Protein AF-0000000087415380 (afdb_homodimer)

Secondary structure (DSSP, 8-state):
--HHHHHHHHHHHTTTSTHHIIIIIHHHHHHHHHHHHHHHTHHHHHHHHHHSTTHHHHHHHHHHHHHHHHHHHHHHHHHHHHHHHHHHHTTTHHHHHHSS--HHHHHHHHHHHHHHHHHHHHHHHHHHHHHHHHHHT--SPP-HHHHHHHHHHHHHHHHHHHHHHHHHHHH-SSTHHHHHHHHHHHHHHHHHTTSTTGGGSGGGGGGG-S--TTS-THHHHHHHHHHHHHHHHHHHHHHHH----/--HHHHHHHHHHHTTTSTHHIIIIIHHHHHHHHHHHHHHHTHHHHHHHHHHSTTHHHHHHHHHHHHHHHHHHHHHH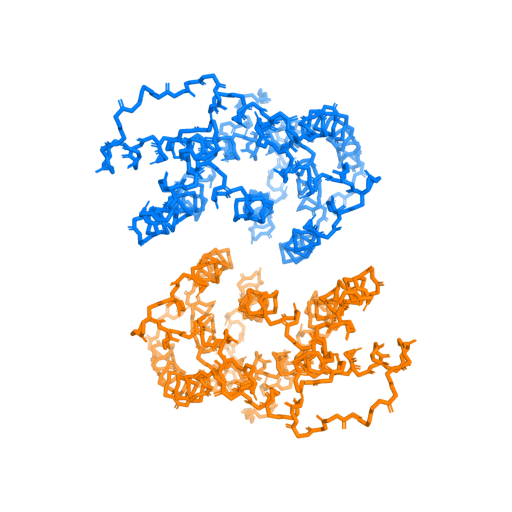HHHHHHHHHHHHHTTTHHHHHHSS--HHHHHHHHHHHHHHHHHHHHHHHHHHHHHHHHHTT--SPP-HHHHHHHHHHHHHHHHHHHHHHHHHHHH-SSTHHHHHHHHHHHHHHHHHTTSTTGGGSGGGGGGG-S--TTS-THHHHHHHHHHHHHHHHHHHHHHHHS---

Sequence (490 aa):
MSRMAVFTTELYKQKNGVMWWLVFGGPLLIAALVFIDVRVRYDYLLTKSEQADLGPWGVMLGELVYLWAMFMPIGITLIAAIVHYREFSENAWKHLLSLPVTRRSVYLSKWLLIVLFTYSAVIVLMLALFAIGKLLGFSEPFPSDLYGEYVLYQAIGALGIVSFQHWISSRFQNVMAPIVIGVGLSVCAIFLGQSEVLSFFPHAVILYAIPFEDVANNRPVWSGLIAGPLLLGLGMLEFRRRDIVMSRMAVFTTELYKQKNGVMWWLVFGGPLLIAALVFIDVRVRYDYLLTKSEQADLGPWGVMLGELVYLWAMFMPIGITLIAAIVHYREFSENAWKHLLSLPVTRRSVYLSKWLLIVLFTYSAVIVLMLALFAIGKLLGFSEPFPSDLYGEYVLYQAIGALGIVSFQHWISSRFQNVMAPIVIGVGLSVCAIFLGQSEVLSFFPHAVILYAIPFEDVANNRPVWSGLIAGPLLLGLGMLEFRRRDIV

pLDDT: mean 89.24, std 10.09, range [51.25, 98.81]

Foldseek 3Di:
DDLVVLLVVLVVVPPPDCLCCLLQVVLLVLLVVLLVVCVVCVVVLQVVCVVPVQAPLRSSVVVSLVVCLLVLLLSLLVLLLVSLVCCLVVVCVVVVVVDPDALLSNLVSSLVVSLVSSLSSLVSNLVSSVVSCVVVPRPDDDDCVQSVQLSVLCSLLQLLSSLVSNLVSNVDSDSVVSSVVSSVVSVCQCVLCVDPVSCLPSSNVSSQSRPDPPGPSCSSNVSSVPNNVVSNVVSSVCSNPDPPD/DDLVVLLVVLVVVCPPDCLCCLLQVVLLVLLVVLLVVCVVCVVVLQVVCVVPVQASLRSSVVVSQVVCLLVLLLSLLVLLLVSLVCCLVVVCVVVVVVDPDALLSNLVSSLVVSLVSSLSSLVSNLVSSVVSCVVVPRPDDDDCVQSVQLSVLCSLLQLLSSLVSNLVSNVDSDSVVSSVVSSVVSVCQCVLCVDPVSCLPSSNVSSQSRPDPPGPSCSSNVSSVPNNVVSNVVSSVCSNVDPPD

Solvent-accessible surface area (backbone atoms only — not comparable to full-atom values): 24687 Å² total; per-residue (Å²): 105,54,63,64,55,53,32,53,51,56,54,56,72,46,72,86,43,66,56,55,50,50,36,50,46,46,29,47,50,54,41,51,51,47,48,53,51,47,62,73,40,34,70,60,47,49,52,48,16,73,70,36,95,48,40,71,71,41,43,55,51,62,68,40,43,66,61,46,31,40,46,48,44,36,48,46,23,50,47,27,30,57,71,42,36,58,38,51,59,63,57,36,52,62,59,56,65,66,39,78,58,52,67,65,49,53,54,51,31,51,48,48,47,44,49,49,48,50,50,47,19,53,50,50,30,52,54,44,47,53,51,46,41,58,73,71,58,60,82,66,78,81,57,60,66,59,54,48,45,27,50,50,27,43,57,37,14,42,32,16,38,48,22,48,34,40,37,44,28,67,68,41,77,51,60,61,52,36,41,55,51,32,43,51,46,21,67,42,12,69,61,31,42,73,35,82,77,43,21,44,37,41,48,14,10,49,66,24,18,52,76,48,88,95,40,67,44,59,34,6,45,52,27,10,67,45,43,11,56,50,36,40,50,51,36,50,55,51,57,67,68,48,79,86,123,108,53,63,64,55,54,32,53,50,57,53,57,71,46,72,88,43,64,56,56,51,50,36,50,45,45,30,50,50,54,39,50,50,49,48,53,50,46,62,73,39,35,68,59,48,49,53,48,17,73,69,33,95,48,37,69,70,40,45,54,50,62,67,40,43,64,62,46,31,41,46,48,43,36,48,46,22,51,47,27,31,56,72,42,35,57,38,50,58,62,56,36,51,62,60,56,66,67,39,78,56,54,66,66,48,53,54,50,31,51,50,50,48,44,50,49,47,51,50,48,19,52,48,51,30,52,54,46,49,53,52,45,41,58,73,73,57,61,79,66,78,80,58,60,66,59,55,48,46,27,50,49,26,42,57,36,12,43,32,15,39,47,24,48,36,41,37,44,28,68,68,41,76,50,61,60,51,38,40,54,50,32,42,52,47,21,65,43,12,70,60,31,41,72,36,83,75,44,20,44,36,41,50,14,11,47,67,25,20,52,76,48,88,95,39,65,45,58,34,6,45,52,25,9,66,44,43,12,56,50,38,40,51,51,37,50,56,48,55,65,66,48,78,87,122

Nearest PDB structures (foldseek):
  7qba-assembly1_E  TM=7.489E-01  e=5.732E-04  Stutzerimonas stutzeri
  7znq-assembly1_y  TM=7.254E-01  e=7.426E-04  Stutzerimonas stutzeri ATCC 14405 = CCUG 16156
  6xjh-assembly1_A  TM=7.351E-01  e=1.547E-03  Staphylococcus aureus
  8k1p-assembly1_A  TM=5.733E-01  e=4.112E-02  Mycobacterium tuberculosis H37Rv
  7e7i-assembly1_A  TM=6.933E-01  e=2.869E-01  Homo sapiens

Organism: NCBI:txid267746

Structure (mmCIF, N/CA/C/O backbone):
data_AF-0000000087415380-model_v1
#
loop_
_entity.id
_entity.type
_entity.pdbx_description
1 polymer 'ABC transporter permease'
#
loop_
_atom_site.group_PDB
_atom_site.id
_atom_site.type_symbol
_atom_site.label_atom_id
_atom_site.label_alt_id
_atom_site.label_comp_id
_atom_site.label_asym_id
_atom_site.label_entity_id
_atom_site.label_seq_id
_atom_site.pdbx_PDB_ins_code
_atom_site.Cartn_x
_atom_site.Cartn_y
_atom_site.Cartn_z
_atom_site.occupancy
_atom_site.B_iso_or_equiv
_atom_site.auth_seq_id
_atom_site.auth_comp_id
_atom_site.auth_asym_id
_atom_site.auth_atom_id
_atom_site.pdbx_PDB_model_num
ATOM 1 N N . MET A 1 1 ? 24.359 27.953 4.629 1 71.38 1 MET A N 1
ATOM 2 C CA . MET A 1 1 ? 24.391 26.594 5.152 1 71.38 1 MET A CA 1
ATOM 3 C C . MET A 1 1 ? 24.812 25.594 4.07 1 71.38 1 MET A C 1
ATOM 5 O O . MET A 1 1 ? 24.359 25.703 2.924 1 71.38 1 MET A O 1
ATOM 9 N N . SER A 1 2 ? 25.75 24.766 4.387 1 78.19 2 SER A N 1
ATOM 10 C CA . SER A 1 2 ? 26.281 23.797 3.428 1 78.19 2 SER A CA 1
ATOM 11 C C . SER A 1 2 ? 25.234 22.734 3.102 1 78.19 2 SER A C 1
ATOM 13 O O . SER A 1 2 ? 24.281 22.531 3.861 1 78.19 2 SER A O 1
ATOM 15 N N . ARG A 1 3 ? 25.328 22.281 2.008 1 82.56 3 ARG A N 1
ATOM 16 C CA . ARG A 1 3 ? 24.453 21.188 1.583 1 82.56 3 ARG A CA 1
ATOM 17 C C . ARG A 1 3 ? 24.422 20.078 2.631 1 82.56 3 ARG A C 1
ATOM 19 O O . ARG A 1 3 ? 23.375 19.469 2.869 1 82.56 3 ARG A O 1
ATOM 26 N N . MET A 1 4 ? 25.5 19.859 3.258 1 85.38 4 MET A N 1
ATOM 27 C CA . MET A 1 4 ? 25.609 18.797 4.262 1 85.38 4 MET A CA 1
ATOM 28 C C . MET A 1 4 ? 24.828 19.172 5.516 1 85.38 4 MET A C 1
ATOM 30 O O . MET A 1 4 ? 24.234 18.297 6.164 1 85.38 4 MET A O 1
ATOM 34 N N . ALA A 1 5 ? 24.875 20.375 5.754 1 86.5 5 ALA A N 1
ATOM 35 C CA . ALA A 1 5 ? 24.125 20.844 6.926 1 86.5 5 ALA A CA 1
ATOM 36 C C . ALA A 1 5 ? 22.625 20.688 6.711 1 86.5 5 ALA A C 1
ATOM 38 O O . ALA A 1 5 ? 21.891 20.281 7.621 1 86.5 5 ALA A O 1
ATOM 39 N N . VAL A 1 6 ? 22.188 20.938 5.531 1 87.12 6 VAL A N 1
ATOM 40 C CA . VAL A 1 6 ? 20.766 20.812 5.195 1 87.12 6 VAL A CA 1
ATOM 41 C C . VAL A 1 6 ? 20.359 19.344 5.254 1 87.12 6 VAL A C 1
ATOM 43 O O . VAL A 1 6 ? 19.312 19 5.816 1 87.12 6 VAL A O 1
ATOM 46 N N . PHE A 1 7 ? 21.188 18.516 4.77 1 91.31 7 PHE A N 1
ATOM 47 C CA . PHE A 1 7 ? 20.922 17.094 4.762 1 91.31 7 PHE A CA 1
ATOM 48 C C . PHE A 1 7 ? 20.828 16.547 6.18 1 91.31 7 PHE A C 1
ATOM 50 O O . PHE A 1 7 ? 19.938 15.766 6.5 1 91.31 7 PHE A O 1
ATOM 57 N N . THR A 1 8 ? 21.75 16.938 7.043 1 89.94 8 THR A N 1
ATOM 58 C CA . THR A 1 8 ? 21.766 16.469 8.422 1 89.94 8 THR A CA 1
ATOM 59 C C . THR A 1 8 ? 20.516 16.922 9.172 1 89.94 8 THR A C 1
ATOM 61 O O . THR A 1 8 ? 20 16.203 10.023 1 89.94 8 THR A O 1
ATOM 64 N N . THR A 1 9 ? 20.094 18.062 8.805 1 85.88 9 THR A N 1
ATOM 65 C CA . THR A 1 9 ? 18.859 18.562 9.406 1 85.88 9 THR A CA 1
ATOM 66 C C . THR A 1 9 ? 17.656 17.734 8.977 1 85.88 9 THR A C 1
ATOM 68 O O . THR A 1 9 ? 16.812 17.391 9.805 1 85.88 9 THR A O 1
ATOM 71 N N . GLU A 1 10 ? 17.656 17.391 7.711 1 88.56 10 GLU A N 1
ATOM 72 C CA . GLU A 1 10 ? 16.562 16.562 7.199 1 88.56 10 GLU A CA 1
ATOM 73 C C . GLU A 1 10 ? 16.578 15.18 7.828 1 88.56 10 GLU A C 1
ATOM 75 O O . GLU A 1 10 ? 15.523 14.617 8.133 1 88.56 10 GLU A O 1
ATOM 80 N N . LEU A 1 11 ? 17.734 14.672 7.992 1 90.81 11 LEU A N 1
ATOM 81 C CA . LEU A 1 11 ? 17.875 13.367 8.617 1 90.81 11 LEU A CA 1
ATOM 82 C C . LEU A 1 11 ? 17.438 13.414 10.078 1 90.81 11 LEU A C 1
ATOM 84 O O . LEU A 1 11 ? 16.766 12.484 10.562 1 90.81 11 LEU A O 1
ATOM 88 N N . TYR A 1 12 ? 17.719 14.461 10.734 1 88.81 12 TYR A N 1
ATOM 89 C CA . TYR A 1 12 ? 17.391 14.633 12.148 1 88.81 12 TYR A CA 1
ATOM 90 C C . TYR A 1 12 ? 15.875 14.727 12.336 1 88.81 12 TYR A C 1
ATOM 92 O O . TYR A 1 12 ? 15.336 14.242 13.336 1 88.81 12 TYR A O 1
ATOM 100 N N . LYS A 1 13 ? 15.242 15.273 11.359 1 87.75 13 LYS A N 1
ATOM 101 C CA . LYS A 1 13 ? 13.789 15.414 11.414 1 87.75 13 LYS A CA 1
ATOM 102 C C . LYS A 1 13 ? 13.109 14.047 11.453 1 87.75 13 LYS A C 1
ATOM 104 O O . LYS A 1 13 ? 11.969 13.93 11.906 1 87.75 13 LYS A O 1
ATOM 109 N N . GLN A 1 14 ? 13.805 13.047 10.984 1 90.12 14 GLN A N 1
ATOM 110 C CA . GLN A 1 14 ? 13.188 11.727 10.852 1 90.12 14 GLN A CA 1
ATOM 111 C C . GLN A 1 14 ? 13.523 10.836 12.039 1 90.12 14 GLN A C 1
ATOM 113 O O . GLN A 1 14 ? 13.039 9.703 12.133 1 90.12 14 GLN A O 1
ATOM 118 N N . LYS A 1 15 ? 14.25 11.203 12.992 1 88.19 15 LYS A N 1
ATOM 119 C CA . LYS A 1 15 ? 14.859 10.375 14.031 1 88.19 15 LYS A CA 1
ATOM 120 C C . LYS A 1 15 ? 13.797 9.672 14.867 1 88.19 15 LYS A C 1
ATOM 122 O O . LYS A 1 15 ? 13.992 8.531 15.297 1 88.19 15 LYS A O 1
ATOM 127 N N . ASN A 1 16 ? 12.703 10.219 15.141 1 84.88 16 ASN A N 1
ATOM 128 C CA . ASN A 1 16 ? 11.703 9.602 16.016 1 84.88 16 ASN A CA 1
ATOM 129 C C . ASN A 1 16 ? 10.391 9.359 15.273 1 84.88 16 ASN A C 1
ATOM 131 O O . ASN A 1 16 ? 9.336 9.242 15.906 1 84.88 16 ASN A O 1
ATOM 135 N N . GLY A 1 17 ? 10.508 9.102 14.062 1 88.25 17 GLY A N 1
ATOM 136 C CA . GLY A 1 17 ? 9.266 9.031 13.312 1 88.25 17 GLY A CA 1
ATOM 137 C C . GLY A 1 17 ? 8.945 7.637 12.812 1 88.25 17 GLY A C 1
ATOM 138 O O . GLY A 1 17 ? 9.688 6.688 13.078 1 88.25 17 GLY A O 1
ATOM 139 N N . VAL A 1 18 ? 7.801 7.531 12.258 1 92.69 18 VAL A N 1
ATOM 140 C CA . VAL A 1 18 ? 7.27 6.281 11.719 1 92.69 18 VAL A CA 1
ATOM 141 C C . VAL A 1 18 ? 8.148 5.793 10.578 1 92.69 18 VAL A C 1
ATOM 143 O O . VAL A 1 18 ? 8.062 4.629 10.172 1 92.69 18 VAL A O 1
ATOM 146 N N . MET A 1 19 ? 9.117 6.594 10.18 1 95.19 19 MET A N 1
ATOM 147 C CA . MET A 1 19 ? 10.039 6.297 9.086 1 95.19 19 MET A CA 1
ATOM 148 C C . MET A 1 19 ? 10.812 5.012 9.359 1 95.19 19 MET A C 1
ATOM 150 O O . MET A 1 19 ? 10.938 4.156 8.484 1 95.19 19 MET A O 1
ATOM 154 N N . TRP A 1 20 ? 11.188 4.812 10.539 1 94.62 20 TRP A N 1
ATOM 155 C CA . TRP A 1 20 ? 12.047 3.686 10.875 1 94.62 20 TRP A CA 1
ATOM 156 C C . TRP A 1 20 ? 11.258 2.385 10.898 1 94.62 20 TRP A C 1
ATOM 158 O O . TRP A 1 20 ? 11.797 1.314 10.602 1 94.62 20 TRP A O 1
ATOM 168 N N . TRP A 1 21 ? 9.992 2.523 11.227 1 93.12 21 TRP A N 1
ATOM 169 C CA . TRP A 1 21 ? 9.133 1.352 11.148 1 93.12 21 TRP A CA 1
ATOM 170 C C . TRP A 1 21 ? 8.922 0.921 9.703 1 93.12 21 TRP A C 1
ATOM 172 O O . TRP A 1 21 ? 8.828 -0.274 9.414 1 93.12 21 TRP A O 1
ATOM 182 N N . LEU A 1 22 ? 8.852 1.883 8.898 1 95.5 22 LEU A N 1
ATOM 183 C CA . LEU A 1 22 ? 8.648 1.605 7.48 1 95.5 22 LEU A CA 1
ATOM 184 C C . LEU A 1 22 ? 9.914 1.029 6.855 1 95.5 22 LEU A C 1
ATOM 186 O O . LEU A 1 22 ? 9.859 -0.009 6.191 1 95.5 22 LEU A O 1
ATOM 190 N N . VAL A 1 23 ? 11.078 1.604 7.121 1 97.25 23 VAL A N 1
ATOM 191 C CA . VAL A 1 23 ? 12.336 1.303 6.445 1 97.25 23 VAL A CA 1
ATOM 192 C C . VAL A 1 23 ? 12.891 -0.023 6.961 1 97.25 23 VAL A C 1
ATOM 194 O O . VAL A 1 23 ? 13.477 -0.796 6.195 1 97.25 23 VAL A O 1
ATOM 197 N N . PHE A 1 24 ? 12.648 -0.353 8.203 1 96.75 24 PHE A N 1
ATOM 198 C CA . PHE A 1 24 ? 13.148 -1.598 8.766 1 96.75 24 PHE A CA 1
ATOM 199 C C . PHE A 1 24 ? 12.039 -2.631 8.883 1 96.75 24 PHE A C 1
ATOM 201 O O . PHE A 1 24 ? 12.219 -3.789 8.5 1 96.75 24 PHE A O 1
ATOM 208 N N . GLY A 1 25 ? 10.945 -2.174 9.391 1 95.44 25 GLY A N 1
ATOM 209 C CA . GLY A 1 25 ? 9.836 -3.088 9.602 1 95.44 25 GLY A CA 1
ATOM 210 C C . GLY A 1 25 ? 9.258 -3.639 8.312 1 95.44 25 GLY A C 1
ATOM 211 O O . GLY A 1 25 ? 8.883 -4.809 8.25 1 95.44 25 GLY A O 1
ATOM 212 N N . GLY A 1 26 ? 9.133 -2.766 7.285 1 94.19 26 GLY A N 1
ATOM 213 C CA . GLY A 1 26 ? 8.594 -3.197 6.004 1 94.19 26 GLY A CA 1
ATOM 214 C C . GLY A 1 26 ? 9.352 -4.367 5.402 1 94.19 26 GLY A C 1
ATOM 215 O O . GLY A 1 26 ? 8.797 -5.449 5.227 1 94.19 26 GLY A O 1
ATOM 216 N N . PRO A 1 27 ? 10.633 -4.152 5.148 1 96.44 27 PRO A N 1
ATOM 217 C CA . PRO A 1 27 ? 11.445 -5.234 4.586 1 96.44 27 PRO A CA 1
ATOM 218 C C . PRO A 1 27 ? 11.477 -6.473 5.48 1 96.44 27 PRO A C 1
ATOM 220 O O . PRO A 1 27 ? 11.484 -7.598 4.984 1 96.44 27 PRO A O 1
ATOM 223 N N . LEU A 1 28 ? 11.508 -6.297 6.742 1 96.5 28 LEU A N 1
ATOM 224 C CA . LEU A 1 28 ? 11.523 -7.438 7.652 1 96.5 28 LEU A CA 1
ATOM 225 C C . LEU A 1 28 ? 10.203 -8.211 7.582 1 96.5 28 LEU A C 1
ATOM 227 O O . LEU A 1 28 ? 10.195 -9.438 7.703 1 96.5 28 LEU A O 1
ATOM 231 N N . LEU A 1 29 ? 9.195 -7.461 7.461 1 94.12 29 LEU A N 1
ATOM 232 C CA . LEU A 1 29 ? 7.895 -8.102 7.285 1 94.12 29 LEU A CA 1
ATOM 233 C C . LEU A 1 29 ? 7.875 -8.953 6.02 1 94.12 29 LEU A C 1
ATOM 235 O O . LEU A 1 29 ? 7.402 -10.094 6.043 1 94.12 29 LEU A O 1
ATOM 239 N N . ILE A 1 30 ? 8.344 -8.406 4.965 1 93.81 30 ILE A N 1
ATOM 240 C CA . ILE A 1 30 ? 8.398 -9.133 3.699 1 93.81 30 ILE A CA 1
ATOM 241 C C . ILE A 1 30 ? 9.281 -10.367 3.846 1 93.81 30 ILE A C 1
ATOM 243 O O . ILE A 1 30 ? 8.93 -11.445 3.371 1 93.81 30 ILE A O 1
ATOM 247 N N . ALA A 1 31 ? 10.391 -10.188 4.5 1 94.62 31 ALA A N 1
ATOM 248 C CA . ALA A 1 31 ? 11.297 -11.305 4.738 1 94.62 31 ALA A CA 1
ATOM 249 C C . ALA A 1 31 ? 10.617 -12.398 5.559 1 94.62 31 ALA A C 1
ATOM 251 O O . ALA A 1 31 ? 10.789 -13.594 5.285 1 94.62 31 ALA A O 1
ATOM 252 N N . ALA A 1 32 ? 9.93 -12.008 6.551 1 93 32 ALA A N 1
ATOM 253 C CA . ALA A 1 32 ? 9.219 -12.977 7.379 1 93 32 ALA A CA 1
ATOM 254 C C . ALA A 1 32 ? 8.203 -13.766 6.555 1 93 32 ALA A C 1
ATOM 256 O O . ALA A 1 32 ? 8.023 -14.969 6.758 1 93 32 ALA A O 1
ATOM 257 N N . LEU A 1 33 ? 7.594 -13.133 5.68 1 90 33 LEU A N 1
ATOM 258 C CA . LEU A 1 33 ? 6.617 -13.789 4.82 1 90 33 LEU A CA 1
ATOM 259 C C . LEU A 1 33 ? 7.301 -14.789 3.893 1 90 33 LEU A C 1
ATOM 261 O O . LEU A 1 33 ? 6.777 -15.883 3.658 1 90 33 LEU A O 1
ATOM 265 N N . VAL A 1 34 ? 8.367 -14.375 3.391 1 88.38 34 VAL A N 1
ATOM 266 C CA . VAL A 1 34 ? 9.133 -15.273 2.531 1 88.38 34 VAL A CA 1
ATOM 267 C C . VAL A 1 34 ? 9.602 -16.484 3.34 1 88.38 34 VAL A C 1
ATOM 269 O O . VAL A 1 34 ? 9.594 -17.609 2.844 1 88.38 34 VAL A O 1
ATOM 272 N N . PHE A 1 35 ? 10.016 -16.234 4.562 1 90.44 35 PHE A N 1
ATOM 273 C CA . PHE A 1 35 ? 10.445 -17.312 5.441 1 90.44 35 PHE A CA 1
ATOM 274 C C . PHE A 1 35 ? 9.328 -18.328 5.633 1 90.44 35 PHE A C 1
ATOM 276 O O . PHE A 1 35 ? 9.555 -19.531 5.512 1 90.44 35 PHE A O 1
ATOM 283 N N . ILE A 1 36 ? 8.273 -17.828 5.945 1 85.25 36 ILE A N 1
ATOM 284 C CA . ILE A 1 36 ? 7.133 -18.703 6.168 1 85.25 36 ILE A CA 1
ATOM 285 C C . ILE A 1 36 ? 6.805 -19.453 4.879 1 85.25 36 ILE A C 1
ATOM 287 O O . ILE A 1 36 ? 6.543 -20.656 4.906 1 85.25 36 ILE A O 1
ATOM 291 N N . ASP A 1 37 ? 6.82 -18.781 3.758 1 83 37 ASP A N 1
ATOM 292 C CA . ASP A 1 37 ? 6.512 -19.375 2.461 1 83 37 ASP A CA 1
ATOM 293 C C . ASP A 1 37 ? 7.504 -20.484 2.117 1 83 37 ASP A C 1
ATOM 295 O O . ASP A 1 37 ? 7.102 -21.578 1.729 1 83 37 ASP A O 1
ATOM 299 N N . VAL A 1 38 ? 8.711 -20.203 2.303 1 82.56 38 VAL A N 1
ATOM 300 C CA . VAL A 1 38 ? 9.766 -21.156 1.945 1 82.56 38 VAL A CA 1
ATOM 301 C C . VAL A 1 38 ? 9.758 -22.328 2.928 1 82.56 38 VAL A C 1
ATOM 303 O O . VAL A 1 38 ? 10 -23.469 2.539 1 82.56 38 VAL A O 1
ATOM 306 N N . ARG A 1 39 ? 9.484 -22.031 4.117 1 82.75 39 ARG A N 1
ATOM 307 C CA . ARG A 1 39 ? 9.453 -23.078 5.125 1 82.75 39 ARG A CA 1
ATOM 308 C C . ARG A 1 39 ? 8.281 -24.031 4.891 1 82.75 39 ARG A C 1
ATOM 310 O O . ARG A 1 39 ? 8.414 -25.234 5.027 1 82.75 39 ARG A O 1
ATOM 317 N N . VAL A 1 40 ? 7.227 -23.484 4.586 1 76.06 40 VAL A N 1
ATOM 318 C CA . VAL A 1 40 ? 6.023 -24.281 4.375 1 76.06 40 VAL A CA 1
ATOM 319 C C . VAL A 1 40 ? 6.152 -25.062 3.074 1 76.06 40 VAL A C 1
ATOM 321 O O . VAL A 1 40 ? 5.715 -26.219 2.994 1 76.06 40 VAL A O 1
ATOM 324 N N . ARG A 1 41 ? 6.699 -24.453 2.012 1 76.75 41 ARG A N 1
ATOM 325 C CA . ARG A 1 41 ? 6.816 -25.094 0.709 1 76.75 41 ARG A CA 1
ATOM 326 C C . ARG A 1 41 ? 8.227 -25.625 0.488 1 76.75 41 ARG A C 1
ATOM 328 O O . ARG A 1 41 ? 8.719 -25.656 -0.645 1 76.75 41 ARG A O 1
ATOM 335 N N . TYR A 1 42 ? 8.805 -25.875 1.522 1 70.81 42 TYR A N 1
ATOM 336 C CA . TYR A 1 42 ? 10.227 -26.188 1.474 1 70.81 42 TYR A CA 1
ATOM 337 C C . TYR A 1 42 ? 10.492 -27.359 0.526 1 70.81 42 TYR A C 1
ATOM 339 O O . TYR A 1 42 ? 11.359 -27.266 -0.344 1 70.81 42 TYR A O 1
ATOM 347 N N . ASP A 1 43 ? 9.758 -28.375 0.661 1 68.5 43 ASP A N 1
ATOM 348 C CA . ASP A 1 43 ? 9.977 -29.578 -0.155 1 68.5 43 ASP A CA 1
ATOM 349 C C . ASP A 1 43 ? 9.695 -29.281 -1.629 1 68.5 43 ASP A C 1
ATOM 351 O O . ASP A 1 43 ? 10.445 -29.734 -2.504 1 68.5 43 ASP A O 1
ATOM 355 N N . TYR A 1 44 ? 8.688 -28.578 -1.777 1 66.06 44 TYR A N 1
ATOM 356 C CA . TYR A 1 44 ? 8.32 -28.219 -3.141 1 66.06 44 TYR A CA 1
ATOM 357 C C . TYR A 1 44 ? 9.383 -27.328 -3.775 1 66.06 44 TYR A C 1
ATOM 359 O O . TYR A 1 44 ? 9.766 -27.547 -4.93 1 66.06 44 TYR A O 1
ATOM 367 N N . LEU A 1 45 ? 9.844 -26.422 -3.062 1 65.75 45 LEU A N 1
ATOM 368 C CA . LEU A 1 45 ? 10.82 -25.453 -3.568 1 65.75 45 LEU A CA 1
ATOM 369 C C . LEU A 1 45 ? 12.156 -26.141 -3.832 1 65.75 45 LEU A C 1
ATOM 371 O O . LEU A 1 45 ? 12.836 -25.828 -4.816 1 65.75 45 LEU A O 1
ATOM 375 N N . LEU A 1 46 ? 12.414 -27 -2.971 1 64.19 46 LEU A N 1
ATOM 376 C CA . LEU A 1 46 ? 13.648 -27.75 -3.148 1 64.19 46 LEU A CA 1
ATOM 377 C C . LEU A 1 46 ? 13.578 -28.625 -4.391 1 64.19 46 LEU A C 1
ATOM 379 O O . LEU A 1 46 ? 14.57 -28.781 -5.109 1 64.19 46 LEU A O 1
ATOM 383 N N . THR A 1 47 ? 12.484 -29.078 -4.523 1 65 47 THR A N 1
ATOM 384 C CA . THR A 1 47 ? 12.344 -29.906 -5.719 1 65 47 THR A CA 1
ATOM 385 C C . THR A 1 47 ? 12.469 -29.062 -6.98 1 65 47 THR A C 1
ATOM 387 O O . THR A 1 47 ? 13.117 -29.469 -7.945 1 65 47 THR A O 1
ATOM 390 N N . LYS A 1 48 ? 11.914 -27.906 -6.91 1 65.38 48 LYS A N 1
ATOM 391 C CA . LYS A 1 48 ? 12.008 -27 -8.047 1 65.38 48 LYS A CA 1
ATOM 392 C C . LYS A 1 48 ? 13.438 -26.516 -8.242 1 65.38 48 LYS A C 1
ATOM 394 O O . LYS A 1 48 ? 13.883 -26.312 -9.375 1 65.38 48 LYS A O 1
ATOM 399 N N . SER A 1 49 ? 14.094 -26.266 -7.145 1 63.22 49 SER A N 1
ATOM 400 C CA . SER A 1 49 ? 15.477 -25.797 -7.164 1 63.22 49 SER A CA 1
ATOM 401 C C . SER A 1 49 ? 16.406 -26.812 -7.82 1 63.22 49 SER A C 1
ATOM 403 O O . SER A 1 49 ? 17.375 -26.453 -8.477 1 63.22 49 SER A O 1
ATOM 405 N N . GLU A 1 50 ? 16.125 -27.984 -7.531 1 60.91 50 GLU A N 1
ATOM 406 C CA . GLU A 1 50 ? 16.906 -29.047 -8.156 1 60.91 50 GLU A CA 1
ATOM 407 C C . GLU A 1 50 ? 16.688 -29.078 -9.664 1 60.91 50 GLU A C 1
ATOM 409 O O . GLU A 1 50 ? 17.625 -29.375 -10.422 1 60.91 50 GLU A O 1
ATOM 414 N N . GLN A 1 51 ? 15.508 -28.656 -9.867 1 55.59 51 GLN A N 1
ATOM 415 C CA . GLN A 1 51 ? 15.195 -28.688 -11.297 1 55.59 51 GLN A CA 1
ATOM 416 C C . GLN A 1 51 ? 15.672 -27.406 -11.984 1 55.59 51 GLN A C 1
ATOM 418 O O . GLN A 1 51 ? 15.945 -27.406 -13.188 1 55.59 51 GLN A O 1
ATOM 423 N N . ALA A 1 52 ? 15.672 -26.438 -11.164 1 59.94 52 ALA A N 1
ATOM 424 C CA . ALA A 1 52 ? 16.094 -25.156 -11.719 1 59.94 52 ALA A CA 1
ATOM 425 C C . ALA A 1 52 ? 17.5 -24.797 -11.242 1 59.94 52 ALA A C 1
ATOM 427 O O . ALA A 1 52 ? 17.906 -25.172 -10.141 1 59.94 52 ALA A O 1
ATOM 428 N N . ASP A 1 53 ? 18.516 -24.859 -11.945 1 65.69 53 ASP A N 1
ATOM 429 C CA . ASP A 1 53 ? 19.922 -24.547 -11.68 1 65.69 53 ASP A CA 1
ATOM 430 C C . ASP A 1 53 ? 20.031 -23.344 -10.742 1 65.69 53 ASP A C 1
ATOM 432 O O . ASP A 1 53 ? 21.125 -22.781 -10.594 1 65.69 53 ASP A O 1
ATOM 436 N N . LEU A 1 54 ? 19.047 -23.078 -9.969 1 76.31 54 LEU A N 1
ATOM 437 C CA . LEU A 1 54 ? 19.125 -21.828 -9.219 1 76.31 54 LEU A CA 1
ATOM 438 C C . LEU A 1 54 ? 19.531 -22.094 -7.77 1 76.31 54 LEU A C 1
ATOM 440 O O . LEU A 1 54 ? 20 -21.188 -7.078 1 76.31 54 LEU A O 1
ATOM 444 N N . GLY A 1 55 ? 19.578 -23.375 -7.277 1 84.31 55 GLY A N 1
ATOM 445 C CA . GLY A 1 55 ? 19.859 -23.656 -5.879 1 84.31 55 GLY A CA 1
ATOM 446 C C . GLY A 1 55 ? 18.828 -23.078 -4.93 1 84.31 55 GLY A C 1
ATOM 447 O O . GLY A 1 55 ? 17.938 -22.328 -5.352 1 84.31 55 GLY A O 1
ATOM 448 N N . PRO A 1 56 ? 18.984 -23.359 -3.637 1 87.31 56 PRO A N 1
ATOM 449 C CA . PRO A 1 56 ? 17.984 -22.875 -2.672 1 87.31 56 PRO A CA 1
ATOM 450 C C . PRO A 1 56 ? 17.984 -21.359 -2.541 1 87.31 56 PRO A C 1
ATOM 452 O O . PRO A 1 56 ? 16.938 -20.75 -2.34 1 87.31 56 PRO A O 1
ATOM 455 N N . TRP A 1 57 ? 19.141 -20.766 -2.684 1 91.5 57 TRP A N 1
ATOM 456 C CA . TRP A 1 57 ? 19.25 -19.312 -2.615 1 91.5 57 TRP A CA 1
ATOM 457 C C . TRP A 1 57 ? 18.516 -18.656 -3.775 1 91.5 57 TRP A C 1
ATOM 459 O O . TRP A 1 57 ? 17.844 -17.641 -3.596 1 91.5 57 TRP A O 1
ATOM 469 N N . GLY A 1 58 ? 18.688 -19.234 -4.922 1 89.69 58 GLY A N 1
ATOM 470 C CA . GLY A 1 58 ? 18 -18.719 -6.098 1 89.69 58 GLY A CA 1
ATOM 471 C C . GLY A 1 58 ? 16.5 -18.875 -6.027 1 89.69 58 GLY A C 1
ATOM 472 O O . GLY A 1 58 ? 15.758 -17.969 -6.426 1 89.69 58 GLY A O 1
ATOM 473 N N . VAL A 1 59 ? 16.125 -19.969 -5.492 1 86.62 59 VAL A N 1
ATOM 474 C CA . VAL A 1 59 ? 14.688 -20.234 -5.375 1 86.62 59 VAL A CA 1
ATOM 475 C C . VAL A 1 59 ? 14.055 -19.25 -4.398 1 86.62 59 VAL A C 1
ATOM 477 O O . VAL A 1 59 ? 12.961 -18.734 -4.648 1 86.62 59 VAL A O 1
ATOM 480 N N . MET A 1 60 ? 14.719 -18.969 -3.311 1 89.75 60 MET A N 1
ATOM 481 C CA . MET A 1 60 ? 14.219 -18 -2.34 1 89.75 60 MET A CA 1
ATOM 482 C C . MET A 1 60 ? 14.07 -16.625 -2.975 1 89.75 60 MET A C 1
ATOM 484 O O . MET A 1 60 ? 13.062 -15.945 -2.764 1 89.75 60 MET A O 1
ATOM 488 N N . LEU A 1 61 ? 15.008 -16.266 -3.789 1 90.56 61 LEU A N 1
ATOM 489 C CA . LEU A 1 61 ? 14.938 -14.984 -4.477 1 90.56 61 LEU A CA 1
ATOM 490 C C . LEU A 1 61 ? 13.773 -14.953 -5.461 1 90.56 61 LEU A C 1
ATOM 492 O O . LEU A 1 61 ? 13.117 -13.922 -5.617 1 90.56 61 LEU A O 1
ATOM 496 N N . GLY A 1 62 ? 13.57 -16.031 -6.086 1 86.75 62 GLY A N 1
ATOM 497 C CA . GLY A 1 62 ? 12.469 -16.125 -7.027 1 86.75 62 GLY A CA 1
ATOM 498 C C . GLY A 1 62 ? 11.109 -15.961 -6.375 1 86.75 62 GLY A C 1
ATOM 499 O O . GLY A 1 62 ? 10.195 -15.391 -6.969 1 86.75 62 GLY A O 1
ATOM 500 N N . GLU A 1 63 ? 11.031 -16.438 -5.164 1 83.19 63 GLU A N 1
ATOM 501 C CA . GLU A 1 63 ? 9.766 -16.344 -4.434 1 83.19 63 GLU A CA 1
ATOM 502 C C . GLU A 1 63 ? 9.508 -14.914 -3.977 1 83.19 63 GLU A C 1
ATOM 504 O O . GLU A 1 63 ? 8.352 -14.508 -3.824 1 83.19 63 GLU A O 1
ATOM 509 N N . LEU A 1 64 ? 10.516 -14.18 -3.82 1 88.62 64 LEU A N 1
ATOM 510 C CA . LEU A 1 64 ? 10.453 -12.836 -3.256 1 88.62 64 LEU A CA 1
ATOM 511 C C . LEU A 1 64 ? 10.086 -11.812 -4.324 1 88.62 64 LEU A C 1
ATOM 513 O O . LEU A 1 64 ? 9.5 -10.766 -4.02 1 88.62 64 LEU A O 1
ATOM 517 N N . VAL A 1 65 ? 10.305 -12.07 -5.527 1 83.12 65 VAL A N 1
ATOM 518 C CA . VAL A 1 65 ? 10.406 -11.055 -6.566 1 83.12 65 VAL A CA 1
ATOM 519 C C . VAL A 1 65 ? 9.055 -10.359 -6.75 1 83.12 65 VAL A C 1
ATOM 521 O O . VAL A 1 65 ? 8.969 -9.133 -6.723 1 83.12 65 VAL A O 1
ATOM 524 N N . TYR A 1 66 ? 7.98 -11.062 -6.82 1 79.06 66 TYR A N 1
ATOM 525 C CA . TYR A 1 66 ? 6.684 -10.453 -7.098 1 79.06 66 TYR A CA 1
ATOM 526 C C . TYR A 1 66 ? 6.195 -9.641 -5.902 1 79.06 66 TYR A C 1
ATOM 528 O O . TYR A 1 66 ? 5.695 -8.523 -6.062 1 79.06 66 TYR A O 1
ATOM 536 N N . LEU A 1 67 ? 6.414 -10.219 -4.762 1 84.56 67 LEU A N 1
ATOM 537 C CA . LEU A 1 67 ? 6 -9.547 -3.541 1 84.56 67 LEU A CA 1
ATOM 538 C C . LEU A 1 67 ? 6.758 -8.234 -3.361 1 84.56 67 LEU A C 1
ATOM 540 O O . LEU A 1 67 ? 6.156 -7.191 -3.098 1 84.56 67 LEU A O 1
ATOM 544 N N . TRP A 1 68 ? 7.977 -8.289 -3.566 1 91.75 68 TRP A N 1
ATOM 545 C CA . TRP A 1 68 ? 8.828 -7.121 -3.357 1 91.75 68 TRP A CA 1
ATOM 546 C C . TRP A 1 68 ? 8.633 -6.102 -4.477 1 91.75 68 TRP A C 1
ATOM 548 O O . TRP A 1 68 ? 8.727 -4.895 -4.246 1 91.75 68 TRP A O 1
ATOM 558 N N . ALA A 1 69 ? 8.414 -6.578 -5.691 1 88.88 69 ALA A N 1
ATOM 559 C CA . ALA A 1 69 ? 8.211 -5.668 -6.812 1 88.88 69 ALA A CA 1
ATOM 560 C C . ALA A 1 69 ? 6.98 -4.793 -6.598 1 88.88 69 ALA A C 1
ATOM 562 O O . ALA A 1 69 ? 6.93 -3.652 -7.066 1 88.88 69 ALA A O 1
ATOM 563 N N . MET A 1 70 ? 6.055 -5.297 -5.898 1 87.12 70 MET A N 1
ATOM 564 C CA . MET A 1 70 ? 4.844 -4.539 -5.605 1 87.12 70 MET A CA 1
ATOM 565 C C . MET A 1 70 ? 5.051 -3.631 -4.398 1 87.12 70 MET A C 1
ATOM 567 O O . MET A 1 70 ? 4.605 -2.48 -4.395 1 87.12 70 MET A O 1
ATOM 571 N N . PHE A 1 71 ? 5.762 -4.031 -3.422 1 91.88 71 PHE A N 1
ATOM 572 C CA . PHE A 1 71 ? 5.754 -3.346 -2.135 1 91.88 71 PHE A CA 1
ATOM 573 C C . PHE A 1 71 ? 6.879 -2.316 -2.064 1 91.88 71 PHE A C 1
ATOM 575 O O . PHE A 1 71 ? 6.789 -1.346 -1.31 1 91.88 71 PHE A O 1
ATOM 582 N N . MET A 1 72 ? 7.879 -2.539 -2.859 1 96.12 72 MET A N 1
ATOM 583 C CA . MET A 1 72 ? 8.961 -1.561 -2.842 1 96.12 72 MET A CA 1
ATOM 584 C C . MET A 1 72 ? 8.477 -0.204 -3.342 1 96.12 72 MET A C 1
ATOM 586 O O . MET A 1 72 ? 8.672 0.814 -2.676 1 96.12 72 MET A O 1
ATOM 590 N N . PRO A 1 73 ? 7.738 -0.156 -4.492 1 96.88 73 PRO A N 1
ATOM 591 C CA . PRO A 1 73 ? 7.215 1.139 -4.934 1 96.88 73 PRO A CA 1
ATOM 592 C C . PRO A 1 73 ? 6.262 1.769 -3.918 1 96.88 73 PRO A C 1
ATOM 594 O O . PRO A 1 73 ? 6.277 2.988 -3.727 1 96.88 73 PRO A O 1
ATOM 597 N N . ILE A 1 74 ? 5.465 0.953 -3.275 1 96.75 74 ILE A N 1
ATOM 598 C CA . ILE A 1 74 ? 4.578 1.471 -2.242 1 96.75 74 ILE A CA 1
ATOM 599 C C . ILE A 1 74 ? 5.398 2.041 -1.091 1 96.75 74 ILE A C 1
ATOM 601 O O . ILE A 1 74 ? 5.105 3.127 -0.586 1 96.75 74 ILE A O 1
ATOM 605 N N . GLY A 1 75 ? 6.434 1.329 -0.732 1 97.75 75 GLY A N 1
ATOM 606 C CA . GLY A 1 75 ? 7.332 1.807 0.308 1 97.75 75 GLY A CA 1
ATOM 607 C C . GLY A 1 75 ? 7.984 3.133 -0.029 1 97.75 75 GLY A C 1
ATOM 608 O O . GLY A 1 75 ? 8.039 4.035 0.81 1 97.75 75 GLY A O 1
ATOM 609 N N . ILE A 1 76 ? 8.43 3.236 -1.24 1 98.5 76 ILE A N 1
ATOM 610 C CA . ILE A 1 76 ? 9.078 4.469 -1.689 1 98.5 76 ILE A CA 1
ATOM 611 C C . ILE A 1 76 ? 8.07 5.617 -1.662 1 98.5 76 ILE A C 1
ATOM 613 O O . ILE A 1 76 ? 8.406 6.738 -1.275 1 98.5 76 ILE A O 1
ATOM 617 N N . THR A 1 77 ? 6.867 5.332 -2.068 1 98.25 77 THR A N 1
ATOM 618 C CA . THR A 1 77 ? 5.785 6.309 -2.014 1 98.25 77 THR A CA 1
ATOM 619 C C . THR A 1 77 ? 5.598 6.828 -0.592 1 98.25 77 THR A C 1
ATOM 621 O O . THR A 1 77 ? 5.523 8.039 -0.373 1 98.25 77 THR A O 1
ATOM 624 N N . LEU A 1 78 ? 5.598 5.938 0.346 1 97.94 78 LEU A N 1
ATOM 625 C CA . LEU A 1 78 ? 5.371 6.312 1.737 1 97.94 78 LEU A CA 1
ATOM 626 C C . LEU A 1 78 ? 6.586 7.035 2.312 1 97.94 78 LEU A C 1
ATOM 628 O O . LEU A 1 78 ? 6.438 7.988 3.078 1 97.94 78 LEU A O 1
ATOM 632 N N . ILE A 1 79 ? 7.746 6.617 1.919 1 98.12 79 ILE A N 1
ATOM 633 C CA . ILE A 1 79 ? 8.969 7.285 2.361 1 98.12 79 ILE A CA 1
ATOM 634 C C . ILE A 1 79 ? 8.961 8.734 1.888 1 98.12 79 ILE A C 1
ATOM 636 O O . ILE A 1 79 ? 9.203 9.656 2.674 1 98.12 79 ILE A O 1
ATOM 640 N N . ALA A 1 80 ? 8.664 8.891 0.639 1 97.94 80 ALA A N 1
ATOM 641 C CA . ALA A 1 80 ? 8.633 10.234 0.075 1 97.94 80 ALA A CA 1
ATOM 642 C C . ALA A 1 80 ? 7.574 11.094 0.766 1 97.94 80 ALA A C 1
ATOM 644 O O . ALA A 1 80 ? 7.824 12.258 1.085 1 97.94 80 ALA A O 1
ATOM 645 N N . ALA A 1 81 ? 6.484 10.5 1.005 1 96.19 81 ALA A N 1
ATOM 646 C CA . ALA A 1 81 ? 5.395 11.227 1.658 1 96.19 81 ALA A CA 1
ATOM 647 C C . ALA A 1 81 ? 5.785 11.641 3.074 1 96.19 81 ALA A C 1
ATOM 649 O O . ALA A 1 81 ? 5.5 12.758 3.502 1 96.19 81 ALA A O 1
ATOM 650 N N . ILE A 1 82 ? 6.414 10.773 3.805 1 95.38 82 ILE A N 1
ATOM 651 C CA . ILE A 1 82 ? 6.816 11.055 5.18 1 95.38 82 ILE A CA 1
ATOM 652 C C . ILE A 1 82 ? 7.852 12.18 5.195 1 95.38 82 ILE A C 1
ATOM 654 O O . ILE A 1 82 ? 7.785 13.078 6.035 1 95.38 82 ILE A O 1
ATOM 658 N N . VAL A 1 83 ? 8.75 12.164 4.289 1 94.94 83 VAL A N 1
ATOM 659 C CA . VAL A 1 83 ? 9.812 13.156 4.215 1 94.94 83 VAL A CA 1
ATOM 660 C C . VAL A 1 83 ? 9.219 14.547 4.008 1 94.94 83 VAL A C 1
ATOM 662 O O . VAL A 1 83 ? 9.703 15.531 4.574 1 94.94 83 VAL A O 1
ATOM 665 N N . HIS A 1 84 ? 8.148 14.609 3.285 1 92.31 84 HIS A N 1
ATOM 666 C CA . HIS A 1 84 ? 7.57 15.906 2.953 1 92.31 84 HIS A CA 1
ATOM 667 C C . HIS A 1 84 ? 6.461 16.281 3.928 1 92.31 84 HIS A C 1
ATOM 669 O O . HIS A 1 84 ? 6.035 17.438 3.982 1 92.31 84 HIS A O 1
ATOM 675 N N . TYR A 1 85 ? 6.023 15.289 4.723 1 87.56 85 TYR A N 1
ATOM 676 C CA . TYR A 1 85 ? 4.852 15.453 5.578 1 87.56 85 TYR A CA 1
ATOM 677 C C . TYR A 1 85 ? 5.078 16.547 6.613 1 87.56 85 TYR A C 1
ATOM 679 O O . TYR A 1 85 ? 4.176 17.344 6.898 1 87.56 85 TYR A O 1
ATOM 687 N N . ARG A 1 86 ? 6.219 16.672 7.164 1 76.88 86 ARG A N 1
ATOM 688 C CA . ARG A 1 86 ? 6.477 17.609 8.258 1 76.88 86 ARG A CA 1
ATOM 689 C C . ARG A 1 86 ? 6.355 19.047 7.777 1 76.88 86 ARG A C 1
ATOM 691 O O . ARG A 1 86 ? 5.941 19.922 8.539 1 76.88 86 ARG A O 1
ATOM 698 N N . GLU A 1 87 ? 6.676 19.203 6.578 1 76.75 87 GLU A N 1
ATOM 699 C CA . GLU A 1 87 ? 6.605 20.562 6.059 1 76.75 87 GLU A CA 1
ATOM 700 C C . GLU A 1 87 ? 5.156 21.016 5.879 1 76.75 87 GLU A C 1
ATOM 702 O O . GLU A 1 87 ? 4.836 22.188 6.07 1 76.75 87 GLU A O 1
ATOM 707 N N . PHE A 1 88 ? 4.379 20.109 5.605 1 71.38 88 PHE A N 1
ATOM 708 C CA . PHE A 1 88 ? 2.99 20.453 5.336 1 71.38 88 PHE A CA 1
ATOM 709 C C . PHE A 1 88 ? 2.184 20.5 6.625 1 71.38 88 PHE A C 1
ATOM 711 O O . PHE A 1 88 ? 1.36 21.406 6.816 1 71.38 88 PHE A O 1
ATOM 718 N N . SER A 1 89 ? 2.428 19.656 7.527 1 69.81 89 SER A N 1
ATOM 719 C CA . SER A 1 89 ? 1.636 19.547 8.75 1 69.81 89 SER A CA 1
ATOM 720 C C . SER A 1 89 ? 1.969 20.672 9.727 1 69.81 89 SER A C 1
ATOM 722 O O . SER A 1 89 ? 1.105 21.125 10.484 1 69.81 89 SER A O 1
ATOM 724 N N . GLU A 1 90 ? 3.133 21.078 9.672 1 65.25 90 GLU A N 1
ATOM 725 C CA . GLU A 1 90 ? 3.549 22.078 10.656 1 65.25 90 GLU A CA 1
ATOM 726 C C . GLU A 1 90 ? 3.742 23.438 10.016 1 65.25 90 GLU A C 1
ATOM 728 O O . GLU A 1 90 ? 4.168 24.391 10.672 1 65.25 90 GLU A O 1
ATOM 733 N N . ASN A 1 91 ? 3.303 23.516 8.82 1 66 91 ASN A N 1
ATOM 734 C CA . ASN A 1 91 ? 3.52 24.75 8.062 1 66 91 ASN A CA 1
ATOM 735 C C . ASN A 1 91 ? 4.969 25.219 8.164 1 66 91 ASN A C 1
ATOM 737 O O . ASN A 1 91 ? 5.227 26.406 8.359 1 66 91 ASN A O 1
ATOM 741 N N . ALA A 1 92 ? 5.727 24.328 8.211 1 64.19 92 ALA A N 1
ATOM 742 C CA . ALA A 1 92 ? 7.137 24.609 8.469 1 64.19 92 ALA A CA 1
ATOM 743 C C . ALA A 1 92 ? 7.84 25.078 7.203 1 64.19 92 ALA A C 1
ATOM 745 O O . ALA A 1 92 ? 9.031 25.391 7.227 1 64.19 92 ALA A O 1
ATOM 746 N N . TRP A 1 93 ? 7.059 25.125 6.137 1 66.31 93 TRP A N 1
ATOM 747 C CA . TRP A 1 93 ? 7.66 25.531 4.871 1 66.31 93 TRP A CA 1
ATOM 748 C C . TRP A 1 93 ? 8.148 26.969 4.953 1 66.31 93 TRP A C 1
ATOM 750 O O . TRP A 1 93 ? 9.219 27.297 4.426 1 66.31 93 TRP A O 1
ATOM 760 N N . LYS A 1 94 ? 7.434 27.609 5.66 1 66.19 94 LYS A N 1
ATOM 761 C CA . LYS A 1 94 ? 7.805 29.016 5.785 1 66.19 94 LYS A CA 1
ATOM 762 C C . LYS A 1 94 ? 9.086 29.172 6.598 1 66.19 94 LYS A C 1
ATOM 764 O O . LYS A 1 94 ? 9.93 30.016 6.27 1 66.19 94 LYS A O 1
ATOM 769 N N . HIS A 1 95 ? 9.156 28.375 7.543 1 67.69 95 HIS A N 1
ATOM 770 C CA . HIS A 1 95 ? 10.344 28.438 8.391 1 67.69 95 HIS A CA 1
ATOM 771 C C . HIS A 1 95 ? 11.578 27.953 7.633 1 67.69 95 HIS A C 1
ATOM 773 O O . HIS A 1 95 ? 12.648 28.562 7.746 1 67.69 95 HIS A O 1
ATOM 779 N N . LEU A 1 96 ? 11.367 27 6.781 1 68.25 96 LEU A N 1
ATOM 780 C CA . LEU A 1 96 ? 12.477 26.406 6.051 1 68.25 96 LEU A CA 1
ATOM 781 C C . LEU A 1 96 ? 13.031 27.391 5.016 1 68.25 96 LEU A C 1
ATOM 783 O O . LEU A 1 96 ? 14.242 27.5 4.852 1 68.25 96 LEU A O 1
ATOM 787 N N . LEU A 1 97 ? 12.188 28.109 4.484 1 66.81 97 LEU A N 1
ATOM 788 C CA . LEU A 1 97 ? 12.609 29.016 3.418 1 66.81 97 LEU A CA 1
ATOM 789 C C . LEU A 1 97 ? 13.164 30.312 3.992 1 66.81 97 LEU A C 1
ATOM 791 O O . LEU A 1 97 ? 13.805 31.094 3.277 1 66.81 97 LEU A O 1
ATOM 795 N N . SER A 1 98 ? 12.961 30.391 5.258 1 71.69 98 SER A N 1
ATOM 796 C CA . SER A 1 98 ? 13.531 31.562 5.91 1 71.69 98 SER A CA 1
ATOM 797 C C . SER A 1 98 ? 14.992 31.344 6.266 1 71.69 98 SER A C 1
ATOM 799 O O . SER A 1 98 ? 15.727 32.312 6.539 1 71.69 98 SER A O 1
ATOM 801 N N . LEU A 1 99 ? 15.352 30.156 6.191 1 74.88 99 LEU A N 1
ATOM 802 C CA . LEU A 1 99 ? 16.75 29.828 6.453 1 74.88 99 LEU A CA 1
ATOM 803 C C . LEU A 1 99 ? 17.609 30.156 5.238 1 74.88 99 LEU A C 1
ATOM 805 O O . LEU A 1 99 ? 17.109 30.234 4.117 1 74.88 99 LEU A O 1
ATOM 809 N N . PRO A 1 100 ? 18.844 30.469 5.492 1 81.5 100 PRO A N 1
ATOM 810 C CA . PRO A 1 100 ? 19.734 30.766 4.363 1 81.5 100 PRO A CA 1
ATOM 811 C C . PRO A 1 100 ? 20.078 29.531 3.547 1 81.5 100 PRO A C 1
ATOM 813 O O . PRO A 1 100 ? 21.25 29.141 3.484 1 81.5 100 PRO A O 1
ATOM 816 N N . VAL A 1 101 ? 19.016 28.922 2.979 1 84.19 101 VAL A N 1
ATOM 817 C CA . VAL A 1 101 ? 19.219 27.734 2.15 1 84.19 101 VAL A CA 1
ATOM 818 C C . VAL A 1 101 ? 18.609 27.969 0.766 1 84.19 101 VAL A C 1
ATOM 820 O O . VAL A 1 101 ? 17.672 28.75 0.613 1 84.19 101 VAL A O 1
ATOM 823 N N . THR A 1 102 ? 19.328 27.328 -0.183 1 86.44 102 THR A N 1
ATOM 824 C CA . THR A 1 102 ? 18.797 27.438 -1.534 1 86.44 102 THR A CA 1
ATOM 825 C C . THR A 1 102 ? 17.734 26.375 -1.787 1 86.44 102 THR A C 1
ATOM 827 O O . THR A 1 102 ? 17.812 25.266 -1.242 1 86.44 102 THR A O 1
ATOM 830 N N . ARG A 1 103 ? 16.797 26.688 -2.578 1 87.69 103 ARG A N 1
ATOM 831 C CA . ARG A 1 103 ? 15.742 25.75 -2.934 1 87.69 103 ARG A CA 1
ATOM 832 C C . ARG A 1 103 ? 16.328 24.469 -3.521 1 87.69 103 ARG A C 1
ATOM 834 O O . ARG A 1 103 ? 15.812 23.375 -3.26 1 87.69 103 ARG A O 1
ATOM 841 N N . ARG A 1 104 ? 17.391 24.672 -4.227 1 90.88 104 ARG A N 1
ATOM 842 C CA . ARG A 1 104 ? 18.047 23.516 -4.84 1 90.88 104 ARG A CA 1
ATOM 843 C C . ARG A 1 104 ? 18.625 22.594 -3.781 1 90.88 104 ARG A C 1
ATOM 845 O O . ARG A 1 104 ? 18.531 21.375 -3.889 1 90.88 104 ARG A O 1
ATOM 852 N N . SER A 1 105 ? 19.219 23.141 -2.822 1 91.44 105 SER A N 1
ATOM 853 C CA . SER A 1 105 ? 19.844 22.359 -1.767 1 91.44 105 SER A CA 1
ATOM 854 C C . SER A 1 105 ? 18.812 21.578 -0.955 1 91.44 105 SER A C 1
ATOM 856 O O . SER A 1 105 ? 19.031 20.422 -0.592 1 91.44 105 SER A O 1
ATOM 858 N N . VAL A 1 106 ? 17.734 22.188 -0.759 1 90.19 106 VAL A N 1
ATOM 859 C CA . VAL A 1 106 ? 16.672 21.531 0.005 1 90.19 106 VAL A CA 1
ATOM 860 C C . VAL A 1 106 ? 16.094 20.375 -0.799 1 90.19 106 VAL A C 1
ATOM 862 O O . VAL A 1 106 ? 15.922 19.266 -0.275 1 90.19 106 VAL A O 1
ATOM 865 N N . TYR A 1 107 ? 15.828 20.672 -2.025 1 94.44 107 TYR A N 1
ATOM 866 C CA . TYR A 1 107 ? 15.25 19.641 -2.891 1 94.44 107 TYR A CA 1
ATOM 867 C C . TYR A 1 107 ? 16.172 18.453 -3.021 1 94.44 107 TYR A C 1
ATOM 869 O O . TYR A 1 107 ? 15.742 17.297 -2.902 1 94.44 107 TYR A O 1
ATOM 877 N N . LEU A 1 108 ? 17.406 18.688 -3.197 1 95.94 108 LEU A N 1
ATOM 878 C CA . LEU A 1 108 ? 18.391 17.625 -3.373 1 95.94 108 LEU A CA 1
ATOM 879 C C . LEU A 1 108 ? 18.594 16.844 -2.07 1 95.94 108 LEU A C 1
ATOM 881 O O . LEU A 1 108 ? 18.781 15.633 -2.084 1 95.94 108 LEU A O 1
ATOM 885 N N . SER A 1 109 ? 18.562 17.531 -1.028 1 94.94 109 SER A N 1
ATOM 886 C CA . SER A 1 109 ? 18.734 16.891 0.266 1 94.94 109 SER A CA 1
ATOM 887 C C . SER A 1 109 ? 17.594 15.922 0.564 1 94.94 109 SER A C 1
ATOM 889 O O . SER A 1 109 ? 17.828 14.812 1.059 1 94.94 109 SER A O 1
ATOM 891 N N . LYS A 1 110 ? 16.453 16.344 0.225 1 95.75 110 LYS A N 1
ATOM 892 C CA . LYS A 1 110 ? 15.312 15.477 0.455 1 95.75 110 LYS A CA 1
ATOM 893 C C . LYS A 1 110 ? 15.344 14.273 -0.48 1 95.75 110 LYS A C 1
ATOM 895 O O . LYS A 1 110 ? 15.008 13.156 -0.076 1 95.75 110 LYS A O 1
ATOM 900 N N . TRP A 1 111 ? 15.68 14.586 -1.648 1 98.06 111 TRP A N 1
ATOM 901 C CA . TRP A 1 111 ? 15.805 13.492 -2.604 1 98.06 111 TRP A CA 1
ATOM 902 C C . TRP A 1 111 ? 16.828 12.469 -2.127 1 98.06 111 TRP A C 1
ATOM 904 O O . TRP A 1 111 ? 16.562 11.258 -2.146 1 98.06 111 TRP A O 1
ATOM 914 N N . LEU A 1 112 ? 17.953 12.914 -1.671 1 98.12 112 LEU A N 1
ATOM 915 C CA . LEU A 1 112 ? 19.016 12.039 -1.18 1 98.12 112 LEU A CA 1
ATOM 916 C C . LEU A 1 112 ? 18.547 11.258 0.043 1 98.12 112 LEU A C 1
ATOM 918 O O . LEU A 1 112 ? 18.938 10.102 0.228 1 98.12 112 LEU A O 1
ATOM 922 N N . LEU A 1 113 ? 17.812 11.938 0.785 1 97.62 113 LEU A N 1
ATOM 923 C CA . LEU A 1 113 ? 17.266 11.281 1.974 1 97.62 113 LEU A CA 1
ATOM 924 C C . LEU A 1 113 ? 16.359 10.125 1.592 1 97.62 113 LEU A C 1
ATOM 926 O O . LEU A 1 113 ? 16.422 9.047 2.191 1 97.62 113 LEU A O 1
ATOM 930 N N . ILE A 1 114 ? 15.5 10.328 0.645 1 98.5 114 ILE A N 1
ATOM 931 C CA . ILE A 1 114 ? 14.602 9.281 0.176 1 98.5 114 ILE A CA 1
ATOM 932 C C . ILE A 1 114 ? 15.406 8.133 -0.423 1 98.5 114 ILE A C 1
ATOM 934 O O . ILE A 1 114 ? 15.094 6.961 -0.186 1 98.5 114 ILE A O 1
ATOM 938 N N . VAL A 1 115 ? 16.453 8.453 -1.149 1 98.62 115 VAL A N 1
ATOM 939 C CA . VAL A 1 115 ? 17.344 7.441 -1.707 1 98.62 115 VAL A CA 1
ATOM 940 C C . VAL A 1 115 ? 17.984 6.641 -0.578 1 98.62 115 VAL A C 1
ATOM 942 O O . VAL A 1 115 ? 18 5.406 -0.616 1 98.62 115 VAL A O 1
ATOM 945 N N . LEU A 1 116 ? 18.438 7.34 0.358 1 98.38 116 LEU A N 1
ATOM 946 C CA . LEU A 1 116 ? 19.125 6.695 1.473 1 98.38 116 LEU A CA 1
ATOM 947 C C . LEU A 1 116 ? 18.188 5.727 2.199 1 98.38 116 LEU A C 1
ATOM 949 O O . LEU A 1 116 ? 18.578 4.598 2.5 1 98.38 116 LEU A O 1
ATOM 953 N N . PHE A 1 117 ? 17.031 6.145 2.492 1 98.44 117 PHE A N 1
ATOM 954 C CA . PHE A 1 117 ? 16.078 5.293 3.193 1 98.44 117 PHE A CA 1
ATOM 955 C C . PHE A 1 117 ? 15.664 4.113 2.324 1 98.44 117 PHE A C 1
ATOM 957 O O . PHE A 1 117 ? 15.508 2.992 2.818 1 98.44 117 PHE A O 1
ATOM 964 N N . THR A 1 118 ? 15.484 4.352 1.046 1 98.62 118 THR A N 1
ATOM 965 C CA . THR A 1 118 ? 15.148 3.279 0.116 1 98.62 118 THR A CA 1
ATOM 966 C C . THR A 1 118 ? 16.266 2.23 0.075 1 98.62 118 THR A C 1
ATOM 968 O O . THR A 1 118 ? 15.992 1.031 0.173 1 98.62 118 THR A O 1
ATOM 971 N N . TYR A 1 119 ? 17.484 2.701 -0.006 1 98.75 119 TYR A N 1
ATOM 972 C CA . TYR A 1 119 ? 18.625 1.787 -0.056 1 98.75 119 TYR A CA 1
ATOM 973 C C . TYR A 1 119 ? 18.781 1.04 1.263 1 98.75 119 TYR A C 1
ATOM 975 O O . TYR A 1 119 ? 19.125 -0.141 1.275 1 98.75 119 TYR A O 1
ATOM 983 N N . SER A 1 120 ? 18.547 1.708 2.316 1 98.44 120 SER A N 1
ATOM 984 C CA . SER A 1 120 ? 18.594 1.049 3.619 1 98.44 120 SER A CA 1
ATOM 985 C C . SER A 1 120 ? 17.578 -0.086 3.699 1 98.44 120 SER A C 1
ATOM 987 O O . SER A 1 120 ? 17.875 -1.158 4.227 1 98.44 120 SER A O 1
ATOM 989 N N . ALA A 1 121 ? 16.406 0.155 3.203 1 98.31 121 ALA A N 1
ATOM 990 C CA . ALA A 1 121 ? 15.375 -0.875 3.205 1 98.31 121 ALA A CA 1
ATOM 991 C C . ALA A 1 121 ? 15.812 -2.09 2.391 1 98.31 121 ALA A C 1
ATOM 993 O O . ALA A 1 121 ? 15.578 -3.232 2.795 1 98.31 121 ALA A O 1
ATOM 994 N N . VAL A 1 122 ? 16.406 -1.863 1.239 1 98.25 122 VAL A N 1
ATOM 995 C CA . VAL A 1 122 ? 16.891 -2.938 0.377 1 98.25 122 VAL A CA 1
ATOM 996 C C . VAL A 1 122 ? 17.969 -3.746 1.109 1 98.25 122 VAL A C 1
ATOM 998 O O . VAL A 1 122 ? 17.953 -4.977 1.071 1 98.25 122 VAL A O 1
ATOM 1001 N N . ILE A 1 123 ? 18.859 -3.051 1.767 1 98.31 123 ILE A N 1
ATOM 1002 C CA . ILE A 1 123 ? 19.938 -3.713 2.477 1 98.31 123 ILE A CA 1
ATOM 1003 C C . ILE A 1 123 ? 19.375 -4.543 3.627 1 98.31 123 ILE A C 1
ATOM 1005 O O . ILE A 1 123 ? 19.812 -5.672 3.859 1 98.31 123 ILE A O 1
ATOM 1009 N N . VAL A 1 124 ? 18.469 -3.988 4.352 1 98.31 124 VAL A N 1
ATOM 1010 C CA . VAL A 1 124 ? 17.828 -4.715 5.445 1 98.31 124 VAL A CA 1
ATOM 1011 C C . VAL A 1 124 ? 17.188 -5.996 4.918 1 98.31 124 VAL A C 1
ATOM 1013 O O . VAL A 1 124 ? 17.328 -7.059 5.527 1 98.31 124 VAL A O 1
ATOM 1016 N N . LEU A 1 125 ? 16.5 -5.906 3.812 1 97.94 125 LEU A N 1
ATOM 1017 C CA . LEU A 1 125 ? 15.875 -7.082 3.223 1 97.94 125 LEU A CA 1
ATOM 1018 C C . LEU A 1 125 ? 16.922 -8.133 2.854 1 97.94 125 LEU A C 1
ATOM 1020 O O . LEU A 1 125 ? 16.734 -9.32 3.111 1 97.94 125 LEU A O 1
ATOM 1024 N N . MET A 1 126 ? 18.031 -7.668 2.268 1 97.5 126 MET A N 1
ATOM 1025 C CA . MET A 1 126 ? 19.078 -8.594 1.854 1 97.5 126 MET A CA 1
ATOM 1026 C C . MET A 1 126 ? 19.688 -9.297 3.061 1 97.5 126 MET A C 1
ATOM 1028 O O . MET A 1 126 ? 19.938 -10.5 3.018 1 97.5 126 MET A O 1
ATOM 1032 N N . LEU A 1 127 ? 19.922 -8.555 4.07 1 97.94 127 LEU A N 1
ATOM 1033 C CA . LEU A 1 127 ? 20.484 -9.141 5.289 1 97.94 127 LEU A CA 1
ATOM 1034 C C . LEU A 1 127 ? 19.5 -10.125 5.91 1 97.94 127 LEU A C 1
ATOM 1036 O O . LEU A 1 127 ? 19.906 -11.172 6.426 1 97.94 127 LEU A O 1
ATOM 1040 N N . ALA A 1 128 ? 18.266 -9.812 5.887 1 98.06 128 ALA A N 1
ATOM 1041 C CA . ALA A 1 128 ? 17.25 -10.711 6.414 1 98.06 128 ALA A CA 1
ATOM 1042 C C . ALA A 1 128 ? 17.188 -12.008 5.613 1 98.06 128 ALA A C 1
ATOM 1044 O O . ALA A 1 128 ? 17.047 -13.094 6.188 1 98.06 128 ALA A O 1
ATOM 1045 N N . LEU A 1 129 ? 17.281 -11.914 4.293 1 96.44 129 LEU A N 1
ATOM 1046 C CA . LEU A 1 129 ? 17.25 -13.102 3.441 1 96.44 129 LEU A CA 1
ATOM 1047 C C . LEU A 1 129 ? 18.453 -13.992 3.713 1 96.44 129 LEU A C 1
ATOM 1049 O O . LEU A 1 129 ? 18.328 -15.219 3.711 1 96.44 129 LEU A O 1
ATOM 1053 N N . PHE A 1 130 ? 19.562 -13.32 3.91 1 97.06 130 PHE A N 1
ATOM 1054 C CA . PHE A 1 130 ? 20.75 -14.078 4.27 1 97.06 130 PHE A CA 1
ATOM 1055 C C . PHE A 1 130 ? 20.531 -14.852 5.566 1 97.06 130 PHE A C 1
ATOM 1057 O O . PHE A 1 130 ? 20.844 -16.031 5.648 1 97.06 130 PHE A O 1
ATOM 1064 N N . ALA A 1 131 ? 20.031 -14.195 6.531 1 97.31 131 ALA A N 1
ATOM 1065 C CA . ALA A 1 131 ? 19.766 -14.82 7.824 1 97.31 131 ALA A CA 1
ATOM 1066 C C . ALA A 1 131 ? 18.781 -15.969 7.688 1 97.31 131 ALA A C 1
ATOM 1068 O O . ALA A 1 131 ? 18.938 -17 8.328 1 97.31 131 ALA A O 1
ATOM 1069 N N . ILE A 1 132 ? 17.828 -15.828 6.891 1 95.62 132 ILE A N 1
ATOM 1070 C CA . ILE A 1 132 ? 16.797 -16.844 6.688 1 95.62 132 ILE A CA 1
ATOM 1071 C C . ILE A 1 132 ? 17.406 -18.078 6.059 1 95.62 132 ILE A C 1
ATOM 1073 O O . ILE A 1 132 ? 17.109 -19.203 6.477 1 95.62 132 ILE A O 1
ATOM 1077 N N . GLY A 1 133 ? 18.203 -17.906 4.992 1 93.12 133 GLY A N 1
ATOM 1078 C CA . GLY A 1 133 ? 18.875 -19.031 4.387 1 93.12 133 GLY A CA 1
ATOM 1079 C C . GLY A 1 133 ? 19.703 -19.828 5.371 1 93.12 133 GLY A C 1
ATOM 1080 O O . GLY A 1 133 ? 19.719 -21.062 5.332 1 93.12 133 GLY A O 1
ATOM 1081 N N . LYS A 1 134 ? 20.375 -19.141 6.262 1 95.06 134 LYS A N 1
ATOM 1082 C CA . LYS A 1 134 ? 21.188 -19.812 7.281 1 95.06 134 LYS A CA 1
ATOM 1083 C C . LYS A 1 134 ? 20.297 -20.531 8.289 1 95.06 134 LYS A C 1
ATOM 1085 O O . LYS A 1 134 ? 20.609 -21.656 8.703 1 95.06 134 LYS A O 1
ATOM 1090 N N . LEU A 1 135 ? 19.281 -19.922 8.617 1 93.88 135 LEU A N 1
ATOM 1091 C CA . LEU A 1 135 ? 18.344 -20.5 9.578 1 93.88 135 LEU A CA 1
ATOM 1092 C C . LEU A 1 135 ? 17.703 -21.766 9 1 93.88 135 LEU A C 1
ATOM 1094 O O . LEU A 1 135 ? 17.406 -22.703 9.734 1 93.88 135 LEU A O 1
ATOM 1098 N N . LEU A 1 136 ? 17.453 -21.719 7.691 1 90.94 136 LEU A N 1
ATOM 1099 C CA . LEU A 1 136 ? 16.797 -22.828 7.027 1 90.94 136 LEU A CA 1
ATOM 1100 C C . LEU A 1 136 ? 17.797 -23.938 6.711 1 90.94 136 LEU A C 1
ATOM 1102 O O . LEU A 1 136 ? 17.406 -25.031 6.273 1 90.94 136 LEU A O 1
ATOM 1106 N N . GLY A 1 137 ? 19.062 -23.641 6.855 1 89.69 137 GLY A N 1
ATOM 1107 C CA . GLY A 1 137 ? 20.094 -24.672 6.719 1 89.69 137 GLY A CA 1
ATOM 1108 C C . GLY A 1 137 ? 20.547 -24.875 5.289 1 89.69 137 GLY A C 1
ATOM 1109 O O . GLY A 1 137 ? 20.875 -26 4.887 1 89.69 137 GLY A O 1
ATOM 1110 N N . PHE A 1 138 ? 20.438 -23.781 4.512 1 87.94 138 PHE A N 1
ATOM 1111 C CA . PHE A 1 138 ? 20.953 -23.906 3.15 1 87.94 138 PHE A CA 1
ATOM 1112 C C . PHE A 1 138 ? 22.391 -24.391 3.158 1 87.94 138 PHE A C 1
ATOM 1114 O O . PHE A 1 138 ? 23.25 -23.781 3.812 1 87.94 138 PHE A O 1
ATOM 1121 N N . SER A 1 139 ? 22.672 -25.438 2.455 1 88.06 139 SER A N 1
ATOM 1122 C CA . SER A 1 139 ? 24.016 -26.031 2.441 1 88.06 139 SER A CA 1
ATOM 1123 C C . SER A 1 139 ? 24.906 -25.359 1.395 1 88.06 139 SER A C 1
ATOM 1125 O O . SER A 1 139 ? 26.125 -25.344 1.536 1 88.06 139 SER A O 1
ATOM 1127 N N . GLU A 1 140 ? 24.297 -24.859 0.371 1 89.38 140 GLU A N 1
ATOM 1128 C CA . GLU A 1 140 ? 25.047 -24.219 -0.705 1 89.38 140 GLU A CA 1
ATOM 1129 C C . GLU A 1 140 ? 25.641 -22.891 -0.25 1 89.38 140 GLU A C 1
ATOM 1131 O O . GLU A 1 140 ? 25.047 -22.188 0.566 1 89.38 140 GLU A O 1
ATOM 1136 N N . PRO A 1 141 ? 26.812 -22.672 -0.76 1 93.62 141 PRO A N 1
ATOM 1137 C CA . PRO A 1 141 ? 27.406 -21.359 -0.431 1 93.62 141 PRO A CA 1
ATOM 1138 C C . PRO A 1 141 ? 26.516 -20.188 -0.859 1 93.62 141 PRO A C 1
ATOM 1140 O O . PRO A 1 141 ? 25.812 -20.281 -1.87 1 93.62 141 PRO A O 1
ATOM 1143 N N . PHE A 1 142 ? 26.5 -19.156 -0.081 1 94.94 142 PHE A N 1
ATOM 1144 C CA . PHE A 1 142 ? 25.734 -17.953 -0.406 1 94.94 142 PHE A CA 1
ATOM 1145 C C . PHE A 1 142 ? 26.219 -17.344 -1.715 1 94.94 142 PHE A C 1
ATOM 1147 O O . PHE A 1 142 ? 27.406 -17.031 -1.86 1 94.94 142 PHE A O 1
ATOM 1154 N N . PRO A 1 143 ? 25.375 -17.203 -2.58 1 94.44 143 PRO A N 1
ATOM 1155 C CA . PRO A 1 143 ? 25.766 -16.609 -3.859 1 94.44 143 PRO A CA 1
ATOM 1156 C C . PRO A 1 143 ? 25.828 -15.078 -3.809 1 94.44 143 PRO A C 1
ATOM 1158 O O . PRO A 1 143 ? 24.906 -14.406 -4.281 1 94.44 143 PRO A O 1
ATOM 1161 N N . SER A 1 144 ? 26.906 -14.523 -3.439 1 95.19 144 SER A N 1
ATOM 1162 C CA . SER A 1 144 ? 27.078 -13.086 -3.238 1 95.19 144 SER A CA 1
ATOM 1163 C C . SER A 1 144 ? 26.938 -12.328 -4.555 1 95.19 144 SER A C 1
ATOM 1165 O O . SER A 1 144 ? 26.453 -11.188 -4.57 1 95.19 144 SER A O 1
ATOM 1167 N N . ASP A 1 145 ? 27.297 -12.953 -5.648 1 94.69 145 ASP A N 1
ATOM 1168 C CA . ASP A 1 145 ? 27.188 -12.297 -6.945 1 94.69 145 ASP A CA 1
ATOM 1169 C C . ASP A 1 145 ? 25.719 -12.086 -7.32 1 94.69 145 ASP A C 1
ATOM 1171 O O . ASP A 1 145 ? 25.328 -11 -7.754 1 94.69 145 ASP A O 1
ATOM 1175 N N . LEU A 1 146 ? 24.984 -13.164 -7.102 1 93.75 146 LEU A N 1
ATOM 1176 C CA . LEU A 1 146 ? 23.578 -13.109 -7.441 1 93.75 146 LEU A CA 1
ATOM 1177 C C . LEU A 1 146 ? 22.844 -12.062 -6.602 1 93.75 146 LEU A C 1
ATOM 1179 O O . LEU A 1 146 ? 22.125 -11.227 -7.141 1 93.75 146 LEU A O 1
ATOM 1183 N N . TYR A 1 147 ? 23.031 -12.039 -5.352 1 96.19 147 TYR A N 1
ATOM 1184 C CA . TYR A 1 147 ? 22.344 -11.125 -4.449 1 96.19 147 TYR A CA 1
ATOM 1185 C C . TYR A 1 147 ? 22.891 -9.711 -4.578 1 96.19 147 TYR A C 1
ATOM 1187 O O . TYR A 1 147 ? 22.156 -8.734 -4.414 1 96.19 147 TYR A O 1
ATOM 1195 N N . GLY A 1 148 ? 24.188 -9.609 -4.824 1 97.06 148 GLY A N 1
ATOM 1196 C CA . GLY A 1 148 ? 24.766 -8.305 -5.086 1 97.06 148 GLY A CA 1
ATOM 1197 C C . GLY A 1 148 ? 24.203 -7.633 -6.324 1 97.06 148 GLY A C 1
ATOM 1198 O O . GLY A 1 148 ? 23.938 -6.434 -6.312 1 97.06 148 GLY A O 1
ATOM 1199 N N . GLU A 1 149 ? 24.094 -8.461 -7.383 1 96.56 149 GLU A N 1
ATOM 1200 C CA . GLU A 1 149 ? 23.5 -7.934 -8.602 1 96.56 149 GLU A CA 1
ATOM 1201 C C . GLU A 1 149 ? 22.047 -7.5 -8.375 1 96.56 149 GLU A C 1
ATOM 1203 O O . GLU A 1 149 ? 21.609 -6.48 -8.914 1 96.56 149 GLU A O 1
ATOM 1208 N N . TYR A 1 150 ? 21.406 -8.312 -7.605 1 96.5 150 TYR A N 1
ATOM 1209 C CA . TYR A 1 150 ? 20.031 -7.969 -7.281 1 96.5 150 TYR A CA 1
ATOM 1210 C C . TYR A 1 150 ? 19.953 -6.629 -6.562 1 96.5 150 TYR A C 1
ATOM 1212 O O . TYR A 1 150 ? 19.109 -5.785 -6.891 1 96.5 150 TYR A O 1
ATOM 1220 N N . VAL A 1 151 ? 20.797 -6.379 -5.629 1 97.56 151 VAL A N 1
ATOM 1221 C CA . VAL A 1 151 ? 20.859 -5.121 -4.891 1 97.56 151 VAL A CA 1
ATOM 1222 C C . VAL A 1 151 ? 21.156 -3.973 -5.848 1 97.56 151 VAL A C 1
ATOM 1224 O O . VAL A 1 151 ? 20.531 -2.914 -5.773 1 97.56 151 VAL A O 1
ATOM 1227 N N . LEU A 1 152 ? 22.031 -4.211 -6.734 1 97.69 152 LEU A N 1
ATOM 1228 C CA . LEU A 1 152 ? 22.453 -3.174 -7.672 1 97.69 152 LEU A CA 1
ATOM 1229 C C . LEU A 1 152 ? 21.312 -2.797 -8.609 1 97.69 152 LEU A C 1
ATOM 1231 O O . LEU A 1 152 ? 21.062 -1.612 -8.844 1 97.69 152 LEU A O 1
ATOM 1235 N N . TYR A 1 153 ? 20.656 -3.82 -9.133 1 97.56 153 TYR A N 1
ATOM 1236 C CA . TYR A 1 153 ? 19.547 -3.562 -10.039 1 97.56 153 TYR A CA 1
ATOM 1237 C C . TYR A 1 153 ? 18.422 -2.824 -9.328 1 97.56 153 TYR A C 1
ATOM 1239 O O . TYR A 1 153 ? 17.797 -1.932 -9.906 1 97.56 153 TYR A O 1
ATOM 1247 N N . GLN A 1 154 ? 18.188 -3.146 -8.102 1 97.19 154 GLN A N 1
ATOM 1248 C CA . GLN A 1 154 ? 17.156 -2.457 -7.32 1 97.19 154 GLN A CA 1
ATOM 1249 C C . GLN A 1 154 ? 17.562 -1.008 -7.051 1 97.19 154 GLN A C 1
ATOM 1251 O O . GLN A 1 154 ? 16.719 -0.105 -7.137 1 97.19 154 GLN A O 1
ATOM 1256 N N . ALA A 1 155 ? 18.797 -0.864 -6.695 1 98.06 155 ALA A N 1
ATOM 1257 C CA . ALA A 1 155 ? 19.281 0.469 -6.363 1 98.06 155 ALA A CA 1
ATOM 1258 C C . ALA A 1 155 ? 19.156 1.415 -7.551 1 98.06 155 ALA A C 1
ATOM 1260 O O . ALA A 1 155 ? 18.672 2.539 -7.414 1 98.06 155 ALA A O 1
ATOM 1261 N N . ILE A 1 156 ? 19.516 0.94 -8.672 1 98.31 156 ILE A N 1
ATOM 1262 C CA . ILE A 1 156 ? 19.469 1.772 -9.867 1 98.31 156 ILE A CA 1
ATOM 1263 C C . ILE A 1 156 ? 18.016 1.949 -10.305 1 98.31 156 ILE A C 1
ATOM 1265 O O . ILE A 1 156 ? 17.578 3.066 -10.586 1 98.31 156 ILE A O 1
ATOM 1269 N N . GLY A 1 157 ? 17.312 0.863 -10.312 1 97.56 157 GLY A N 1
ATOM 1270 C CA . GLY A 1 157 ? 15.938 0.893 -10.773 1 97.56 157 GLY A CA 1
ATOM 1271 C C . GLY A 1 157 ? 15.039 1.758 -9.906 1 97.56 157 GLY A C 1
ATOM 1272 O O . GLY A 1 157 ? 14.055 2.32 -10.391 1 97.56 157 GLY A O 1
ATOM 1273 N N . ALA A 1 158 ? 15.398 1.925 -8.656 1 98.25 158 ALA A N 1
ATOM 1274 C CA . ALA A 1 158 ? 14.578 2.668 -7.711 1 98.25 158 ALA A CA 1
ATOM 1275 C C . ALA A 1 158 ? 14.664 4.168 -7.965 1 98.25 158 ALA A C 1
ATOM 1277 O O . ALA A 1 158 ? 13.797 4.93 -7.531 1 98.25 158 ALA A O 1
ATOM 1278 N N . LEU A 1 159 ? 15.641 4.586 -8.664 1 98.69 159 LEU A N 1
ATOM 1279 C CA . LEU A 1 159 ? 15.898 6.016 -8.797 1 98.69 159 LEU A CA 1
ATOM 1280 C C . LEU A 1 159 ? 14.758 6.711 -9.531 1 98.69 159 LEU A C 1
ATOM 1282 O O . LEU A 1 159 ? 14.398 7.84 -9.195 1 98.69 159 LEU A O 1
ATOM 1286 N N . GLY A 1 160 ? 14.227 6.055 -10.516 1 98.31 160 GLY A N 1
ATOM 1287 C CA . GLY A 1 160 ? 13.094 6.633 -11.219 1 98.31 160 GLY A CA 1
ATOM 1288 C C . GLY A 1 160 ? 11.875 6.812 -10.336 1 98.31 160 GLY A C 1
ATOM 1289 O O . GLY A 1 160 ? 11.219 7.855 -10.375 1 98.31 160 GLY A O 1
ATOM 1290 N N . ILE A 1 161 ? 11.586 5.844 -9.547 1 98.31 161 ILE A N 1
ATOM 1291 C CA . ILE A 1 161 ? 10.445 5.898 -8.641 1 98.31 161 ILE A CA 1
ATOM 1292 C C . ILE A 1 161 ? 10.672 6.98 -7.586 1 98.31 161 ILE A C 1
ATOM 1294 O O . ILE A 1 161 ? 9.773 7.77 -7.293 1 98.31 161 ILE A O 1
ATOM 1298 N N . VAL A 1 162 ? 11.844 7.008 -7.066 1 98.81 162 VAL A N 1
ATOM 1299 C CA . VAL A 1 162 ? 12.195 7.977 -6.031 1 98.81 162 VAL A CA 1
ATOM 1300 C C . VAL A 1 162 ? 12.008 9.398 -6.566 1 98.81 162 VAL A C 1
ATOM 1302 O O . VAL A 1 162 ? 11.398 10.242 -5.906 1 98.81 162 VAL A O 1
ATOM 1305 N N . SER A 1 163 ? 12.516 9.602 -7.746 1 98.75 163 SER A N 1
ATOM 1306 C CA . SER A 1 163 ? 12.445 10.938 -8.32 1 98.75 163 SER A CA 1
ATOM 1307 C C . SER A 1 163 ? 11 11.336 -8.609 1 98.75 163 SER A C 1
ATOM 1309 O O . SER A 1 163 ? 10.602 12.477 -8.375 1 98.75 163 SER A O 1
ATOM 1311 N N . PHE A 1 164 ? 10.258 10.445 -9.07 1 98.38 164 PHE A N 1
ATOM 1312 C CA . PHE A 1 164 ? 8.859 10.727 -9.383 1 98.38 164 PHE A CA 1
ATOM 1313 C C . PHE A 1 164 ? 8.062 11 -8.109 1 98.38 164 PHE A C 1
ATOM 1315 O O . PHE A 1 164 ? 7.352 12 -8.016 1 98.38 164 PHE A O 1
ATOM 1322 N N . GLN A 1 165 ? 8.219 10.148 -7.145 1 98.31 165 GLN A N 1
ATOM 1323 C CA . GLN A 1 165 ? 7.465 10.273 -5.902 1 98.31 165 GLN A CA 1
ATOM 1324 C C . GLN A 1 165 ? 7.941 11.477 -5.09 1 98.31 165 GLN A C 1
ATOM 1326 O O . GLN A 1 165 ? 7.145 12.117 -4.402 1 98.31 165 GLN A O 1
ATOM 1331 N N . HIS A 1 166 ? 9.242 11.734 -5.176 1 98.25 166 HIS A N 1
ATOM 1332 C CA . HIS A 1 166 ? 9.773 12.953 -4.574 1 98.25 166 HIS A CA 1
ATOM 1333 C C . HIS A 1 166 ? 9.102 14.188 -5.152 1 98.25 166 HIS A C 1
ATOM 133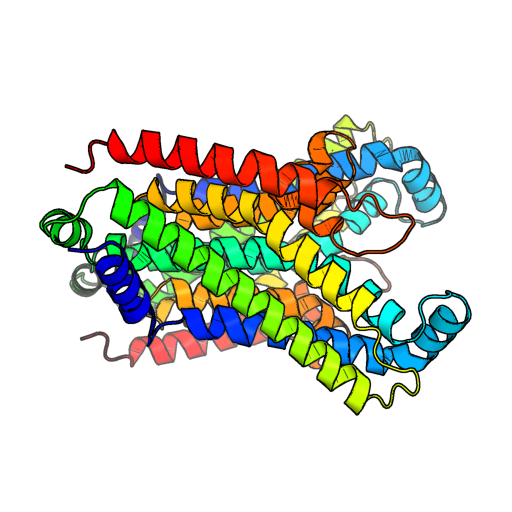5 O O . HIS A 1 166 ? 8.664 15.07 -4.406 1 98.25 166 HIS A O 1
ATOM 1341 N N . TRP A 1 167 ? 8.984 14.188 -6.395 1 97.75 167 TRP A N 1
ATOM 1342 C CA . TRP A 1 167 ? 8.398 15.336 -7.086 1 97.75 167 TRP A CA 1
ATOM 1343 C C . TRP A 1 167 ? 6.926 15.492 -6.723 1 97.75 167 TRP A C 1
ATOM 1345 O O . TRP A 1 167 ? 6.492 16.578 -6.316 1 97.75 167 TRP A O 1
ATOM 1355 N N . ILE A 1 168 ? 6.207 14.445 -6.793 1 96.88 168 ILE A N 1
ATOM 1356 C CA . ILE A 1 168 ? 4.773 14.555 -6.562 1 96.88 168 ILE A CA 1
ATOM 1357 C C . ILE A 1 168 ? 4.508 14.875 -5.094 1 96.88 168 ILE A C 1
ATOM 1359 O O . ILE A 1 168 ? 3.574 15.617 -4.77 1 96.88 168 ILE A O 1
ATOM 1363 N N . SER A 1 169 ? 5.27 14.352 -4.199 1 95.94 169 SER A N 1
ATOM 1364 C CA . SER A 1 169 ? 5.102 14.625 -2.775 1 95.94 169 SER A CA 1
ATOM 1365 C C . SER A 1 169 ? 5.461 16.062 -2.443 1 95.94 169 SER A C 1
ATOM 1367 O O . SER A 1 169 ? 4.926 16.641 -1.498 1 95.94 169 SER A O 1
ATOM 1369 N N . SER A 1 170 ? 6.367 16.625 -3.201 1 93.38 170 SER A N 1
ATOM 1370 C CA . SER A 1 170 ? 6.738 18.016 -2.984 1 93.38 170 SER A CA 1
ATOM 1371 C C . SER A 1 170 ? 5.699 18.969 -3.572 1 93.38 170 SER A C 1
ATOM 1373 O O . SER A 1 170 ? 5.543 20.094 -3.098 1 93.38 170 SER A O 1
ATOM 1375 N N . ARG A 1 171 ? 5.047 18.469 -4.531 1 91.38 171 ARG A N 1
ATOM 1376 C CA . ARG A 1 171 ? 4.156 19.328 -5.305 1 91.38 171 ARG A CA 1
ATOM 1377 C C . ARG A 1 171 ? 2.816 19.516 -4.598 1 91.38 171 ARG A C 1
ATOM 1379 O O . ARG A 1 171 ? 2.227 20.594 -4.633 1 91.38 171 ARG A O 1
ATOM 1386 N N . PHE A 1 172 ? 2.359 18.484 -3.979 1 89.5 172 PHE A N 1
ATOM 1387 C CA . PHE A 1 172 ? 1.045 18.547 -3.35 1 89.5 172 PHE A CA 1
ATOM 1388 C C . PHE A 1 172 ? 1.158 19 -1.899 1 89.5 172 PHE A C 1
ATOM 1390 O O . PHE A 1 172 ? 2.076 18.594 -1.185 1 89.5 172 PHE A O 1
ATOM 1397 N N . GLN A 1 173 ? 0.254 19.797 -1.506 1 83.12 173 GLN A N 1
ATOM 1398 C CA . GLN A 1 173 ? 0.215 20.281 -0.133 1 83.12 173 GLN A CA 1
ATOM 1399 C C . GLN A 1 173 ? -0.43 19.266 0.801 1 83.12 173 GLN A C 1
ATOM 1401 O O . GLN A 1 173 ? -0.164 19.266 2.004 1 83.12 173 GLN A O 1
ATOM 1406 N N . ASN A 1 174 ? -1.205 18.422 0.163 1 85.5 174 ASN A N 1
ATOM 1407 C CA . ASN A 1 174 ? -1.84 17.328 0.894 1 85.5 174 ASN A CA 1
ATOM 1408 C C . ASN A 1 174 ? -1.093 16.016 0.698 1 85.5 174 ASN A C 1
ATOM 1410 O O . ASN A 1 174 ? -0.911 15.57 -0.434 1 85.5 174 ASN A O 1
ATOM 1414 N N . VAL A 1 175 ? -0.692 15.477 1.835 1 91.19 175 VAL A N 1
ATOM 1415 C CA . VAL A 1 175 ? 0.159 14.297 1.78 1 91.19 175 VAL A CA 1
ATOM 1416 C C . VAL A 1 175 ? -0.627 13.117 1.206 1 91.19 175 VAL A C 1
ATOM 1418 O O . VAL A 1 175 ? -0.041 12.156 0.71 1 91.19 175 VAL A O 1
ATOM 1421 N N . MET A 1 176 ? -1.922 13.148 1.188 1 93.38 176 MET A N 1
ATOM 1422 C CA . MET A 1 176 ? -2.762 12.023 0.779 1 93.38 176 MET A CA 1
ATOM 1423 C C . MET A 1 176 ? -2.725 11.844 -0.734 1 93.38 176 MET A C 1
ATOM 1425 O O . MET A 1 176 ? -2.717 10.711 -1.227 1 93.38 176 MET A O 1
ATOM 1429 N N . ALA A 1 177 ? -2.646 12.93 -1.428 1 94.38 177 ALA A N 1
ATOM 1430 C CA . ALA A 1 177 ? -2.709 12.867 -2.885 1 94.38 177 ALA A CA 1
ATOM 1431 C C . ALA A 1 177 ? -1.516 12.102 -3.451 1 94.38 177 ALA A C 1
ATOM 1433 O O . ALA A 1 177 ? -1.688 11.133 -4.199 1 94.38 177 ALA A O 1
ATOM 1434 N N . PRO A 1 178 ? -0.309 12.422 -3.059 1 96.62 178 PRO A N 1
ATOM 1435 C CA . PRO A 1 178 ? 0.828 11.664 -3.578 1 96.62 178 PRO A CA 1
ATOM 1436 C C . PRO A 1 178 ? 0.796 10.195 -3.154 1 96.62 178 PRO A C 1
ATOM 1438 O O . PRO A 1 178 ? 1.242 9.32 -3.904 1 96.62 178 PRO A O 1
ATOM 1441 N N . ILE A 1 179 ? 0.249 9.938 -2.008 1 96.94 179 ILE A N 1
ATOM 1442 C CA . ILE A 1 179 ? 0.178 8.562 -1.53 1 96.94 179 ILE A CA 1
ATOM 1443 C C . ILE A 1 179 ? -0.802 7.766 -2.391 1 96.94 179 ILE A C 1
ATOM 1445 O O . ILE A 1 179 ? -0.479 6.672 -2.861 1 96.94 179 ILE A O 1
ATOM 1449 N N . VAL A 1 180 ? -1.94 8.328 -2.654 1 95.56 180 VAL A N 1
ATOM 1450 C CA . VAL A 1 180 ? -2.953 7.668 -3.467 1 95.56 180 VAL A CA 1
ATOM 1451 C C . VAL A 1 180 ? -2.41 7.43 -4.875 1 95.56 180 VAL A C 1
ATOM 1453 O O . VAL A 1 180 ? -2.553 6.336 -5.426 1 95.56 180 VAL A O 1
ATOM 1456 N N . ILE A 1 181 ? -1.717 8.383 -5.406 1 96.12 181 ILE A N 1
ATOM 1457 C CA . ILE A 1 181 ? -1.169 8.281 -6.754 1 96.12 181 ILE A CA 1
ATOM 1458 C C . ILE A 1 181 ? -0.072 7.215 -6.785 1 96.12 181 ILE A C 1
ATOM 1460 O O . ILE A 1 181 ? -0.054 6.359 -7.672 1 96.12 181 ILE A O 1
ATOM 1464 N N . GLY A 1 182 ? 0.818 7.277 -5.848 1 96.62 182 GLY A N 1
ATOM 1465 C CA . GLY A 1 182 ? 1.921 6.332 -5.801 1 96.62 182 GLY A CA 1
ATOM 1466 C C . GLY A 1 182 ? 1.47 4.898 -5.602 1 96.62 182 GLY A C 1
ATOM 1467 O O . GLY A 1 182 ? 1.98 3.984 -6.258 1 96.62 182 GLY A O 1
ATOM 1468 N N . VAL A 1 183 ? 0.524 4.719 -4.719 1 94.69 183 VAL A N 1
ATOM 1469 C CA . VAL A 1 183 ? -0.024 3.385 -4.492 1 94.69 183 VAL A CA 1
ATOM 1470 C C . VAL A 1 183 ? -0.749 2.9 -5.746 1 94.69 183 VAL A C 1
ATOM 1472 O O . VAL A 1 183 ? -0.576 1.755 -6.168 1 94.69 183 VAL A O 1
ATOM 1475 N N . GLY A 1 184 ? -1.515 3.738 -6.336 1 93.56 184 GLY A N 1
ATOM 1476 C CA . GLY A 1 184 ? -2.178 3.395 -7.582 1 93.56 184 GLY A CA 1
ATOM 1477 C C . GLY A 1 184 ? -1.215 2.965 -8.672 1 93.56 184 GLY A C 1
ATOM 1478 O O . GLY A 1 184 ? -1.432 1.95 -9.336 1 93.56 184 GLY A O 1
ATOM 1479 N N . LEU A 1 185 ? -0.156 3.705 -8.836 1 93.75 185 LEU A N 1
ATOM 1480 C CA . LEU A 1 185 ? 0.847 3.385 -9.844 1 93.75 185 LEU A CA 1
ATOM 1481 C C . LEU A 1 185 ? 1.541 2.064 -9.516 1 93.75 185 LEU A C 1
ATOM 1483 O O . LEU A 1 185 ? 1.907 1.313 -10.422 1 93.75 185 LEU A O 1
ATOM 1487 N N . SER A 1 186 ? 1.727 1.811 -8.25 1 92.88 186 SER A N 1
ATOM 1488 C CA . SER A 1 186 ? 2.361 0.566 -7.828 1 92.88 186 SER A CA 1
ATOM 1489 C C . SER A 1 186 ? 1.49 -0.64 -8.164 1 92.88 186 SER A C 1
ATOM 1491 O O . SER A 1 186 ? 2.002 -1.694 -8.547 1 92.88 186 SER A O 1
ATOM 1493 N N . VAL A 1 187 ? 0.27 -0.458 -8.023 1 86.88 187 VAL A N 1
ATOM 1494 C CA . VAL A 1 187 ? -0.673 -1.518 -8.367 1 86.88 187 VAL A CA 1
ATOM 1495 C C . VAL A 1 187 ? -0.631 -1.782 -9.875 1 86.88 187 VAL A C 1
ATOM 1497 O O . VAL A 1 187 ? -0.729 -2.932 -10.312 1 86.88 187 VAL A O 1
ATOM 1500 N N . CYS A 1 188 ? -0.399 -0.791 -10.602 1 88.19 188 CYS A N 1
ATOM 1501 C CA . CYS A 1 188 ? -0.366 -0.9 -12.055 1 88.19 188 CYS A CA 1
ATOM 1502 C C . CYS A 1 188 ? 0.942 -1.525 -12.523 1 88.19 188 CYS A C 1
ATOM 1504 O O . CYS A 1 188 ? 1.045 -1.974 -13.672 1 88.19 188 CYS A O 1
ATOM 1506 N N . ALA A 1 189 ? 1.887 -1.593 -11.648 1 87 189 ALA A N 1
ATOM 1507 C CA . ALA A 1 189 ? 3.248 -1.972 -12.016 1 87 189 ALA A CA 1
ATOM 1508 C C . ALA A 1 189 ? 3.275 -3.355 -12.656 1 87 189 ALA A C 1
ATOM 1510 O O . ALA A 1 189 ? 3.938 -3.559 -13.68 1 87 189 ALA A O 1
ATOM 1511 N N . ILE A 1 190 ? 2.555 -4.316 -12.07 1 78.94 190 ILE A N 1
ATOM 1512 C CA . ILE A 1 190 ? 2.588 -5.684 -12.578 1 78.94 190 ILE A CA 1
ATOM 1513 C C . ILE A 1 190 ? 1.988 -5.734 -13.977 1 78.94 190 ILE A C 1
ATOM 1515 O O . ILE A 1 190 ? 2.471 -6.473 -14.844 1 78.94 190 ILE A O 1
ATOM 1519 N N . PHE A 1 191 ? 1.053 -4.93 -14.188 1 79.38 191 PHE A N 1
ATOM 1520 C CA . PHE A 1 191 ? 0.397 -4.918 -15.484 1 79.38 191 PHE A CA 1
ATOM 1521 C C . PHE A 1 191 ? 1.223 -4.133 -16.5 1 79.38 191 PHE A C 1
ATOM 1523 O O . PHE A 1 191 ? 1.313 -4.52 -17.672 1 79.38 191 PHE A O 1
ATOM 1530 N N . LEU A 1 192 ? 1.771 -3.119 -16.062 1 80.62 192 LEU A N 1
ATOM 1531 C CA . LEU A 1 192 ? 2.654 -2.352 -16.922 1 80.62 192 LEU A CA 1
ATOM 1532 C C . LEU A 1 192 ? 3.852 -3.189 -17.359 1 80.62 192 LEU A C 1
ATOM 1534 O O . LEU A 1 192 ? 4.34 -3.045 -18.484 1 80.62 192 LEU A O 1
ATOM 1538 N N . GLY A 1 193 ? 4.242 -4.023 -16.531 1 83.19 193 GLY A N 1
ATOM 1539 C CA . GLY A 1 193 ? 5.395 -4.871 -16.797 1 83.19 193 GLY A CA 1
ATOM 1540 C C . GLY A 1 193 ? 5.141 -5.895 -17.891 1 83.19 193 GLY A C 1
ATOM 1541 O O . GLY A 1 193 ? 6.086 -6.453 -18.453 1 83.19 193 GLY A O 1
ATOM 1542 N N . GLN A 1 194 ? 3.904 -6.133 -18.156 1 79.56 194 GLN A N 1
ATOM 1543 C CA . GLN A 1 194 ? 3.562 -7.125 -19.172 1 79.56 194 GLN A CA 1
ATOM 1544 C C . GLN A 1 194 ? 3.752 -6.562 -20.578 1 79.56 194 GLN A C 1
ATOM 1546 O O . GLN A 1 194 ? 3.801 -7.316 -21.547 1 79.56 194 GLN A O 1
ATOM 1551 N N . SER A 1 195 ? 3.781 -5.254 -20.688 1 81.88 195 SER A N 1
ATOM 1552 C CA . SER A 1 195 ? 4.02 -4.598 -21.969 1 81.88 195 SER A CA 1
ATOM 1553 C C . SER A 1 195 ? 5.5 -4.309 -22.172 1 81.88 195 SER A C 1
ATOM 1555 O O . SER A 1 195 ? 6.199 -3.91 -21.234 1 81.88 195 SER A O 1
ATOM 1557 N N . GLU A 1 196 ? 5.906 -4.555 -23.328 1 83.38 196 GLU A N 1
ATOM 1558 C CA . GLU A 1 196 ? 7.316 -4.324 -23.625 1 83.38 196 GLU A CA 1
ATOM 1559 C C . GLU A 1 196 ? 7.691 -2.859 -23.422 1 83.38 196 GLU A C 1
ATOM 1561 O O . GLU A 1 196 ? 8.703 -2.557 -22.781 1 83.38 196 GLU A O 1
ATOM 1566 N N . VAL A 1 197 ? 6.863 -2.016 -23.875 1 80.88 197 VAL A N 1
ATOM 1567 C CA . VAL A 1 197 ? 7.164 -0.588 -23.828 1 80.88 197 VAL A CA 1
ATOM 1568 C C . VAL A 1 197 ? 6.949 -0.051 -22.422 1 80.88 197 VAL A C 1
ATOM 1570 O O . VAL A 1 197 ? 7.793 0.675 -21.891 1 80.88 197 VAL A O 1
ATOM 1573 N N . LEU A 1 198 ? 5.926 -0.506 -21.766 1 86.25 198 LEU A N 1
ATOM 1574 C CA . LEU A 1 198 ? 5.551 0.059 -20.469 1 86.25 198 LEU A CA 1
ATOM 1575 C C . LEU A 1 198 ? 6.336 -0.601 -19.344 1 86.25 198 LEU A C 1
ATOM 1577 O O . LEU A 1 198 ? 6.285 -0.143 -18.203 1 86.25 198 LEU A O 1
ATOM 1581 N N . SER A 1 199 ? 7.129 -1.534 -19.797 1 90.5 199 SER A N 1
ATOM 1582 C CA . SER A 1 199 ? 7.953 -2.203 -18.797 1 90.5 199 SER A CA 1
ATOM 1583 C C . SER A 1 199 ? 9.102 -1.311 -18.344 1 90.5 199 SER A C 1
ATOM 1585 O O . SER A 1 199 ? 9.75 -1.588 -17.328 1 90.5 199 SER A O 1
ATOM 1587 N N . PHE A 1 200 ? 9.289 -0.211 -19.047 1 91.88 200 PHE A N 1
ATOM 1588 C CA . PHE A 1 200 ? 10.336 0.736 -18.672 1 91.88 200 PHE A CA 1
ATOM 1589 C C . PHE A 1 200 ? 9.797 1.795 -17.719 1 91.88 200 PHE A C 1
ATOM 1591 O O . PHE A 1 200 ? 10.555 2.615 -17.203 1 91.88 200 PHE A O 1
ATOM 1598 N N . PHE A 1 201 ? 8.531 1.714 -17.469 1 93.31 201 PHE A N 1
ATOM 1599 C CA . PHE A 1 201 ? 7.949 2.66 -16.516 1 93.31 201 PHE A CA 1
ATOM 1600 C C . PHE A 1 201 ? 8.562 2.49 -15.133 1 93.31 201 PHE A C 1
ATOM 1602 O O . PHE A 1 201 ? 8.75 1.364 -14.664 1 93.31 201 PHE A O 1
ATOM 1609 N N . PRO A 1 202 ? 8.891 3.566 -14.469 1 94.75 202 PRO A N 1
ATOM 1610 C CA . PRO A 1 202 ? 9.656 3.516 -13.219 1 94.75 202 PRO A CA 1
ATOM 1611 C C . PRO A 1 202 ? 9.062 2.545 -12.203 1 94.75 202 PRO A C 1
ATOM 1613 O O . PRO A 1 202 ? 9.789 1.752 -11.602 1 94.75 202 PRO A O 1
ATOM 1616 N N . HIS A 1 203 ? 7.801 2.527 -12.125 1 94.69 203 HIS A N 1
ATOM 1617 C CA . HIS A 1 203 ? 7.172 1.704 -11.094 1 94.69 203 HIS A CA 1
ATOM 1618 C C . HIS A 1 203 ? 7.168 0.232 -11.5 1 94.69 203 HIS A C 1
ATOM 1620 O O . HIS A 1 203 ? 6.945 -0.643 -10.656 1 94.69 203 HIS A O 1
ATOM 1626 N N . ALA A 1 204 ? 7.488 -0.125 -12.719 1 93.38 204 ALA A N 1
ATOM 1627 C CA . ALA A 1 204 ? 7.375 -1.501 -13.195 1 93.38 204 ALA A CA 1
ATOM 1628 C C . ALA A 1 204 ? 8.75 -2.164 -13.281 1 93.38 204 ALA A C 1
ATOM 1630 O O . ALA A 1 204 ? 8.852 -3.391 -13.367 1 93.38 204 ALA A O 1
ATOM 1631 N N . VAL A 1 205 ? 9.742 -1.356 -13.258 1 94.25 205 VAL A N 1
ATOM 1632 C CA . VAL A 1 205 ? 11.055 -1.867 -13.641 1 94.25 205 VAL A CA 1
ATOM 1633 C C . VAL A 1 205 ? 11.586 -2.789 -12.547 1 94.25 205 VAL A C 1
ATOM 1635 O O . VAL A 1 205 ? 12.43 -3.654 -12.805 1 94.25 205 VAL A O 1
ATOM 1638 N N . ILE A 1 206 ? 11.078 -2.629 -11.336 1 94.19 206 ILE A N 1
ATOM 1639 C CA . ILE A 1 206 ? 11.57 -3.412 -10.203 1 94.19 206 ILE A CA 1
ATOM 1640 C C . ILE A 1 206 ? 11.227 -4.883 -10.406 1 94.19 206 ILE A C 1
ATOM 1642 O O . ILE A 1 206 ? 11.922 -5.77 -9.898 1 94.19 206 ILE A O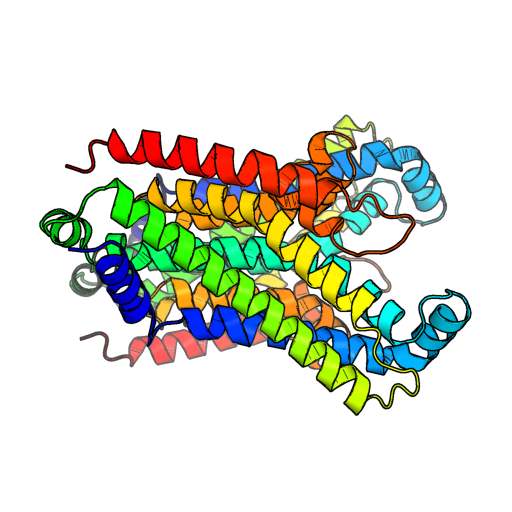 1
ATOM 1646 N N . LEU A 1 207 ? 10.273 -5.176 -11.227 1 91.94 207 LEU A N 1
ATOM 1647 C CA . LEU A 1 207 ? 9.891 -6.539 -11.578 1 91.94 207 LEU A CA 1
ATOM 1648 C C . LEU A 1 207 ? 11.031 -7.262 -12.289 1 91.94 207 LEU A C 1
ATOM 1650 O O . LEU A 1 207 ? 11.109 -8.492 -12.25 1 91.94 207 LEU A O 1
ATOM 1654 N N . TYR A 1 208 ? 11.836 -6.488 -12.891 1 93.94 208 TYR A N 1
ATOM 1655 C CA . TYR A 1 208 ? 12.875 -7.055 -13.734 1 93.94 208 TYR A CA 1
ATOM 1656 C C . TYR A 1 208 ? 14.234 -6.973 -13.055 1 93.94 208 TYR A C 1
ATOM 1658 O O . TYR A 1 208 ? 15.273 -7.172 -13.688 1 93.94 208 TYR A O 1
ATOM 1666 N N . ALA A 1 209 ? 14.234 -6.703 -11.797 1 94.62 209 ALA A N 1
ATOM 1667 C CA . ALA A 1 209 ? 15.492 -6.473 -11.094 1 94.62 209 ALA A CA 1
ATOM 1668 C C . ALA A 1 209 ? 16.172 -7.797 -10.734 1 94.62 209 ALA A C 1
ATOM 1670 O O . ALA A 1 209 ? 17.344 -7.82 -10.359 1 94.62 209 ALA A O 1
ATOM 1671 N N . ILE A 1 210 ? 15.5 -8.922 -10.82 1 91.94 210 ILE A N 1
ATOM 1672 C CA . ILE A 1 210 ? 16.078 -10.219 -10.484 1 91.94 210 ILE A CA 1
ATOM 1673 C C . ILE A 1 210 ? 17.109 -10.609 -11.539 1 91.94 210 ILE A C 1
ATOM 1675 O O . ILE A 1 210 ? 16.812 -10.602 -12.734 1 91.94 210 ILE A O 1
ATOM 1679 N N . PRO A 1 211 ? 18.297 -10.984 -11.125 1 91.88 211 PRO A N 1
ATOM 1680 C CA . PRO A 1 211 ? 19.375 -11.242 -12.078 1 91.88 211 PRO A CA 1
ATOM 1681 C C . PRO A 1 211 ? 19.344 -12.664 -12.633 1 91.88 211 PRO A C 1
ATOM 1683 O O . PRO A 1 211 ? 20.375 -13.328 -12.688 1 91.88 211 PRO A O 1
ATOM 1686 N N . PHE A 1 212 ? 18.234 -13.039 -13.07 1 89.25 212 PHE A N 1
ATOM 1687 C CA . PHE A 1 212 ? 18.109 -14.328 -13.742 1 89.25 212 PHE A CA 1
ATOM 1688 C C . PHE A 1 212 ? 18.344 -14.172 -15.242 1 89.25 212 PHE A C 1
ATOM 1690 O O . PHE A 1 212 ? 18.156 -13.086 -15.797 1 89.25 212 PHE A O 1
ATOM 1697 N N . GLU A 1 213 ? 18.859 -15.141 -15.906 1 85.06 213 GLU A N 1
ATOM 1698 C CA . GLU A 1 213 ? 19.25 -15.086 -17.312 1 85.06 213 GLU A CA 1
ATOM 1699 C C . GLU A 1 213 ? 18.062 -14.773 -18.203 1 85.06 213 GLU A C 1
ATOM 1701 O O . GLU A 1 213 ? 18.188 -14.031 -19.188 1 85.06 213 GLU A O 1
ATOM 1706 N N . ASP A 1 214 ? 16.875 -15.219 -17.969 1 85 214 ASP A N 1
ATOM 1707 C CA . ASP A 1 214 ? 15.742 -15.047 -18.875 1 85 214 ASP A CA 1
ATOM 1708 C C . ASP A 1 214 ? 14.922 -13.82 -18.5 1 85 214 ASP A C 1
ATOM 1710 O O . ASP A 1 214 ? 13.828 -13.609 -19.016 1 85 214 ASP A O 1
ATOM 1714 N N . VAL A 1 215 ? 15.633 -13.008 -17.75 1 89.19 215 VAL A N 1
ATOM 1715 C CA . VAL A 1 215 ? 14.93 -11.797 -17.328 1 89.19 215 VAL A CA 1
ATOM 1716 C C . VAL A 1 215 ? 15.586 -10.57 -17.953 1 89.19 215 VAL A C 1
ATOM 1718 O O . VAL A 1 215 ? 16.812 -10.523 -18.109 1 89.19 215 VAL A O 1
ATOM 1721 N N . ALA A 1 216 ? 14.812 -9.562 -18.406 1 92 216 ALA A N 1
ATOM 1722 C CA . ALA A 1 216 ? 15.297 -8.328 -19 1 92 216 ALA A CA 1
ATOM 1723 C C . ALA A 1 216 ? 15.82 -7.367 -17.938 1 92 216 ALA A C 1
ATOM 1725 O O . ALA A 1 216 ? 15.273 -6.273 -17.75 1 92 216 ALA A O 1
ATOM 1726 N N . ASN A 1 217 ? 16.953 -7.676 -17.375 1 93.44 217 ASN A N 1
ATOM 1727 C CA . ASN A 1 217 ? 17.516 -6.934 -16.25 1 93.44 217 ASN A CA 1
ATOM 1728 C C . ASN A 1 217 ? 18.094 -5.594 -16.688 1 93.44 217 ASN A C 1
ATOM 1730 O O . ASN A 1 217 ? 18.531 -4.797 -15.859 1 93.44 217 ASN A O 1
ATOM 1734 N N . ASN A 1 218 ? 18.078 -5.297 -17.938 1 93.25 218 ASN A N 1
ATOM 1735 C CA . ASN A 1 218 ? 18.516 -4.004 -18.438 1 93.25 218 ASN A CA 1
ATOM 1736 C C . ASN A 1 218 ? 17.484 -2.916 -18.203 1 93.25 218 ASN A C 1
ATOM 1738 O O . ASN A 1 218 ? 17.797 -1.728 -18.219 1 93.25 218 ASN A O 1
ATOM 1742 N N . ARG A 1 219 ? 16.297 -3.32 -17.984 1 94.38 219 ARG A N 1
ATOM 1743 C CA . ARG A 1 219 ? 15.203 -2.367 -17.859 1 94.38 219 ARG A CA 1
ATOM 1744 C C . ARG A 1 219 ? 15.359 -1.51 -16.609 1 94.38 219 ARG A C 1
ATOM 1746 O O . ARG A 1 219 ? 15.32 -0.28 -16.688 1 94.38 219 ARG A O 1
ATOM 1753 N N . PRO A 1 220 ? 15.57 -2.107 -15.469 1 95.88 220 PRO A N 1
ATOM 1754 C CA . PRO A 1 220 ? 15.797 -1.261 -14.297 1 95.88 220 PRO A CA 1
ATOM 1755 C C . PRO A 1 220 ? 17.031 -0.381 -14.438 1 95.88 220 PRO A C 1
ATOM 1757 O O . PRO A 1 220 ? 17.062 0.749 -13.945 1 95.88 220 PRO A O 1
ATOM 1760 N N . VAL A 1 221 ? 18.016 -0.821 -15.148 1 96.38 221 VAL A N 1
ATOM 1761 C CA . VAL A 1 221 ? 19.25 -0.067 -15.328 1 96.38 221 VAL A CA 1
ATOM 1762 C C . VAL A 1 221 ? 18.984 1.155 -16.203 1 96.38 221 VAL A C 1
ATOM 1764 O O . VAL A 1 221 ? 19.266 2.287 -15.797 1 96.38 221 VAL A O 1
ATOM 1767 N N . TRP A 1 222 ? 18.359 0.901 -17.281 1 95.44 222 TRP A N 1
ATOM 1768 C CA . TRP A 1 222 ? 18.125 1.993 -18.219 1 95.44 222 TRP A CA 1
ATOM 1769 C C . TRP A 1 222 ? 17.078 2.963 -17.672 1 95.44 222 TRP A C 1
ATOM 1771 O O . TRP A 1 222 ? 17.25 4.18 -17.766 1 95.44 222 TRP A O 1
ATOM 1781 N N . SER A 1 223 ? 16.094 2.467 -17.141 1 95.25 223 SER A N 1
ATOM 1782 C CA . SER A 1 223 ? 15.047 3.328 -16.594 1 95.25 223 SER A CA 1
ATOM 1783 C C . SER A 1 223 ? 15.586 4.164 -15.43 1 95.25 223 SER A C 1
ATOM 1785 O O . SER A 1 223 ? 15.312 5.363 -15.344 1 95.25 223 SER A O 1
ATOM 1787 N N . GLY A 1 224 ? 16.344 3.527 -14.555 1 97.25 224 GLY A N 1
ATOM 1788 C CA . GLY A 1 224 ? 16.891 4.238 -13.406 1 97.25 224 GLY A CA 1
ATOM 1789 C C . GLY A 1 224 ? 17.891 5.312 -13.789 1 97.25 224 GLY A C 1
ATOM 1790 O O . GLY A 1 224 ? 17.875 6.41 -13.227 1 97.25 224 GLY A O 1
ATOM 1791 N N . LEU A 1 225 ? 18.688 5.008 -14.766 1 97.31 225 LEU A N 1
ATOM 1792 C CA . LEU A 1 225 ? 19.75 5.922 -15.141 1 97.31 225 LEU A CA 1
ATOM 1793 C C . LEU A 1 225 ? 19.219 7.059 -16 1 97.31 225 LEU A C 1
ATOM 1795 O O . LEU A 1 225 ? 19.828 8.125 -16.094 1 97.31 225 LEU A O 1
ATOM 1799 N N . ILE A 1 226 ? 18.047 6.867 -16.594 1 97.44 226 ILE A N 1
ATOM 1800 C CA . ILE A 1 226 ? 17.5 7.898 -17.469 1 97.44 226 ILE A CA 1
ATOM 1801 C C . ILE A 1 226 ? 16.359 8.625 -16.734 1 97.44 226 ILE A C 1
ATOM 1803 O O . ILE A 1 226 ? 16.453 9.836 -16.5 1 97.44 226 ILE A O 1
ATOM 1807 N N . ALA A 1 227 ? 15.43 7.871 -16.312 1 96.62 227 ALA A N 1
ATOM 1808 C CA . ALA A 1 227 ? 14.273 8.492 -15.68 1 96.62 227 ALA A CA 1
ATOM 1809 C C . ALA A 1 227 ? 14.664 9.109 -14.336 1 96.62 227 ALA A C 1
ATOM 1811 O O . ALA A 1 227 ? 14.117 10.148 -13.945 1 96.62 227 ALA A O 1
ATOM 1812 N N . GLY A 1 228 ? 15.594 8.469 -13.602 1 97.5 228 GLY A N 1
ATOM 1813 C CA . GLY A 1 228 ? 16.016 8.984 -12.312 1 97.5 228 GLY A CA 1
ATOM 1814 C C . GLY A 1 228 ? 16.531 10.406 -12.375 1 97.5 228 GLY A C 1
ATOM 1815 O O . GLY A 1 228 ? 15.906 11.328 -11.844 1 97.5 228 GLY A O 1
ATOM 1816 N N . PRO A 1 229 ? 17.594 10.555 -13.148 1 97.69 229 PRO A N 1
ATOM 1817 C CA . PRO A 1 229 ? 18.156 11.906 -13.25 1 97.69 229 PRO A CA 1
ATOM 1818 C C . PRO A 1 229 ? 17.234 12.867 -14.008 1 97.69 229 PRO A C 1
ATOM 1820 O O . PRO A 1 229 ? 17.172 14.055 -13.68 1 97.69 229 PRO A O 1
ATOM 1823 N N . LEU A 1 230 ? 16.516 12.422 -14.969 1 98 230 LEU A N 1
ATOM 1824 C CA . LEU A 1 230 ? 15.625 13.281 -15.742 1 98 230 LEU A CA 1
ATOM 1825 C C . LEU A 1 230 ? 14.492 13.82 -14.875 1 98 230 LEU A C 1
ATOM 1827 O O . LEU A 1 230 ? 14.203 15.023 -14.891 1 98 230 LEU A O 1
ATOM 1831 N N . LEU A 1 231 ? 13.914 12.977 -14.109 1 97.94 231 LEU A N 1
ATOM 1832 C CA . LEU A 1 231 ? 12.805 13.391 -13.258 1 97.94 231 LEU A CA 1
ATOM 1833 C C . LEU A 1 231 ? 13.305 14.219 -12.078 1 97.94 231 LEU A C 1
ATOM 1835 O O . LEU A 1 231 ? 12.609 15.133 -11.625 1 97.94 231 LEU A O 1
ATOM 1839 N N . LEU A 1 232 ? 14.477 13.875 -11.625 1 97.94 232 LEU A N 1
ATOM 1840 C CA . LEU A 1 232 ? 15.078 14.703 -10.578 1 97.94 232 LEU A CA 1
ATOM 1841 C C . LEU A 1 232 ? 15.328 16.125 -11.086 1 97.94 232 LEU A C 1
ATOM 1843 O O . LEU A 1 232 ? 14.992 17.094 -10.406 1 97.94 232 LEU A O 1
ATOM 1847 N N . GLY A 1 233 ? 15.906 16.172 -12.266 1 97.44 233 GLY A N 1
ATOM 1848 C CA . GLY A 1 233 ? 16.188 17.469 -12.859 1 97.44 233 GLY A CA 1
ATOM 1849 C C . GLY A 1 233 ? 14.938 18.281 -13.148 1 97.44 233 GLY A C 1
ATOM 1850 O O . GLY A 1 233 ? 14.859 19.453 -12.797 1 97.44 233 GLY A O 1
ATOM 1851 N N . LEU A 1 234 ? 13.953 17.688 -13.727 1 96.94 234 LEU A N 1
ATOM 1852 C CA . LEU A 1 234 ? 12.703 18.359 -14.055 1 96.94 234 LEU A CA 1
ATOM 1853 C C . LEU A 1 234 ? 11.969 18.797 -12.789 1 96.94 234 LEU A C 1
ATOM 1855 O O . LEU A 1 234 ? 11.414 19.891 -12.734 1 96.94 234 LEU A O 1
ATOM 1859 N N . GLY A 1 235 ? 11.977 17.922 -11.836 1 96 235 GLY A N 1
ATOM 1860 C CA . GLY A 1 235 ? 11.352 18.266 -10.562 1 96 235 GLY A CA 1
ATOM 1861 C C . GLY A 1 235 ? 12.039 19.422 -9.859 1 96 235 GLY A C 1
ATOM 1862 O O . GLY A 1 235 ? 11.375 20.297 -9.305 1 96 235 GLY A O 1
ATOM 1863 N N . MET A 1 236 ? 13.305 19.438 -9.938 1 95.12 236 MET A N 1
ATOM 1864 C CA . MET A 1 236 ? 14.078 20.516 -9.312 1 95.12 236 MET A CA 1
ATOM 1865 C C . MET A 1 236 ? 13.82 21.844 -10.008 1 95.12 236 MET A C 1
ATOM 1867 O O . MET A 1 236 ? 13.656 22.875 -9.352 1 95.12 236 MET A O 1
ATOM 1871 N N . LEU A 1 237 ? 13.773 21.812 -11.281 1 94.69 237 LEU A N 1
ATOM 1872 C CA . LEU A 1 237 ? 13.5 23.016 -12.055 1 94.69 237 LEU A CA 1
ATOM 1873 C C . LEU A 1 237 ? 12.109 23.547 -11.75 1 94.69 237 LEU A C 1
ATOM 1875 O O . LEU A 1 237 ? 11.93 24.75 -11.562 1 94.69 237 LEU A O 1
ATOM 1879 N N . GLU A 1 238 ? 11.227 22.672 -11.672 1 93.81 238 GLU A N 1
ATOM 1880 C CA . GLU A 1 238 ? 9.859 23.078 -11.352 1 93.81 238 GLU A CA 1
ATOM 1881 C C . GLU A 1 238 ? 9.766 23.609 -9.922 1 93.81 238 GLU A C 1
ATOM 1883 O O . GLU A 1 238 ? 9.062 24.594 -9.672 1 93.81 238 GLU A O 1
ATOM 1888 N N . PHE A 1 239 ? 10.391 22.984 -9.07 1 91.06 239 PHE A N 1
ATOM 1889 C CA . PHE A 1 239 ? 10.375 23.359 -7.66 1 91.06 239 PHE A CA 1
ATOM 1890 C C . PHE A 1 239 ? 10.961 24.75 -7.473 1 91.06 239 PHE A C 1
ATOM 1892 O O . PHE A 1 239 ? 10.453 25.547 -6.68 1 91.06 239 PHE A O 1
ATOM 1899 N N . ARG A 1 240 ? 11.945 25.062 -8.133 1 88.62 240 ARG A N 1
ATOM 1900 C CA . ARG A 1 240 ? 12.609 26.359 -8.039 1 88.62 240 ARG A CA 1
ATOM 1901 C C . ARG A 1 240 ? 11.711 27.469 -8.547 1 88.62 240 ARG A C 1
ATOM 1903 O O . ARG A 1 240 ? 11.781 28.609 -8.07 1 88.62 240 ARG A O 1
ATOM 1910 N N . ARG A 1 241 ? 10.859 27.125 -9.406 1 88.88 241 ARG A N 1
ATOM 1911 C CA . ARG A 1 241 ? 10.023 28.141 -10.039 1 88.88 241 ARG A CA 1
ATOM 1912 C C . ARG A 1 241 ? 8.664 28.234 -9.344 1 88.88 241 ARG A C 1
ATOM 1914 O O . ARG A 1 241 ? 7.879 29.141 -9.633 1 88.88 241 ARG A O 1
ATOM 1921 N N . ARG A 1 242 ? 8.477 27.297 -8.523 1 85.31 242 ARG A N 1
ATOM 1922 C CA . ARG A 1 242 ? 7.184 27.25 -7.848 1 85.31 242 ARG A CA 1
ATOM 1923 C C . ARG A 1 242 ? 7.023 28.406 -6.871 1 85.31 242 ARG A C 1
ATOM 1925 O O . ARG A 1 242 ? 7.969 28.766 -6.164 1 85.31 242 ARG A O 1
ATOM 1932 N N . ASP A 1 243 ? 5.891 29.156 -7.055 1 69.62 243 ASP A N 1
ATOM 1933 C CA . ASP A 1 243 ? 5.555 30.188 -6.086 1 69.62 243 ASP A CA 1
ATOM 1934 C C . ASP A 1 243 ? 5.074 29.578 -4.773 1 69.62 243 ASP A C 1
ATOM 1936 O O . ASP A 1 243 ? 3.938 29.109 -4.676 1 69.62 243 ASP A O 1
ATOM 1940 N N . ILE A 1 244 ? 6.008 29.172 -3.994 1 62.56 244 ILE A N 1
ATOM 1941 C CA . ILE A 1 244 ? 5.648 28.516 -2.734 1 62.56 244 ILE A CA 1
ATOM 1942 C C . ILE A 1 244 ? 5.172 29.578 -1.736 1 62.56 244 ILE A C 1
ATOM 1944 O O . ILE A 1 244 ? 4.648 29.234 -0.67 1 62.56 244 ILE A O 1
ATOM 1948 N N . VAL A 1 245 ? 4.867 30.984 -2.051 1 51.25 245 VAL A N 1
ATOM 1949 C CA . VAL A 1 245 ? 4.367 32.062 -1.181 1 51.25 245 VAL A CA 1
ATOM 1950 C C . VAL A 1 245 ? 2.848 31.969 -1.076 1 51.25 245 VAL A C 1
ATOM 1952 O O . VAL A 1 245 ? 2.17 31.641 -2.057 1 51.25 245 VAL A O 1
ATOM 1955 N N . MET B 1 1 ? -26.875 18.906 18.062 1 71.62 1 MET B N 1
ATOM 1956 C CA . MET B 1 1 ? -26.844 18.531 16.656 1 71.62 1 MET B CA 1
ATOM 1957 C C . MET B 1 1 ? -27.172 17.062 16.453 1 71.62 1 MET B C 1
ATOM 1959 O O . MET B 1 1 ? -26.688 16.203 17.219 1 71.62 1 MET B O 1
ATOM 1963 N N . SER B 1 2 ? -28.062 16.75 15.57 1 78.19 2 SER B N 1
ATOM 1964 C CA . SER B 1 2 ? -28.484 15.383 15.32 1 78.19 2 SER B CA 1
ATOM 1965 C C . SER B 1 2 ? -27.375 14.562 14.688 1 78.19 2 SER B C 1
ATOM 1967 O O . SER B 1 2 ? -26.438 15.125 14.117 1 78.19 2 SER B O 1
ATOM 1969 N N . ARG B 1 3 ? -27.391 13.422 14.953 1 82.94 3 ARG B N 1
ATOM 1970 C CA . ARG B 1 3 ? -26.438 12.5 14.344 1 82.94 3 ARG B CA 1
ATOM 1971 C C . ARG B 1 3 ? -26.375 12.703 12.836 1 82.94 3 ARG B C 1
ATOM 1973 O O . ARG B 1 3 ? -25.297 12.617 12.242 1 82.94 3 ARG B O 1
ATOM 1980 N N . MET B 1 4 ? -27.453 13 12.258 1 85.69 4 MET B N 1
ATOM 1981 C CA . MET B 1 4 ? -27.516 13.195 10.812 1 85.69 4 MET B CA 1
ATOM 1982 C C . MET B 1 4 ? -26.797 14.477 10.398 1 85.69 4 MET B C 1
ATOM 1984 O O . MET B 1 4 ? -26.188 14.531 9.336 1 85.69 4 MET B O 1
ATOM 1988 N N . ALA B 1 5 ? -26.938 15.383 11.242 1 86.44 5 ALA B N 1
ATOM 1989 C CA . ALA B 1 5 ? -26.266 16.641 10.953 1 86.44 5 ALA B CA 1
ATOM 1990 C C . ALA B 1 5 ? -24.75 16.484 11 1 86.44 5 ALA B C 1
ATOM 1992 O O . ALA B 1 5 ? -24.031 17.031 10.156 1 86.44 5 ALA B O 1
ATOM 1993 N N . VAL B 1 6 ? -24.297 15.695 11.914 1 87.19 6 VAL B N 1
ATOM 1994 C CA . VAL B 1 6 ? -22.859 15.445 12.055 1 87.19 6 VAL B CA 1
ATOM 1995 C C . VAL B 1 6 ? -22.359 14.664 10.844 1 87.19 6 VAL B C 1
ATOM 1997 O O . VAL B 1 6 ? -21.312 15 10.273 1 87.19 6 VAL B O 1
ATOM 2000 N N . PHE B 1 7 ? -23.109 13.75 10.445 1 91.38 7 PHE B N 1
ATOM 2001 C CA . PHE B 1 7 ? -22.75 12.922 9.297 1 91.38 7 PHE B CA 1
ATOM 2002 C C . PHE B 1 7 ? -22.672 13.766 8.031 1 91.38 7 PHE B C 1
ATOM 2004 O O . PHE B 1 7 ? -21.734 13.625 7.242 1 91.38 7 PHE B O 1
ATOM 2011 N N . THR B 1 8 ? -23.641 14.617 7.805 1 90 8 THR B N 1
ATOM 2012 C CA . THR B 1 8 ? -23.672 15.469 6.617 1 90 8 THR B CA 1
ATOM 2013 C C . THR B 1 8 ? -22.484 16.422 6.594 1 90 8 THR B C 1
ATOM 2015 O O . THR B 1 8 ? -21.953 16.719 5.527 1 90 8 THR B O 1
ATOM 2018 N N . THR B 1 9 ? -22.125 16.812 7.738 1 86.06 9 THR B N 1
ATOM 2019 C CA . THR B 1 9 ? -20.953 17.688 7.844 1 86.06 9 THR B CA 1
ATOM 2020 C C . THR B 1 9 ? -19.688 16.938 7.457 1 86.06 9 THR B C 1
ATOM 2022 O O . THR B 1 9 ? -18.844 17.453 6.73 1 86.06 9 THR B O 1
ATOM 2025 N N . GLU B 1 10 ? -19.609 15.703 7.93 1 88.56 10 GLU B N 1
ATOM 2026 C CA . GLU B 1 10 ? -18.453 14.883 7.598 1 88.56 10 GLU B CA 1
ATOM 2027 C C . GLU B 1 10 ? -18.391 14.578 6.102 1 88.56 10 GLU B C 1
ATOM 2029 O O . GLU B 1 10 ? -17.312 14.57 5.508 1 88.56 10 GLU B O 1
ATOM 2034 N N . LEU B 1 11 ? -19.516 14.352 5.559 1 90.94 11 LEU B N 1
ATOM 2035 C CA . LEU B 1 11 ? -19.594 14.094 4.125 1 90.94 11 LEU B CA 1
ATOM 2036 C C . LEU B 1 11 ? -19.203 15.328 3.326 1 90.94 11 LEU B C 1
ATOM 2038 O O . LEU B 1 11 ? -18.5 15.227 2.32 1 90.94 11 LEU B O 1
ATOM 2042 N N . TYR B 1 12 ? -19.578 16.453 3.783 1 88.94 12 TYR B N 1
ATOM 2043 C CA . TYR B 1 12 ? -19.312 17.719 3.111 1 88.94 12 TYR B CA 1
ATOM 2044 C C . TYR B 1 12 ? -17.812 18.031 3.131 1 88.94 12 TYR B C 1
ATOM 2046 O O . TYR B 1 12 ? -17.281 18.594 2.174 1 88.94 12 TYR B O 1
ATOM 2054 N N . LYS B 1 13 ? -17.188 17.594 4.164 1 87.75 13 LYS B N 1
ATOM 2055 C CA . LYS B 1 13 ? -15.742 17.812 4.301 1 87.75 13 LYS B CA 1
ATOM 2056 C C . LYS B 1 13 ? -14.969 17.094 3.193 1 87.75 13 LYS B C 1
ATOM 2058 O O . LYS B 1 13 ? -13.844 17.469 2.877 1 87.75 13 LYS B O 1
ATOM 2063 N N . GLN B 1 14 ? -15.578 16.094 2.625 1 90.19 14 GLN B N 1
ATOM 2064 C CA . GLN B 1 14 ? -14.875 15.258 1.658 1 90.19 14 GLN B CA 1
ATOM 2065 C C . GLN B 1 14 ? -15.188 15.68 0.228 1 90.19 14 GLN B C 1
ATOM 2067 O O . GLN B 1 14 ? -14.641 15.133 -0.727 1 90.19 14 GLN B O 1
ATOM 2072 N N . LYS B 1 15 ? -15.977 16.609 -0.054 1 88.5 15 LYS B N 1
ATOM 2073 C CA . LYS B 1 15 ? -16.562 16.953 -1.35 1 88.5 15 LYS B CA 1
ATOM 2074 C C . LYS B 1 15 ? -15.484 17.281 -2.373 1 88.5 15 LYS B C 1
ATOM 2076 O O . LYS B 1 15 ? -15.617 16.953 -3.555 1 88.5 15 LYS B O 1
ATOM 2081 N N . ASN B 1 16 ? -14.422 17.891 -2.051 1 85.12 16 ASN B N 1
ATOM 2082 C CA . ASN B 1 16 ? -13.414 18.312 -3.025 1 85.12 16 ASN B CA 1
ATOM 2083 C C . ASN B 1 16 ? -12.062 17.656 -2.75 1 85.12 16 ASN B C 1
ATOM 2085 O O . ASN B 1 16 ? -11.031 18.156 -3.193 1 85.12 16 ASN B O 1
ATOM 2089 N N . GLY B 1 17 ? -12.141 16.516 -2.246 1 88.38 17 GLY B N 1
ATOM 2090 C CA . GLY B 1 17 ? -10.867 15.945 -1.824 1 88.38 17 GLY B CA 1
ATOM 2091 C C . GLY B 1 17 ? -10.445 14.742 -2.654 1 88.38 17 GLY B C 1
ATOM 2092 O O . GLY B 1 17 ? -11.133 14.367 -3.605 1 88.38 17 GLY B O 1
ATOM 2093 N N . VAL B 1 18 ? -9.281 14.312 -2.373 1 92.75 18 VAL B N 1
ATOM 2094 C CA . VAL B 1 18 ? -8.656 13.188 -3.062 1 92.75 18 VAL B CA 1
ATOM 2095 C C . VAL B 1 18 ? -9.469 11.914 -2.814 1 92.75 18 VAL B C 1
ATOM 2097 O O . VAL B 1 18 ? -9.297 10.914 -3.516 1 92.75 18 VAL B O 1
ATOM 2100 N N . MET B 1 19 ? -10.469 11.992 -1.971 1 95.25 19 MET B N 1
ATOM 2101 C CA . MET B 1 19 ? -11.328 10.875 -1.602 1 95.25 19 MET B CA 1
ATOM 2102 C C . MET B 1 19 ? -12.031 10.297 -2.828 1 95.25 19 MET B C 1
ATOM 2104 O O . MET B 1 19 ? -12.07 9.078 -3.012 1 95.25 19 MET B O 1
ATOM 2108 N N . TRP B 1 20 ? -12.438 11.109 -3.684 1 94.75 20 TRP B N 1
ATOM 2109 C CA . TRP B 1 20 ? -13.234 10.672 -4.824 1 94.75 20 TRP B CA 1
ATOM 2110 C C . TRP B 1 20 ? -12.359 10 -5.875 1 94.75 20 TRP B C 1
ATOM 2112 O O . TRP B 1 20 ? -12.812 9.102 -6.59 1 94.75 20 TRP B O 1
ATOM 2122 N N . TRP B 1 21 ? -11.117 10.422 -5.898 1 93.12 21 TRP B N 1
ATOM 2123 C CA . TRP B 1 21 ? -10.172 9.742 -6.781 1 93.12 21 TRP B CA 1
ATOM 2124 C C . TRP B 1 21 ? -9.875 8.336 -6.281 1 93.12 21 TRP B C 1
ATOM 2126 O O . TRP B 1 21 ? -9.703 7.41 -7.078 1 93.12 21 TRP B O 1
ATOM 2136 N N . LEU B 1 22 ? -9.852 8.242 -5.031 1 95.5 22 LEU B N 1
ATOM 2137 C CA . LEU B 1 22 ? -9.578 6.941 -4.426 1 95.5 22 LEU B CA 1
ATOM 2138 C C . LEU B 1 22 ? -10.773 6.012 -4.57 1 95.5 22 LEU B C 1
ATOM 2140 O O . LEU B 1 22 ? -10.633 4.871 -5.023 1 95.5 22 LEU B O 1
ATOM 2144 N N . VAL B 1 23 ? -11.984 6.488 -4.297 1 97.31 23 VAL B N 1
ATOM 2145 C CA . VAL B 1 23 ? -13.188 5.676 -4.188 1 97.31 23 VAL B CA 1
ATOM 2146 C C . VAL B 1 23 ? -13.672 5.281 -5.582 1 97.31 23 VAL B C 1
ATOM 2148 O O . VAL B 1 23 ? -14.172 4.172 -5.781 1 97.31 23 VAL B O 1
ATOM 2151 N N . PHE B 1 24 ? -13.461 6.125 -6.566 1 96.75 24 PHE B N 1
ATOM 2152 C CA . PHE B 1 24 ? -13.898 5.824 -7.922 1 96.75 24 PHE B CA 1
ATOM 2153 C C . PHE B 1 24 ? -12.727 5.398 -8.789 1 96.75 24 PHE B C 1
ATOM 2155 O O . PHE B 1 24 ? -12.812 4.402 -9.516 1 96.75 24 PHE B O 1
ATOM 2162 N N . GLY B 1 25 ? -11.68 6.145 -8.68 1 95.62 25 GLY B N 1
ATOM 2163 C CA . GLY B 1 25 ? -10.523 5.871 -9.516 1 95.62 25 GLY B CA 1
ATOM 2164 C C . GLY B 1 25 ? -9.859 4.547 -9.188 1 95.62 25 GLY B C 1
ATOM 2165 O O . GLY B 1 25 ? -9.398 3.836 -10.086 1 95.62 25 GLY B O 1
ATOM 2166 N N . GLY B 1 26 ? -9.758 4.223 -7.879 1 94.25 26 GLY B N 1
ATOM 2167 C CA . GLY B 1 26 ? -9.148 2.969 -7.465 1 94.25 26 GLY B CA 1
ATOM 2168 C C . GLY B 1 26 ? -9.805 1.75 -8.086 1 94.25 26 GLY B C 1
ATOM 2169 O O . GLY B 1 26 ? -9.164 1.017 -8.844 1 94.25 26 GLY B O 1
ATOM 2170 N N . PRO B 1 27 ? -11.078 1.569 -7.805 1 96.5 27 PRO B N 1
ATOM 2171 C CA . PRO B 1 27 ? -11.789 0.428 -8.383 1 96.5 27 PRO B CA 1
ATOM 2172 C C . PRO B 1 27 ? -11.781 0.439 -9.914 1 96.5 27 PRO B C 1
ATOM 2174 O O . PRO B 1 27 ? -11.688 -0.62 -10.539 1 96.5 27 PRO B O 1
ATOM 2177 N N . LEU B 1 28 ? -11.859 1.561 -10.508 1 96.56 28 LEU B N 1
ATOM 2178 C CA . LEU B 1 28 ? -11.836 1.642 -11.969 1 96.56 28 LEU B CA 1
ATOM 2179 C C . LEU B 1 28 ? -10.469 1.23 -12.508 1 96.56 28 LEU B C 1
ATOM 2181 O O . LEU B 1 28 ? -10.375 0.624 -13.578 1 96.56 28 LEU B O 1
ATOM 2185 N N . LEU B 1 29 ? -9.508 1.638 -11.781 1 94.25 29 LEU B N 1
ATOM 2186 C CA . LEU B 1 29 ? -8.164 1.214 -12.156 1 94.25 29 LEU B CA 1
ATOM 2187 C C . LEU B 1 29 ? -8.047 -0.306 -12.117 1 94.25 29 LEU B C 1
ATOM 2189 O O . LEU B 1 29 ? -7.496 -0.914 -13.039 1 94.25 29 LEU B O 1
ATOM 2193 N N . ILE B 1 30 ? -8.5 -0.879 -11.086 1 93.88 30 ILE B N 1
ATOM 2194 C CA . ILE B 1 30 ? -8.461 -2.33 -10.938 1 93.88 30 ILE B CA 1
ATOM 2195 C C . ILE B 1 30 ? -9.266 -2.986 -12.055 1 93.88 30 ILE B C 1
ATOM 2197 O O . ILE B 1 30 ? -8.828 -3.975 -12.648 1 93.88 30 ILE B O 1
ATOM 2201 N N . ALA B 1 31 ? -10.406 -2.426 -12.32 1 94.69 31 ALA B N 1
ATOM 2202 C CA . ALA B 1 31 ? -11.242 -2.945 -13.406 1 94.69 31 ALA B CA 1
ATOM 2203 C C . ALA B 1 31 ? -10.523 -2.861 -14.742 1 94.69 31 ALA B C 1
ATOM 2205 O O . ALA B 1 31 ? -10.602 -3.785 -15.555 1 94.69 31 ALA B O 1
ATOM 2206 N N . ALA B 1 32 ? -9.898 -1.783 -14.984 1 93.06 32 ALA B N 1
ATOM 2207 C CA . ALA B 1 32 ? -9.148 -1.617 -16.234 1 93.06 32 ALA B CA 1
ATOM 2208 C C . ALA B 1 32 ? -8.055 -2.67 -16.359 1 93.06 32 ALA B C 1
ATOM 2210 O O . ALA B 1 32 ? -7.805 -3.189 -17.453 1 93.06 32 ALA B O 1
ATOM 2211 N N . LEU B 1 33 ? -7.457 -2.973 -15.32 1 90.06 33 LEU B N 1
ATOM 2212 C CA . LEU B 1 33 ? -6.406 -3.986 -15.328 1 90.06 33 LEU B CA 1
ATOM 2213 C C . LEU B 1 33 ? -6.988 -5.367 -15.625 1 90.06 33 LEU B C 1
ATOM 2215 O O . LEU B 1 33 ? -6.387 -6.152 -16.359 1 90.06 33 LEU B O 1
ATOM 2219 N N . VAL B 1 34 ? -8.062 -5.613 -15.023 1 88.25 34 VAL B N 1
ATOM 2220 C CA . VAL B 1 34 ? -8.734 -6.883 -15.281 1 88.25 34 VAL B CA 1
ATOM 2221 C C . VAL B 1 34 ? -9.156 -6.953 -16.75 1 88.25 34 VAL B C 1
ATOM 2223 O O . VAL B 1 34 ? -9.055 -8.008 -17.375 1 88.25 34 VAL B O 1
ATOM 2226 N N . PHE B 1 35 ? -9.625 -5.84 -17.266 1 90.31 35 PHE B N 1
ATOM 2227 C CA . PHE B 1 35 ? -10.016 -5.781 -18.672 1 90.31 35 PHE B CA 1
ATOM 2228 C C . PHE B 1 35 ? -8.844 -6.133 -19.578 1 90.31 35 PHE B C 1
ATOM 2230 O O . PHE B 1 35 ? -8.977 -6.945 -20.484 1 90.31 35 PHE B O 1
ATOM 2237 N N . ILE B 1 36 ? -7.82 -5.52 -19.297 1 85.25 36 ILE B N 1
ATOM 2238 C CA . ILE B 1 36 ? -6.625 -5.766 -20.094 1 85.25 36 ILE B CA 1
ATOM 2239 C C . ILE B 1 36 ? -6.199 -7.227 -19.953 1 85.25 36 ILE B C 1
ATOM 2241 O O . ILE B 1 36 ? -5.863 -7.883 -20.938 1 85.25 36 ILE B O 1
ATOM 2245 N N . ASP B 1 37 ? -6.25 -7.742 -18.75 1 83 37 ASP B N 1
ATOM 2246 C CA . ASP B 1 37 ? -5.855 -9.125 -18.484 1 83 37 ASP B CA 1
ATOM 2247 C C . ASP B 1 37 ? -6.754 -10.109 -19.219 1 83 37 ASP B C 1
ATOM 2249 O O . ASP B 1 37 ? -6.27 -11.023 -19.891 1 83 37 ASP B O 1
ATOM 2253 N N . VAL B 1 38 ? -7.965 -9.883 -19.141 1 82.38 38 VAL B N 1
ATOM 2254 C CA . VAL B 1 38 ? -8.938 -10.797 -19.734 1 82.38 38 VAL B CA 1
ATOM 2255 C C . VAL B 1 38 ? -8.891 -10.672 -21.25 1 82.38 38 VAL B C 1
ATOM 2257 O O . VAL B 1 38 ? -9.047 -11.664 -21.969 1 82.38 38 VAL B O 1
ATOM 2260 N N . ARG B 1 39 ? -8.688 -9.508 -21.688 1 82.62 39 ARG B N 1
ATOM 2261 C CA . ARG B 1 39 ? -8.625 -9.297 -23.141 1 82.62 39 ARG B CA 1
ATOM 2262 C C . ARG B 1 39 ? -7.379 -9.945 -23.734 1 82.62 39 ARG B C 1
ATOM 2264 O O . ARG B 1 39 ? -7.441 -10.562 -24.797 1 82.62 39 ARG B O 1
ATOM 2271 N N . VAL B 1 40 ? -6.359 -9.797 -23.078 1 76.06 40 VAL B N 1
ATOM 2272 C CA . VAL B 1 40 ? -5.098 -10.352 -23.562 1 76.06 40 VAL B CA 1
ATOM 2273 C C . VAL B 1 40 ? -5.129 -11.875 -23.469 1 76.06 40 VAL B C 1
ATOM 2275 O O . VAL B 1 40 ? -4.617 -12.57 -24.344 1 76.06 40 VAL B O 1
ATOM 2278 N N . ARG B 1 41 ? -5.672 -12.414 -22.344 1 76.88 41 ARG B N 1
ATOM 2279 C CA . ARG B 1 41 ? -5.707 -13.859 -22.141 1 76.88 41 ARG B CA 1
ATOM 2280 C C . ARG B 1 41 ? -7.074 -14.43 -22.5 1 76.88 41 ARG B C 1
ATOM 2282 O O . ARG B 1 41 ? -7.539 -15.383 -21.875 1 76.88 41 ARG B O 1
ATOM 2289 N N . TYR B 1 42 ? -7.648 -13.773 -23.312 1 71.25 42 TYR B N 1
ATOM 2290 C CA . TYR B 1 42 ? -9.039 -14.086 -23.625 1 71.25 42 TYR B CA 1
ATOM 2291 C C . TYR B 1 42 ? -9.195 -15.555 -24.016 1 71.25 42 TYR B C 1
ATOM 2293 O O . TYR B 1 42 ? -10.055 -16.266 -23.484 1 71.25 42 TYR B O 1
ATOM 2301 N N . ASP B 1 43 ? -8.383 -15.992 -24.906 1 68.44 43 ASP B N 1
ATOM 2302 C CA . ASP B 1 43 ? -8.477 -17.359 -25.391 1 68.44 43 ASP B CA 1
ATOM 2303 C C . ASP B 1 43 ? -8.203 -18.375 -24.281 1 68.44 43 ASP B C 1
ATOM 2305 O O . ASP B 1 43 ? -8.891 -19.391 -24.172 1 68.44 43 ASP B O 1
ATOM 2309 N N . TYR B 1 44 ? -7.266 -18 -23.547 1 66 44 TYR B N 1
ATOM 2310 C CA . TYR B 1 44 ? -6.918 -18.859 -22.422 1 66 44 TYR B CA 1
ATOM 2311 C C . TYR B 1 44 ? -8.062 -18.922 -21.406 1 66 44 TYR B C 1
ATOM 2313 O O . TYR B 1 44 ? -8.406 -20 -20.922 1 66 44 TYR B O 1
ATOM 2321 N N . LEU B 1 45 ? -8.625 -17.844 -21.141 1 65.75 45 LEU B N 1
ATOM 2322 C CA . LEU B 1 45 ? -9.695 -17.75 -20.156 1 65.75 45 LEU B CA 1
ATOM 2323 C C . LEU B 1 45 ? -10.945 -18.484 -20.641 1 65.75 45 LEU B C 1
ATOM 2325 O O . LEU B 1 45 ? -11.625 -19.141 -19.859 1 65.75 45 LEU B O 1
ATOM 2329 N N . LEU B 1 46 ? -11.109 -18.312 -21.875 1 64.19 46 LEU B N 1
ATOM 2330 C CA . LEU B 1 46 ? -12.25 -19.016 -22.469 1 64.19 46 LEU B CA 1
ATOM 2331 C C . LEU B 1 46 ? -12.062 -20.516 -22.422 1 64.19 46 LEU B C 1
ATOM 2333 O O . LEU B 1 46 ? -13.016 -21.266 -22.172 1 64.19 46 LEU B O 1
ATOM 2337 N N . THR B 1 47 ? -10.914 -20.812 -22.594 1 65.5 47 THR B N 1
ATOM 2338 C CA . THR B 1 47 ? -10.648 -22.25 -22.531 1 65.5 47 THR B CA 1
ATOM 2339 C C . THR B 1 47 ? -10.82 -22.766 -21.109 1 65.5 47 THR B C 1
ATOM 2341 O O . THR B 1 47 ? -11.398 -23.844 -20.891 1 65.5 47 THR B O 1
ATOM 2344 N N . LYS B 1 48 ? -10.391 -21.984 -20.188 1 65.88 48 LYS B N 1
ATOM 2345 C CA . LYS B 1 48 ? -10.547 -22.359 -18.797 1 65.88 48 LYS B CA 1
ATOM 2346 C C . LYS B 1 48 ? -12.016 -22.359 -18.375 1 65.88 48 LYS B C 1
ATOM 2348 O O . LYS B 1 48 ? -12.445 -23.203 -17.594 1 65.88 48 LYS B O 1
ATOM 2353 N N . SER B 1 49 ? -12.727 -21.359 -18.891 1 63.34 49 SER B N 1
ATOM 2354 C CA . SER B 1 49 ? -14.148 -21.219 -18.594 1 63.34 49 SER B CA 1
ATOM 2355 C C . SER B 1 49 ? -14.938 -22.438 -19.094 1 63.34 49 SER B C 1
ATOM 2357 O O . SER B 1 49 ? -15.922 -22.844 -18.484 1 63.34 49 SER B O 1
ATOM 2359 N N . GLU B 1 50 ? -14.508 -22.875 -20.172 1 60.5 50 GLU B N 1
ATOM 2360 C CA . GLU B 1 50 ? -15.156 -24.062 -20.703 1 60.5 50 GLU B CA 1
ATOM 2361 C C . GLU B 1 50 ? -14.883 -25.281 -19.828 1 60.5 50 GLU B C 1
ATOM 2363 O O . GLU B 1 50 ? -15.719 -26.172 -19.719 1 60.5 50 GLU B O 1
ATOM 2368 N N . GLN B 1 51 ? -13.75 -25.078 -19.281 1 55.53 51 GLN B N 1
ATOM 2369 C CA . GLN B 1 51 ? -13.375 -26.203 -18.453 1 55.53 51 GLN B CA 1
ATOM 2370 C C . GLN B 1 51 ? -13.914 -26.062 -17.031 1 55.53 51 GLN B C 1
ATOM 2372 O O . GLN B 1 51 ? -14.078 -27.047 -16.312 1 55.53 51 GLN B O 1
ATOM 2377 N N . ALA B 1 52 ? -14.102 -24.828 -16.766 1 60.03 52 ALA B N 1
ATOM 2378 C CA . ALA B 1 52 ? -14.609 -24.578 -15.414 1 60.03 52 ALA B CA 1
ATOM 2379 C C . ALA B 1 52 ? -16.078 -24.156 -15.453 1 60.03 52 ALA B C 1
ATOM 2381 O O . ALA B 1 52 ? -16.516 -23.531 -16.422 1 60.03 52 ALA B O 1
ATOM 2382 N N . ASP B 1 53 ? -16.969 -24.75 -14.891 1 65.56 53 ASP B N 1
ATOM 2383 C CA . ASP B 1 53 ? -18.406 -24.484 -14.828 1 65.56 53 ASP B CA 1
A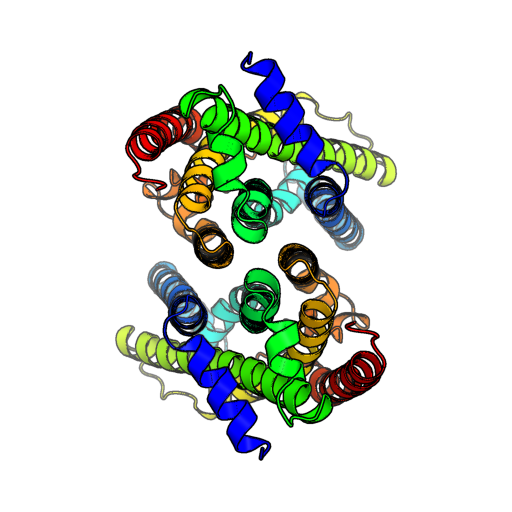TOM 2384 C C . ASP B 1 53 ? -18.688 -23.031 -14.469 1 65.56 53 ASP B C 1
ATOM 2386 O O . ASP B 1 53 ? -19.844 -22.625 -14.328 1 65.56 53 ASP B O 1
ATOM 2390 N N . LEU B 1 54 ? -17.703 -22.203 -14.586 1 75.94 54 LEU B N 1
ATOM 2391 C CA . LEU B 1 54 ? -17.969 -20.875 -14.031 1 75.94 54 LEU B CA 1
ATOM 2392 C C . LEU B 1 54 ? -18.344 -19.891 -15.125 1 75.94 54 LEU B C 1
ATOM 2394 O O . LEU B 1 54 ? -18.891 -18.828 -14.844 1 75.94 54 LEU B O 1
ATOM 2398 N N . GLY B 1 55 ? -18.281 -20.281 -16.453 1 83.94 55 GLY B N 1
ATOM 2399 C CA . GLY B 1 55 ? -18.562 -19.344 -17.516 1 83.94 55 GLY B CA 1
ATOM 2400 C C . GLY B 1 55 ? -17.609 -18.172 -17.562 1 83.94 55 GLY B C 1
ATOM 2401 O O . GLY B 1 55 ? -16.75 -18.031 -16.672 1 83.94 55 GLY B O 1
ATOM 2402 N N . PRO B 1 56 ? -17.766 -17.312 -18.547 1 87.19 56 PRO B N 1
ATOM 2403 C CA . PRO B 1 56 ? -16.844 -16.188 -18.672 1 87.19 56 PRO B CA 1
ATOM 2404 C C . PRO B 1 56 ? -16.953 -15.195 -17.516 1 87.19 56 PRO B C 1
ATOM 2406 O O . PRO B 1 56 ? -15.945 -14.609 -17.109 1 87.19 56 PRO B O 1
ATOM 2409 N N . TRP B 1 57 ? -18.156 -15.039 -17 1 91.31 57 TRP B N 1
ATOM 2410 C CA . TRP B 1 57 ? -18.359 -14.141 -15.875 1 91.31 57 TRP B CA 1
ATOM 2411 C C . TRP B 1 57 ? -17.625 -14.648 -14.633 1 91.31 57 TRP B C 1
ATOM 2413 O O . TRP B 1 57 ? -17.031 -13.867 -13.891 1 91.31 57 TRP B O 1
ATOM 2423 N N . GLY B 1 58 ? -17.703 -15.922 -14.445 1 89.69 58 GLY B N 1
ATOM 2424 C CA . GLY B 1 58 ? -17.016 -16.531 -13.312 1 89.69 58 GLY B CA 1
ATOM 2425 C C . GLY B 1 58 ? -15.5 -16.453 -13.422 1 89.69 58 GLY B C 1
ATOM 2426 O O . GLY B 1 58 ? -14.812 -16.203 -12.438 1 89.69 58 GLY B O 1
ATOM 2427 N N . VAL B 1 59 ? -15.078 -16.656 -14.617 1 86.75 59 VAL B N 1
ATOM 2428 C CA . VAL B 1 59 ? -13.641 -16.625 -14.852 1 86.75 59 VAL B CA 1
ATOM 2429 C C . VAL B 1 59 ? -13.109 -15.211 -14.602 1 86.75 59 VAL B C 1
ATOM 2431 O O . VAL B 1 59 ? -12.047 -15.039 -14 1 86.75 59 VAL B O 1
ATOM 2434 N N . MET B 1 60 ? -13.828 -14.203 -15.039 1 89.56 60 MET B N 1
ATOM 2435 C CA . MET B 1 60 ? -13.43 -12.82 -14.805 1 89.56 60 MET B CA 1
ATOM 2436 C C . MET B 1 60 ? -13.352 -12.523 -13.305 1 89.56 60 MET B C 1
ATOM 2438 O O . MET B 1 60 ? -12.398 -11.891 -12.844 1 89.56 60 MET B O 1
ATOM 2442 N N . LEU B 1 61 ? -14.273 -13.031 -12.578 1 90.5 61 LEU B N 1
ATOM 2443 C CA . LEU B 1 61 ? -14.266 -12.836 -11.133 1 90.5 61 LEU B CA 1
ATOM 2444 C C . LEU B 1 61 ? -13.07 -13.531 -10.492 1 90.5 61 LEU B C 1
ATOM 2446 O O . LEU B 1 61 ? -12.469 -13.016 -9.547 1 90.5 61 LEU B O 1
ATOM 2450 N N . GLY B 1 62 ? -12.781 -14.664 -10.984 1 86.75 62 GLY B N 1
ATOM 2451 C CA . GLY B 1 62 ? -11.641 -15.406 -10.477 1 86.75 62 GLY B CA 1
ATOM 2452 C C . GLY B 1 62 ? -10.32 -14.688 -10.68 1 86.75 62 GLY B C 1
ATOM 2453 O O . GLY B 1 62 ? -9.422 -14.773 -9.836 1 86.75 62 GLY B O 1
ATOM 2454 N N . GLU B 1 63 ? -10.234 -13.984 -11.773 1 83 63 GLU B N 1
ATOM 2455 C CA . GLU B 1 63 ? -9.016 -13.25 -12.078 1 83 63 GLU B CA 1
ATOM 2456 C C . GLU B 1 63 ? -8.867 -12.023 -11.18 1 83 63 GLU B C 1
ATOM 2458 O O . GLU B 1 63 ? -7.75 -11.586 -10.898 1 83 63 GLU B O 1
ATOM 2463 N N . LEU B 1 64 ? -9.938 -11.531 -10.719 1 88.69 64 LEU B N 1
ATOM 2464 C CA . LEU B 1 64 ? -9.992 -10.281 -9.961 1 88.69 64 LEU B CA 1
ATOM 2465 C C . LEU B 1 64 ? -9.672 -10.523 -8.492 1 88.69 64 LEU B C 1
ATOM 2467 O O . LEU B 1 64 ? -9.172 -9.633 -7.809 1 88.69 64 LEU B O 1
ATOM 2471 N N . VAL B 1 65 ? -9.844 -11.648 -8.008 1 83.31 65 VAL B N 1
ATOM 2472 C CA . VAL B 1 65 ? -9.992 -11.898 -6.578 1 83.31 65 VAL B CA 1
ATOM 2473 C C . VAL B 1 65 ? -8.695 -11.57 -5.855 1 83.31 65 VAL B C 1
ATOM 2475 O O . VAL B 1 65 ? -8.695 -10.82 -4.871 1 83.31 65 VAL B O 1
ATOM 2478 N N . TYR B 1 66 ? -7.59 -11.977 -6.316 1 79.69 66 TYR B N 1
ATOM 2479 C CA . TYR B 1 66 ? -6.336 -11.758 -5.605 1 79.69 66 TYR B CA 1
ATOM 2480 C C . TYR B 1 66 ? -5.938 -10.289 -5.629 1 79.69 66 TYR B C 1
ATOM 2482 O O . TYR B 1 66 ? -5.516 -9.742 -4.609 1 79.69 66 TYR B O 1
ATOM 2490 N N . LEU B 1 67 ? -6.121 -9.727 -6.785 1 84.75 67 LEU B N 1
ATOM 2491 C CA . LEU B 1 67 ? -5.789 -8.312 -6.934 1 84.75 67 LEU B CA 1
ATOM 2492 C C . LEU B 1 67 ? -6.645 -7.449 -6.008 1 84.75 67 LEU B C 1
ATOM 2494 O O . LEU B 1 67 ? -6.125 -6.598 -5.289 1 84.75 67 LEU B O 1
ATOM 2498 N N . TRP B 1 68 ? -7.852 -7.73 -5.98 1 91.94 68 TRP B N 1
ATOM 2499 C CA . TRP B 1 68 ? -8.789 -6.938 -5.191 1 91.94 68 TRP B CA 1
ATOM 2500 C C . TRP B 1 68 ? -8.641 -7.234 -3.705 1 91.9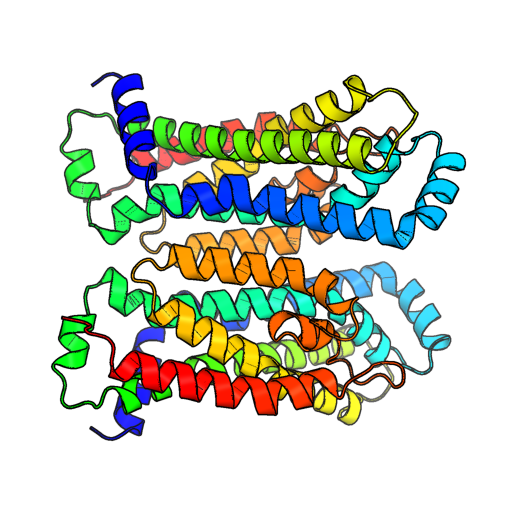4 68 TRP B C 1
ATOM 2502 O O . TRP B 1 68 ? -8.812 -6.348 -2.867 1 91.94 68 TRP B O 1
ATOM 2512 N N . ALA B 1 69 ? -8.352 -8.477 -3.377 1 89.19 69 ALA B N 1
ATOM 2513 C CA . ALA B 1 69 ? -8.188 -8.844 -1.974 1 89.19 69 ALA B CA 1
ATOM 2514 C C . ALA B 1 69 ? -7.023 -8.086 -1.345 1 89.19 69 ALA B C 1
ATOM 2516 O O . ALA B 1 69 ? -7.039 -7.793 -0.146 1 89.19 69 ALA B O 1
ATOM 2517 N N . MET B 1 70 ? -6.09 -7.766 -2.111 1 87.38 70 MET B N 1
ATOM 2518 C CA . MET B 1 70 ? -4.941 -7.008 -1.621 1 87.38 70 MET B CA 1
ATOM 2519 C C . MET B 1 70 ? -5.242 -5.512 -1.597 1 87.38 70 MET B C 1
ATOM 2521 O O . MET B 1 70 ? -4.879 -4.816 -0.648 1 87.38 70 MET B O 1
ATOM 2525 N N . PHE B 1 71 ? -5.941 -4.988 -2.533 1 92 71 PHE B N 1
ATOM 2526 C CA . PHE B 1 71 ? -6.027 -3.547 -2.73 1 92 71 PHE B CA 1
ATOM 2527 C C . PHE B 1 71 ? -7.215 -2.965 -1.973 1 92 71 PHE B C 1
ATOM 2529 O O . PHE B 1 71 ? -7.215 -1.784 -1.621 1 92 71 PHE B O 1
ATOM 2536 N N . MET B 1 72 ? -8.172 -3.811 -1.724 1 96.12 72 MET B N 1
ATOM 2537 C CA . MET B 1 72 ? -9.312 -3.299 -0.978 1 96.12 72 MET B CA 1
ATOM 2538 C C . MET B 1 72 ? -8.906 -2.887 0.433 1 96.12 72 MET B C 1
ATOM 2540 O O . MET B 1 72 ? -9.195 -1.77 0.866 1 96.12 72 MET B O 1
ATOM 2544 N N . PRO B 1 73 ? -8.141 -3.734 1.164 1 96.94 73 PRO B N 1
ATOM 2545 C CA . PRO B 1 73 ? -7.691 -3.305 2.492 1 96.94 73 PRO B CA 1
ATOM 2546 C C . PRO B 1 73 ? -6.816 -2.053 2.443 1 96.94 73 PRO B C 1
ATOM 2548 O O . PRO B 1 73 ? -6.926 -1.188 3.318 1 96.94 73 PRO B O 1
ATOM 2551 N N . ILE B 1 74 ? -5.992 -1.958 1.45 1 96.81 74 ILE B N 1
ATOM 2552 C CA . ILE B 1 74 ? -5.176 -0.759 1.298 1 96.81 74 ILE B CA 1
ATOM 2553 C C . ILE B 1 74 ? -6.074 0.452 1.059 1 96.81 74 ILE B C 1
ATOM 2555 O O . ILE B 1 74 ? -5.867 1.513 1.651 1 96.81 74 ILE B O 1
ATOM 2559 N N . GLY B 1 75 ? -7.062 0.262 0.221 1 97.75 75 GLY B N 1
ATOM 2560 C CA . GLY B 1 75 ? -8.023 1.322 -0.032 1 97.75 75 GLY B CA 1
ATOM 2561 C C . GLY B 1 75 ? -8.758 1.775 1.218 1 97.75 75 GLY B C 1
ATOM 2562 O O . GLY B 1 75 ? -8.906 2.977 1.456 1 97.75 75 GLY B O 1
ATOM 2563 N N . ILE B 1 76 ? -9.164 0.82 2.004 1 98.5 76 ILE B N 1
ATOM 2564 C CA . ILE B 1 76 ? -9.875 1.129 3.24 1 98.5 76 ILE B CA 1
ATOM 2565 C C . ILE B 1 76 ? -8.945 1.885 4.191 1 98.5 76 ILE B C 1
ATOM 2567 O O . ILE B 1 76 ? -9.375 2.828 4.863 1 98.5 76 ILE B O 1
ATOM 2571 N N . THR B 1 77 ? -7.727 1.471 4.238 1 98.25 77 THR B N 1
ATOM 2572 C CA . THR B 1 77 ? -6.711 2.154 5.035 1 98.25 77 THR B CA 1
ATOM 2573 C C . THR B 1 77 ? -6.609 3.623 4.637 1 98.25 77 THR B C 1
ATOM 2575 O O . THR B 1 77 ? -6.625 4.508 5.492 1 98.25 77 THR B O 1
ATOM 2578 N N . LEU B 1 78 ? -6.574 3.863 3.367 1 97.94 78 LEU B N 1
ATOM 2579 C CA . LEU B 1 78 ? -6.418 5.223 2.865 1 97.94 78 LEU B CA 1
ATOM 2580 C C . LEU B 1 78 ? -7.699 6.027 3.074 1 97.94 78 LEU B C 1
ATOM 2582 O O . LEU B 1 78 ? -7.645 7.215 3.402 1 97.94 78 LEU B O 1
ATOM 2586 N N . ILE B 1 79 ? -8.82 5.395 2.916 1 98.12 79 ILE B N 1
ATOM 2587 C CA . ILE B 1 79 ? -10.094 6.062 3.158 1 98.12 79 ILE B CA 1
ATOM 2588 C C . ILE B 1 79 ? -10.164 6.52 4.613 1 98.12 79 ILE B C 1
ATOM 2590 O O . ILE B 1 79 ? -10.5 7.676 4.891 1 98.12 79 ILE B O 1
ATOM 2594 N N . ALA B 1 80 ? -9.836 5.617 5.477 1 98 80 ALA B N 1
ATOM 2595 C CA . ALA B 1 80 ? -9.883 5.941 6.902 1 98 80 ALA B CA 1
ATOM 2596 C C . ALA B 1 80 ? -8.906 7.07 7.23 1 98 80 ALA B C 1
ATOM 2598 O O . ALA B 1 80 ? -9.242 7.992 7.98 1 98 80 ALA B O 1
ATOM 2599 N N . ALA B 1 81 ? -7.789 6.988 6.66 1 96.25 81 ALA B N 1
ATOM 2600 C CA . ALA B 1 81 ? -6.777 8.008 6.902 1 96.25 81 ALA B CA 1
ATOM 2601 C C . ALA B 1 81 ? -7.238 9.375 6.398 1 96.25 81 ALA B C 1
ATOM 2603 O O . ALA B 1 81 ? -7.043 10.391 7.066 1 96.25 81 ALA B O 1
ATOM 2604 N N . ILE B 1 82 ? -7.832 9.422 5.234 1 95.44 82 ILE B N 1
ATOM 2605 C CA . ILE B 1 82 ? -8.297 10.672 4.645 1 95.44 82 ILE B CA 1
ATOM 2606 C C . ILE B 1 82 ? -9.406 11.266 5.508 1 95.44 82 ILE B C 1
ATOM 2608 O O . ILE B 1 82 ? -9.43 12.477 5.746 1 95.44 82 ILE B O 1
ATOM 2612 N N . VAL B 1 83 ? -10.266 10.469 6.004 1 95 83 VAL B N 1
ATOM 2613 C CA . VAL B 1 83 ? -11.398 10.914 6.809 1 95 83 VAL B CA 1
ATOM 2614 C C . VAL B 1 83 ? -10.891 11.594 8.078 1 95 83 VAL B C 1
ATOM 2616 O O . VAL B 1 83 ? -11.461 12.586 8.523 1 95 83 VAL B O 1
ATOM 2619 N N . HIS B 1 84 ? -9.805 11.133 8.586 1 92.25 84 HIS B N 1
ATOM 2620 C CA . HIS B 1 84 ? -9.297 11.664 9.844 1 92.25 84 HIS B CA 1
ATOM 2621 C C . HIS B 1 84 ? -8.25 12.742 9.617 1 92.25 84 HIS B C 1
ATOM 2623 O O . HIS B 1 84 ? -7.898 13.477 10.539 1 92.25 84 HIS B O 1
ATOM 2629 N N . TYR B 1 85 ? -7.777 12.828 8.367 1 87.56 85 TYR B N 1
ATOM 2630 C CA . TYR B 1 85 ? -6.648 13.695 8.047 1 87.56 85 TYR B CA 1
ATOM 2631 C C . TYR B 1 85 ? -6.973 15.156 8.336 1 87.56 85 TYR B C 1
ATOM 2633 O O . TYR B 1 85 ? -6.129 15.891 8.852 1 87.56 85 TYR B O 1
ATOM 2641 N N . ARG B 1 86 ? -8.148 15.625 8.062 1 76.75 86 ARG B N 1
ATOM 2642 C CA . ARG B 1 86 ? -8.492 17.031 8.188 1 76.75 86 ARG B CA 1
ATOM 2643 C C . ARG B 1 86 ? -8.445 17.484 9.648 1 76.75 86 ARG B C 1
ATOM 2645 O O . ARG B 1 86 ? -8.117 18.641 9.938 1 76.75 86 ARG B O 1
ATOM 2652 N N . GLU B 1 87 ? -8.719 16.562 10.453 1 76.75 87 GLU B N 1
ATOM 2653 C CA . GLU B 1 87 ? -8.719 16.922 11.867 1 76.75 87 GLU B CA 1
ATOM 2654 C C . GLU B 1 87 ? -7.301 17.125 12.391 1 76.75 87 GLU B C 1
ATOM 2656 O O . GLU B 1 87 ? -7.066 17.969 13.25 1 76.75 87 GLU B O 1
ATOM 2661 N N . PHE B 1 88 ? -6.473 16.453 11.828 1 71.31 88 PHE B N 1
ATOM 2662 C CA . PHE B 1 88 ? -5.102 16.516 12.32 1 71.31 88 PHE B CA 1
ATOM 2663 C C . PHE B 1 88 ? -4.34 17.656 11.633 1 71.31 88 PHE B C 1
ATOM 2665 O O . PHE B 1 88 ? -3.578 18.375 12.273 1 71.31 88 PHE B O 1
ATOM 2672 N N . SER B 1 89 ? -4.559 17.875 10.406 1 69.19 89 SER B N 1
ATOM 2673 C CA . SER B 1 89 ? -3.805 18.859 9.633 1 69.19 89 SER B CA 1
ATOM 2674 C C . SER B 1 89 ? -4.242 20.281 9.961 1 69.19 89 SER B C 1
ATOM 2676 O O . SER B 1 89 ? -3.438 21.203 9.906 1 69.19 89 SER B O 1
ATOM 2678 N N . GLU B 1 90 ? -5.434 20.391 10.289 1 65.25 90 GLU B N 1
ATOM 2679 C CA . GLU B 1 90 ? -5.949 21.75 10.5 1 65.25 90 GLU B CA 1
ATOM 2680 C C . GLU B 1 90 ? -6.219 22 11.984 1 65.25 90 GLU B C 1
ATOM 2682 O O . GLU B 1 90 ? -6.73 23.062 12.352 1 65.25 90 GLU B O 1
ATOM 2687 N N . ASN B 1 91 ? -5.746 21.109 12.75 1 65.94 91 ASN B N 1
ATOM 2688 C CA . ASN B 1 91 ? -6.023 21.188 14.18 1 65.94 91 ASN B CA 1
ATOM 2689 C C . ASN B 1 91 ? -7.504 21.438 14.453 1 65.94 91 ASN B C 1
ATOM 2691 O O . ASN B 1 91 ? -7.852 22.25 15.305 1 65.94 91 ASN B O 1
ATOM 2695 N N . ALA B 1 92 ? -8.188 20.922 13.664 1 63.94 92 ALA B N 1
ATOM 2696 C CA . ALA B 1 92 ? -9.625 21.188 13.688 1 63.94 92 ALA B CA 1
ATOM 2697 C C . ALA B 1 92 ? -10.312 20.375 14.789 1 63.94 92 ALA B C 1
ATOM 2699 O O . ALA B 1 92 ? -11.523 20.531 15.008 1 63.94 92 ALA B O 1
ATOM 2700 N N . TRP B 1 93 ? -9.492 19.578 15.453 1 66.25 93 TRP B N 1
ATOM 2701 C CA . TRP B 1 93 ? -10.07 18.75 16.5 1 66.25 93 TRP B CA 1
ATOM 2702 C C . TRP B 1 93 ? -10.641 19.609 17.625 1 66.25 93 TRP B C 1
ATOM 2704 O O . TRP B 1 93 ? -11.711 19.297 18.172 1 66.25 93 TRP B O 1
ATOM 2714 N N . LYS B 1 94 ? -9.992 20.594 17.766 1 66.12 94 LYS B N 1
ATOM 2715 C CA . LYS B 1 94 ? -10.438 21.484 18.828 1 66.12 94 LYS B CA 1
ATOM 2716 C C . LYS B 1 94 ? -11.75 22.156 18.469 1 66.12 94 LYS B C 1
ATOM 2718 O O . LYS B 1 94 ? -12.633 22.328 19.312 1 66.12 94 LYS B O 1
ATOM 2723 N N . HIS B 1 95 ? -11.812 22.469 17.25 1 67.5 95 HIS B N 1
ATOM 2724 C CA . HIS B 1 95 ? -13.023 23.125 16.781 1 67.5 95 HIS B CA 1
ATOM 2725 C C . HIS B 1 95 ? -14.211 22.156 16.781 1 67.5 95 HIS B C 1
ATOM 2727 O O . HIS B 1 95 ? -15.312 22.531 17.172 1 67.5 95 HIS B O 1
ATOM 2733 N N . LEU B 1 96 ? -13.922 20.922 16.5 1 68 96 LEU B N 1
ATOM 2734 C CA . LEU B 1 96 ? -14.977 19.922 16.406 1 68 96 LEU B CA 1
ATOM 2735 C C . LEU B 1 96 ? -15.555 19.609 17.781 1 68 96 LEU B C 1
ATOM 2737 O O . LEU B 1 96 ? -16.766 19.469 17.922 1 68 96 LEU B O 1
ATOM 2741 N N . LEU B 1 97 ? -14.75 19.641 18.719 1 66.75 97 LEU B N 1
ATOM 2742 C CA . LEU B 1 97 ? -15.188 19.266 20.047 1 66.75 97 LEU B CA 1
ATOM 2743 C C . LEU B 1 97 ? -15.836 20.453 20.766 1 66.75 97 LEU B C 1
ATOM 2745 O O . LEU B 1 97 ? -16.5 20.281 21.781 1 66.75 97 LEU B O 1
ATOM 2749 N N . SER B 1 98 ? -15.68 21.547 20.094 1 71.81 98 SER B N 1
ATOM 2750 C CA . SER B 1 98 ? -16.328 22.719 20.656 1 71.81 98 SER B CA 1
ATOM 2751 C C . SER B 1 98 ? -17.797 22.797 20.219 1 71.81 98 SER B C 1
ATOM 2753 O O . SER B 1 98 ? -18.594 23.531 20.812 1 71.81 98 SER B O 1
ATOM 2755 N N . LEU B 1 99 ? -18.078 22.031 19.281 1 74.62 99 LEU B N 1
ATOM 2756 C CA . LEU B 1 99 ? -19.469 21.969 18.812 1 74.62 99 LEU B CA 1
ATOM 2757 C C . LEU B 1 99 ? -20.312 21.125 19.734 1 74.62 99 LEU B C 1
ATOM 2759 O O . LEU B 1 99 ? -19.781 20.281 20.469 1 74.62 99 LEU B O 1
ATOM 2763 N N . PRO B 1 100 ? -21.562 21.422 19.812 1 81.62 100 PRO B N 1
ATOM 2764 C CA . PRO B 1 100 ? -22.438 20.625 20.672 1 81.62 100 PRO B CA 1
ATOM 2765 C C . PRO B 1 100 ? -22.688 19.219 20.141 1 81.62 100 PRO B C 1
ATOM 2767 O O . PRO B 1 100 ? -23.812 18.875 19.812 1 81.62 100 PRO B O 1
ATOM 2770 N N . VAL B 1 101 ? -21.578 18.484 20.016 1 84.25 101 VAL B N 1
ATOM 2771 C CA . VAL B 1 101 ? -21.656 17.109 19.516 1 84.25 101 VAL B CA 1
ATOM 2772 C C . VAL B 1 101 ? -21.047 16.156 20.547 1 84.25 101 VAL B C 1
ATOM 2774 O O . VAL B 1 101 ? -20.156 16.547 21.297 1 84.25 101 VAL B O 1
ATOM 2777 N N . THR B 1 102 ? -21.688 14.977 20.547 1 86.38 102 THR B N 1
ATOM 2778 C CA . THR B 1 102 ? -21.125 13.977 21.438 1 86.38 102 THR B CA 1
ATOM 2779 C C . THR B 1 102 ? -19.984 13.219 20.766 1 86.38 102 THR B C 1
ATOM 2781 O O . THR B 1 102 ? -20 13.016 19.547 1 86.38 102 THR B O 1
ATOM 2784 N N . ARG B 1 103 ? -19.047 12.828 21.516 1 87.75 103 ARG B N 1
ATOM 2785 C CA . ARG B 1 103 ? -17.922 12.062 21 1 87.75 103 ARG B CA 1
ATOM 2786 C C . ARG B 1 103 ? -18.391 10.805 20.281 1 87.75 103 ARG B C 1
ATOM 2788 O O . ARG B 1 103 ? -17.828 10.422 19.266 1 87.75 103 ARG B O 1
ATOM 2795 N N . ARG B 1 104 ? -19.453 10.273 20.812 1 90.81 104 ARG B N 1
ATOM 2796 C CA . ARG B 1 104 ? -20 9.062 20.203 1 90.81 104 ARG B CA 1
ATOM 2797 C C . ARG B 1 104 ? -20.562 9.352 18.812 1 90.81 104 ARG B C 1
ATOM 2799 O O . ARG B 1 104 ? -20.375 8.562 17.891 1 90.81 104 ARG B O 1
ATOM 2806 N N . SER B 1 105 ? -21.219 10.398 18.688 1 91.44 105 SER B N 1
ATOM 2807 C CA . SER B 1 105 ? -21.828 10.758 17.406 1 91.44 105 SER B CA 1
ATOM 2808 C C . SER B 1 105 ? -20.766 11.039 16.344 1 91.44 105 SER B C 1
ATOM 2810 O O . SER B 1 105 ? -20.922 10.648 15.188 1 91.44 105 SER B O 1
ATOM 2812 N N . VAL B 1 106 ? -19.734 11.617 16.75 1 90.12 106 VAL B N 1
ATOM 2813 C CA . VAL B 1 106 ? -18.656 11.938 15.82 1 90.12 106 VAL B CA 1
ATOM 2814 C C . VAL B 1 106 ? -17.969 10.648 15.375 1 90.12 106 VAL B C 1
ATOM 2816 O O . VAL B 1 106 ? -17.75 10.438 14.18 1 90.12 106 VAL B O 1
ATOM 2819 N N . TYR B 1 107 ? -17.688 9.836 16.344 1 94.44 107 TYR B N 1
ATOM 2820 C CA . TYR B 1 107 ? -17.016 8.578 16.031 1 94.44 107 TYR B CA 1
ATOM 2821 C C . TYR B 1 107 ? -17.859 7.711 15.109 1 94.44 107 TYR B C 1
ATOM 2823 O O . TYR B 1 107 ? -17.344 7.172 14.125 1 94.44 107 TYR B O 1
ATOM 2831 N N . LEU B 1 108 ? -19.094 7.625 15.367 1 95.94 108 LEU B N 1
ATOM 2832 C CA . LEU B 1 108 ? -19.984 6.793 14.562 1 95.94 108 LEU B CA 1
ATOM 2833 C C . LEU B 1 108 ? -20.188 7.391 13.172 1 95.94 108 LEU B C 1
ATOM 2835 O O . LEU B 1 108 ? -20.281 6.656 12.188 1 95.94 108 LEU B O 1
ATOM 2839 N N . SER B 1 109 ? -20.234 8.633 13.117 1 95 109 SER B N 1
ATOM 2840 C CA . SER B 1 109 ? -20.406 9.297 11.828 1 95 109 SER B CA 1
ATOM 2841 C C . SER B 1 109 ? -19.219 9.055 10.906 1 95 109 SER B C 1
ATOM 2843 O O . SER B 1 109 ? -19.391 8.797 9.711 1 95 109 SER B O 1
ATOM 2845 N N . LYS B 1 110 ? -18.094 9.102 11.5 1 95.75 110 LYS B N 1
ATOM 2846 C CA . LYS B 1 110 ? -16.906 8.852 10.695 1 95.75 110 LYS B CA 1
ATOM 2847 C C . LYS B 1 110 ? -16.812 7.395 10.266 1 95.75 110 LYS B C 1
ATOM 2849 O O . LYS B 1 110 ? -16.422 7.098 9.141 1 95.75 110 LYS B O 1
ATOM 2854 N N . TRP B 1 111 ? -17.141 6.617 11.188 1 98.06 111 TRP B N 1
ATOM 2855 C CA . TRP B 1 111 ? -17.172 5.199 10.852 1 98.06 111 TRP B CA 1
ATOM 2856 C C . TRP B 1 111 ? -18.125 4.922 9.711 1 98.06 111 TRP B C 1
ATOM 2858 O O . TRP B 1 111 ? -17.781 4.223 8.75 1 98.06 111 TRP B O 1
ATOM 2868 N N . LEU B 1 112 ? -19.297 5.465 9.766 1 98.12 112 LEU B N 1
ATOM 2869 C CA . LEU B 1 112 ? -20.312 5.285 8.734 1 98.12 112 LEU B CA 1
ATOM 2870 C C . LEU B 1 112 ? -19.828 5.852 7.398 1 98.12 112 LEU B C 1
ATOM 2872 O O . LEU B 1 112 ? -20.156 5.301 6.344 1 98.12 112 LEU B O 1
ATOM 2876 N N . LEU B 1 113 ? -19.172 6.898 7.539 1 97.69 113 LEU B N 1
ATOM 2877 C CA . LEU B 1 113 ? -18.641 7.516 6.332 1 97.69 113 LEU B CA 1
ATOM 2878 C C . LEU B 1 113 ? -17.625 6.594 5.648 1 97.69 113 LEU B C 1
ATOM 2880 O O . LEU B 1 113 ? -17.641 6.449 4.422 1 97.69 113 LEU B O 1
ATOM 2884 N N . ILE B 1 114 ? -16.766 5.996 6.406 1 98.56 114 ILE B N 1
ATOM 2885 C CA . ILE B 1 114 ? -15.773 5.07 5.867 1 98.56 114 ILE B CA 1
ATOM 2886 C C . ILE B 1 114 ? -16.484 3.861 5.258 1 98.56 114 ILE B C 1
ATOM 2888 O O . ILE B 1 114 ? -16.109 3.395 4.18 1 98.56 114 ILE B O 1
ATOM 2892 N N . VAL B 1 115 ? -17.516 3.395 5.895 1 98.69 115 VAL B N 1
ATOM 2893 C CA . VAL B 1 115 ? -18.328 2.293 5.371 1 98.69 115 VAL B CA 1
ATOM 2894 C C . VAL B 1 115 ? -18.953 2.699 4.039 1 98.69 115 VAL B C 1
ATOM 2896 O O . VAL B 1 115 ? -18.891 1.949 3.062 1 98.69 115 VAL B O 1
ATOM 2899 N N . LEU B 1 116 ? -19.469 3.838 4.043 1 98.38 116 LEU B N 1
ATOM 2900 C CA . LEU B 1 116 ? -20.156 4.32 2.848 1 98.38 116 LEU B CA 1
ATOM 2901 C C . LEU B 1 116 ? -19.188 4.406 1.671 1 98.38 116 LEU B C 1
ATOM 2903 O O . LEU B 1 116 ? -19.5 3.965 0.565 1 98.38 116 LEU B O 1
ATOM 2907 N N . PHE B 1 117 ? -18.062 4.969 1.881 1 98.44 117 PHE B N 1
ATOM 2908 C CA . PHE B 1 117 ? -17.078 5.105 0.812 1 98.44 117 PHE B CA 1
ATOM 2909 C C . PHE B 1 117 ? -16.547 3.74 0.378 1 98.44 117 PHE B C 1
ATOM 2911 O O . PHE B 1 117 ? -16.344 3.5 -0.813 1 98.44 117 PHE B O 1
ATOM 2918 N N . THR B 1 118 ? -16.359 2.854 1.327 1 98.62 118 THR B N 1
ATOM 2919 C CA . THR B 1 118 ? -15.914 1.499 1.015 1 98.62 118 THR B CA 1
ATOM 2920 C C . THR B 1 118 ? -16.953 0.781 0.152 1 98.62 118 THR B C 1
ATOM 2922 O O . THR B 1 118 ? -16.609 0.18 -0.868 1 98.62 118 THR B O 1
ATOM 2925 N N . TYR B 1 119 ? -18.188 0.905 0.54 1 98.75 119 TYR B N 1
ATOM 2926 C CA . TYR B 1 119 ? -19.266 0.255 -0.21 1 98.75 119 TYR B CA 1
ATOM 2927 C C . TYR B 1 119 ? -19.406 0.876 -1.593 1 98.75 119 TYR B C 1
ATOM 2929 O O . TYR B 1 119 ? -19.688 0.175 -2.568 1 98.75 119 TYR B O 1
ATOM 2937 N N . SER B 1 120 ? -19.266 2.137 -1.668 1 98.44 120 SER B N 1
ATOM 2938 C CA . SER B 1 120 ? -19.312 2.807 -2.965 1 98.44 120 SER B CA 1
ATOM 2939 C C . SER B 1 120 ? -18.234 2.281 -3.896 1 98.44 120 SER B C 1
ATOM 2941 O O . SER B 1 120 ? -18.469 2.062 -5.086 1 98.44 120 SER B O 1
ATOM 2943 N N . ALA B 1 121 ? -17.062 2.09 -3.361 1 98.38 121 ALA B N 1
ATOM 2944 C CA . ALA B 1 121 ? -15.961 1.563 -4.16 1 98.38 121 ALA B CA 1
ATOM 2945 C C . ALA B 1 121 ? -16.281 0.167 -4.688 1 98.38 121 ALA B C 1
ATOM 2947 O O . ALA B 1 121 ? -15.984 -0.153 -5.84 1 98.38 121 ALA B O 1
ATOM 2948 N N . VAL B 1 122 ? -16.859 -0.663 -3.855 1 98.31 122 VAL B N 1
ATOM 2949 C CA . VAL B 1 122 ? -17.25 -2.02 -4.238 1 98.31 122 VAL B CA 1
ATOM 2950 C C . VAL B 1 122 ? -18.281 -1.969 -5.359 1 98.31 122 VAL B C 1
ATOM 2952 O O . VAL B 1 122 ? -18.188 -2.715 -6.336 1 98.31 122 VAL B O 1
ATOM 2955 N N . ILE B 1 123 ? -19.234 -1.099 -5.207 1 98.31 123 ILE B N 1
ATOM 2956 C CA . ILE B 1 123 ? -20.297 -0.981 -6.195 1 98.31 123 ILE B CA 1
ATOM 2957 C C . ILE B 1 123 ? -19.719 -0.494 -7.523 1 98.31 123 ILE B C 1
ATOM 2959 O O . ILE B 1 123 ? -20.094 -0.996 -8.586 1 98.31 123 ILE B O 1
ATOM 2963 N N . VAL B 1 124 ? -18.859 0.476 -7.473 1 98.31 124 VAL B N 1
ATOM 2964 C CA . VAL B 1 124 ? -18.219 0.987 -8.68 1 98.31 124 VAL B CA 1
ATOM 2965 C C . VAL B 1 124 ? -17.484 -0.144 -9.391 1 98.31 124 VAL B C 1
ATOM 2967 O O . VAL B 1 124 ? -17.562 -0.277 -10.609 1 98.31 124 VAL B O 1
ATOM 2970 N N . LEU B 1 125 ? -16.766 -0.942 -8.641 1 97.94 125 LEU B N 1
ATOM 2971 C CA . LEU B 1 125 ? -16.047 -2.061 -9.227 1 97.94 125 LEU B CA 1
ATOM 2972 C C . LEU B 1 125 ? -17 -3.041 -9.898 1 97.94 125 LEU B C 1
ATOM 2974 O O . LEU B 1 125 ? -16.734 -3.506 -11.008 1 97.94 125 LEU B O 1
ATOM 2978 N N . MET B 1 126 ? -18.109 -3.324 -9.227 1 97.44 126 MET B N 1
ATOM 2979 C CA . MET B 1 126 ? -19.078 -4.27 -9.766 1 97.44 126 MET B CA 1
ATOM 2980 C C . MET B 1 126 ? -19.688 -3.744 -11.062 1 97.44 126 MET B C 1
ATOM 2982 O O . MET B 1 126 ? -19.859 -4.5 -12.023 1 97.44 126 MET B O 1
ATOM 2986 N N . LEU B 1 127 ? -20.016 -2.516 -11.062 1 97.94 127 LEU B N 1
ATOM 2987 C CA . LEU B 1 127 ? -20.578 -1.906 -12.266 1 97.94 127 LEU B CA 1
ATOM 2988 C C . LEU B 1 127 ? -19.547 -1.905 -13.398 1 97.94 127 LEU B C 1
ATOM 2990 O O . LEU B 1 127 ? -19.906 -2.127 -14.555 1 97.94 127 LEU B O 1
ATOM 2994 N N . ALA B 1 128 ? -18.344 -1.655 -13.078 1 98.06 128 ALA B N 1
ATOM 2995 C CA . ALA B 1 128 ? -17.281 -1.675 -14.078 1 98.06 128 ALA B CA 1
ATOM 2996 C C . ALA B 1 128 ? -17.109 -3.074 -14.664 1 98.06 128 ALA B C 1
ATOM 2998 O O . ALA B 1 128 ? -16.906 -3.229 -15.875 1 98.06 128 ALA B O 1
ATOM 2999 N N . LEU B 1 129 ? -17.156 -4.098 -13.82 1 96.38 129 LEU B N 1
ATOM 3000 C CA . LEU B 1 129 ? -17.016 -5.473 -14.281 1 96.38 129 LEU B CA 1
ATOM 3001 C C . LEU B 1 129 ? -18.156 -5.859 -15.211 1 96.38 129 LEU B C 1
ATOM 3003 O O . LEU B 1 129 ? -17.953 -6.559 -16.203 1 96.38 129 LEU B O 1
ATOM 3007 N N . PHE B 1 130 ? -19.312 -5.398 -14.812 1 97 130 PHE B N 1
ATOM 3008 C CA . PHE B 1 130 ? -20.453 -5.633 -15.68 1 97 130 PHE B CA 1
ATOM 3009 C C . PHE B 1 130 ? -20.234 -5.012 -17.062 1 97 130 PHE B C 1
ATOM 3011 O O . PHE B 1 130 ? -20.469 -5.66 -18.078 1 97 130 PHE B O 1
ATOM 3018 N N . ALA B 1 131 ? -19.812 -3.807 -17.078 1 97.25 131 ALA B N 1
ATOM 3019 C CA . ALA B 1 131 ? -19.562 -3.1 -18.328 1 97.25 131 ALA B CA 1
ATOM 3020 C C . ALA B 1 131 ? -18.484 -3.809 -19.141 1 97.25 131 ALA B C 1
ATOM 3022 O O . ALA B 1 131 ? -18.594 -3.902 -20.375 1 97.25 131 ALA B O 1
ATOM 3023 N N . ILE B 1 132 ? -17.516 -4.312 -18.531 1 95.5 132 ILE B N 1
ATOM 3024 C CA . ILE B 1 132 ? -16.406 -4.992 -19.188 1 95.5 132 ILE B CA 1
ATOM 3025 C C . ILE B 1 132 ? -16.922 -6.27 -19.859 1 95.5 132 ILE B C 1
ATOM 3027 O O . ILE B 1 132 ? -16.562 -6.559 -21 1 95.5 132 ILE B O 1
ATOM 3031 N N . GLY B 1 133 ? -17.688 -7.074 -19.109 1 93.06 133 GLY B N 1
ATOM 3032 C CA . GLY B 1 133 ? -18.25 -8.273 -19.703 1 93.06 133 GLY B CA 1
ATOM 3033 C C . GLY B 1 133 ? -19.062 -7.996 -20.953 1 93.06 133 GLY B C 1
ATOM 3034 O O . GLY B 1 133 ? -19 -8.742 -21.922 1 93.06 133 GLY B O 1
ATOM 3035 N N . LYS B 1 134 ? -19.812 -6.918 -20.938 1 95.06 134 LYS B N 1
ATOM 3036 C CA . LYS B 1 134 ? -20.609 -6.539 -22.094 1 95.06 134 LYS B CA 1
ATOM 3037 C C . LYS B 1 134 ? -19.719 -6.078 -23.25 1 95.06 134 LYS B C 1
ATOM 3039 O O . LYS B 1 134 ? -19.969 -6.418 -24.406 1 95.06 134 LYS B O 1
ATOM 3044 N N . LEU B 1 135 ? -18.75 -5.379 -22.906 1 93.81 135 LEU B N 1
ATOM 3045 C CA . LEU B 1 135 ? -17.828 -4.879 -23.922 1 93.81 135 LEU B CA 1
ATOM 3046 C C . LEU B 1 135 ? -17.078 -6.027 -24.578 1 93.81 135 LEU B C 1
ATOM 3048 O O . LEU B 1 135 ? -16.75 -5.961 -25.766 1 93.81 135 LEU B O 1
ATOM 3052 N N . LEU B 1 136 ? -16.781 -7.043 -23.766 1 90.88 136 LEU B N 1
ATOM 3053 C CA . LEU B 1 136 ? -16.016 -8.18 -24.266 1 90.88 136 LEU B CA 1
ATOM 3054 C C . LEU B 1 136 ? -16.922 -9.156 -25.016 1 90.88 136 LEU B C 1
ATOM 3056 O O . LEU B 1 136 ? -16.453 -10.117 -25.625 1 90.88 136 LEU B O 1
ATOM 3060 N N . GLY B 1 137 ? -18.219 -8.953 -24.906 1 89.69 137 GLY B N 1
ATOM 3061 C CA . GLY B 1 137 ? -19.156 -9.734 -25.688 1 89.69 137 GLY B CA 1
ATOM 3062 C C . GLY B 1 137 ? -19.547 -11.039 -25.031 1 89.69 137 GLY B C 1
ATOM 3063 O O . GLY B 1 137 ? -19.781 -12.039 -25.719 1 89.69 137 GLY B O 1
ATOM 3064 N N . PHE B 1 138 ? -19.5 -11.031 -23.672 1 87.81 138 PHE B N 1
ATOM 3065 C CA . PHE B 1 138 ? -19.953 -12.25 -23 1 87.81 138 PHE B CA 1
ATOM 3066 C C . PHE B 1 138 ? -21.359 -12.617 -23.438 1 87.81 138 PHE B C 1
ATOM 3068 O O . PHE B 1 138 ? -22.281 -11.789 -23.359 1 87.81 138 PHE B O 1
ATOM 3075 N N . SER B 1 139 ? -21.547 -13.812 -23.906 1 87.81 139 SER B N 1
ATOM 3076 C CA . SER B 1 139 ? -22.828 -14.266 -24.422 1 87.81 139 SER B CA 1
ATOM 3077 C C . SER B 1 139 ? -23.719 -14.789 -23.312 1 87.81 139 SER B C 1
ATOM 3079 O O . SER B 1 139 ? -24.953 -14.75 -23.422 1 87.81 139 SER B O 1
ATOM 3081 N N . GLU B 1 140 ? -23.109 -15.289 -22.281 1 89.31 140 GLU B N 1
ATOM 3082 C CA . GLU B 1 140 ? -23.859 -15.844 -21.156 1 89.31 140 GLU B CA 1
ATOM 3083 C C . GLU B 1 140 ? -24.562 -14.742 -20.359 1 89.31 140 GLU B C 1
ATOM 3085 O O . GLU B 1 140 ? -24.047 -13.633 -20.25 1 89.31 140 GLU B O 1
ATOM 3090 N N . PRO B 1 141 ? -25.719 -15.086 -19.938 1 93.44 141 PRO B N 1
ATOM 3091 C CA . PRO B 1 141 ? -26.406 -14.109 -19.094 1 93.44 141 PRO B CA 1
ATOM 3092 C C . PRO B 1 141 ? -25.594 -13.711 -17.859 1 93.44 141 PRO B C 1
ATOM 3094 O O . PRO B 1 141 ? -24.844 -14.531 -17.312 1 93.44 141 PRO B O 1
ATOM 3097 N N . PHE B 1 142 ? -25.688 -12.492 -17.453 1 94.81 142 PHE B N 1
ATOM 3098 C CA . PHE B 1 142 ? -25 -12.008 -16.266 1 94.81 142 PHE B CA 1
ATOM 3099 C C . PHE B 1 142 ? -25.469 -12.742 -15.023 1 94.81 142 PHE B C 1
ATOM 3101 O O . PHE B 1 142 ? -26.672 -12.766 -14.734 1 94.81 142 PHE B O 1
ATOM 3108 N N . PRO B 1 143 ? -24.609 -13.297 -14.375 1 94.38 143 PRO B N 1
ATOM 3109 C CA . PRO B 1 143 ? -25 -14.016 -13.164 1 94.38 143 PRO B CA 1
ATOM 3110 C C . PRO B 1 143 ? -25.156 -13.094 -11.961 1 94.38 143 PRO B C 1
ATOM 3112 O O . PRO B 1 143 ? -24.266 -13.023 -11.109 1 94.38 143 PRO B O 1
ATOM 3115 N N . SER B 1 144 ? -26.281 -12.555 -11.75 1 95.12 144 SER B N 1
ATOM 3116 C CA . SER B 1 144 ? -26.547 -11.57 -10.711 1 95.12 144 SER B CA 1
ATOM 3117 C C . SER B 1 144 ? -26.422 -12.188 -9.32 1 95.12 144 SER B C 1
ATOM 3119 O O . SER B 1 144 ? -26.031 -11.508 -8.367 1 95.12 144 SER B O 1
ATOM 3121 N N . ASP B 1 145 ? -26.703 -13.453 -9.211 1 94.69 145 ASP B N 1
ATOM 3122 C CA . ASP B 1 145 ? -26.578 -14.117 -7.918 1 94.69 145 ASP B CA 1
ATOM 3123 C C . ASP B 1 145 ? -25.125 -14.203 -7.477 1 94.69 145 ASP B C 1
ATOM 3125 O O . ASP B 1 145 ? -24.797 -13.891 -6.328 1 94.69 145 ASP B O 1
ATOM 3129 N N . LEU B 1 146 ? -24.328 -14.609 -8.445 1 93.69 146 LEU B N 1
ATOM 3130 C CA . LEU B 1 146 ? -22.906 -14.758 -8.148 1 93.69 146 LEU B CA 1
ATOM 3131 C C . LEU B 1 146 ? -22.297 -13.414 -7.766 1 93.69 146 LEU B C 1
ATOM 3133 O O . LEU B 1 146 ? -21.609 -13.312 -6.75 1 93.69 146 LEU B O 1
ATOM 3137 N N . TYR B 1 147 ? -22.516 -12.391 -8.492 1 96.12 147 TYR B N 1
ATOM 3138 C CA . TYR B 1 147 ? -21.922 -11.078 -8.258 1 96.12 147 TYR B CA 1
ATOM 3139 C C . TYR B 1 147 ? -22.562 -10.398 -7.055 1 96.12 147 TYR B C 1
ATOM 3141 O O . TYR B 1 147 ? -21.906 -9.648 -6.328 1 96.12 147 TYR B O 1
ATOM 3149 N N . GLY B 1 148 ? -23.859 -10.641 -6.871 1 97.06 148 GLY B N 1
ATOM 3150 C CA . GLY B 1 148 ? -24.516 -10.133 -5.684 1 97.06 148 GLY B CA 1
ATOM 3151 C C . GLY B 1 148 ? -23.969 -10.703 -4.395 1 97.06 148 GLY B C 1
ATOM 3152 O O . GLY B 1 148 ? -23.766 -9.977 -3.416 1 97.06 148 GLY B O 1
ATOM 3153 N N . GLU B 1 149 ? -23.75 -12.031 -4.449 1 96.62 149 GLU B N 1
ATOM 3154 C CA . GLU B 1 149 ? -23.156 -12.672 -3.285 1 96.62 149 GLU B CA 1
ATOM 3155 C C . GLU B 1 149 ? -21.75 -12.133 -3.018 1 96.62 149 GLU B C 1
ATOM 3157 O O . GLU B 1 149 ? -21.359 -11.953 -1.863 1 96.62 149 GLU B O 1
ATOM 3162 N N . TYR B 1 150 ? -21.078 -11.945 -4.094 1 96.62 150 TYR B N 1
ATOM 3163 C CA . TYR B 1 150 ? -19.734 -11.391 -3.953 1 96.62 150 TYR B CA 1
ATOM 3164 C C . TYR B 1 150 ? -19.781 -10.023 -3.283 1 96.62 150 TYR B C 1
ATOM 3166 O O . TYR B 1 150 ? -18.984 -9.742 -2.379 1 96.62 150 TYR B O 1
ATOM 3174 N N . VAL B 1 151 ? -20.688 -9.172 -3.668 1 97.62 151 VAL B N 1
ATOM 3175 C CA . VAL B 1 151 ? -20.844 -7.844 -3.08 1 97.62 151 VAL B CA 1
ATOM 3176 C C . VAL B 1 151 ? -21.188 -7.977 -1.599 1 97.62 151 VAL B C 1
ATOM 3178 O O . VAL B 1 151 ? -20.641 -7.262 -0.761 1 97.62 151 VAL B O 1
ATOM 3181 N N . LEU B 1 152 ? -22.016 -8.898 -1.311 1 97.75 152 LEU B N 1
ATOM 3182 C CA . LEU B 1 152 ? -22.469 -9.078 0.064 1 97.75 152 LEU B CA 1
ATOM 3183 C C . LEU B 1 152 ? -21.312 -9.539 0.958 1 97.75 152 LEU B C 1
ATOM 3185 O O . LEU B 1 152 ? -21.141 -9.023 2.064 1 97.75 152 LEU B O 1
ATOM 3189 N N . TYR B 1 153 ? -20.594 -10.516 0.458 1 97.62 153 TYR B N 1
ATOM 3190 C CA . TYR B 1 153 ? -19.469 -11.023 1.237 1 97.62 153 TYR B CA 1
ATOM 3191 C C . TYR B 1 153 ? -18.422 -9.938 1.461 1 97.62 153 TYR B C 1
ATOM 3193 O O . TYR B 1 153 ? -17.844 -9.844 2.545 1 97.62 153 TYR B O 1
ATOM 3201 N N . GLN B 1 154 ? -18.203 -9.117 0.498 1 97.31 154 GLN B N 1
ATOM 3202 C CA . GLN B 1 154 ? -17.266 -8.016 0.638 1 97.31 154 GLN B CA 1
ATOM 3203 C C . GLN B 1 154 ? -17.766 -6.984 1.643 1 97.31 154 GLN B C 1
ATOM 3205 O O . GLN B 1 154 ? -17 -6.469 2.455 1 97.31 154 GLN B O 1
ATOM 3210 N N . ALA B 1 155 ? -19.031 -6.695 1.507 1 98.12 155 ALA B N 1
ATOM 3211 C CA . ALA B 1 155 ? -19.625 -5.684 2.375 1 98.12 155 ALA B CA 1
ATOM 3212 C C . ALA B 1 155 ? -19.516 -6.09 3.842 1 98.12 155 ALA B C 1
ATOM 3214 O O . ALA B 1 155 ? -19.125 -5.289 4.688 1 98.12 155 ALA B O 1
ATOM 3215 N N . ILE B 1 156 ? -19.812 -7.297 4.094 1 98.38 156 ILE B N 1
ATOM 3216 C CA . ILE B 1 156 ? -19.766 -7.777 5.469 1 98.38 156 ILE B CA 1
ATOM 3217 C C . ILE B 1 156 ? -18.312 -7.926 5.922 1 98.38 156 ILE B C 1
ATOM 3219 O O . ILE B 1 156 ? -17.953 -7.469 7.008 1 98.38 156 ILE B O 1
ATOM 3223 N N . GLY B 1 157 ? -17.547 -8.523 5.082 1 97.69 157 GLY B N 1
ATOM 3224 C CA . GLY B 1 157 ? -16.156 -8.773 5.422 1 97.69 157 GLY B CA 1
ATOM 3225 C C . GLY B 1 157 ? -15.352 -7.508 5.648 1 97.69 157 GLY B C 1
ATOM 3226 O O . GLY B 1 157 ? -14.391 -7.504 6.422 1 97.69 157 GLY B O 1
ATOM 3227 N N . ALA B 1 158 ? -15.766 -6.422 5.035 1 98.31 158 ALA B N 1
ATOM 3228 C CA . ALA B 1 158 ? -15.023 -5.164 5.113 1 98.31 158 ALA B CA 1
ATOM 3229 C C . ALA B 1 158 ? -15.211 -4.504 6.477 1 98.31 158 ALA B C 1
ATOM 3231 O O . ALA B 1 158 ? -14.414 -3.648 6.871 1 98.31 158 ALA B O 1
ATOM 3232 N N . LEU B 1 159 ? -16.188 -4.898 7.184 1 98.69 159 LEU B N 1
ATOM 3233 C CA . LEU B 1 159 ? -16.531 -4.199 8.414 1 98.69 159 LEU B CA 1
ATOM 3234 C C . LEU B 1 159 ? -15.422 -4.312 9.445 1 98.69 159 LEU B C 1
ATOM 3236 O O . LEU B 1 159 ? -15.148 -3.361 10.18 1 98.69 159 LEU B O 1
ATOM 3240 N N . GLY B 1 160 ? -14.82 -5.453 9.5 1 98.31 160 GLY B N 1
ATOM 3241 C CA . GLY B 1 160 ? -13.703 -5.609 10.414 1 98.31 160 GLY B CA 1
ATOM 3242 C C . GLY B 1 160 ? -12.531 -4.703 10.086 1 98.31 160 GLY B C 1
ATOM 3243 O O . GLY B 1 160 ? -11.953 -4.086 10.984 1 98.31 160 GLY B O 1
ATOM 3244 N N . ILE B 1 161 ? -12.195 -4.609 8.867 1 98.38 161 ILE B N 1
ATOM 3245 C CA . ILE B 1 161 ? -11.094 -3.764 8.422 1 98.38 161 ILE B CA 1
ATOM 3246 C C . ILE B 1 161 ? -11.43 -2.297 8.672 1 98.38 161 ILE B C 1
ATOM 3248 O O . ILE B 1 161 ? -10.602 -1.541 9.18 1 98.38 161 ILE B O 1
ATOM 3252 N N . VAL B 1 162 ? -12.633 -1.931 8.344 1 98.81 162 VAL B N 1
ATOM 3253 C CA . VAL B 1 162 ? -13.078 -0.553 8.508 1 98.81 162 VAL B CA 1
ATOM 3254 C C . VAL B 1 162 ? -12.977 -0.149 9.977 1 98.81 162 VAL B C 1
ATOM 3256 O O . VAL B 1 162 ? -12.445 0.918 10.297 1 98.81 162 VAL B O 1
ATOM 3259 N N . SER B 1 163 ? -13.445 -1.025 10.82 1 98.75 163 SER B N 1
ATOM 3260 C CA . SER B 1 163 ? -13.438 -0.708 12.242 1 98.75 163 SER B CA 1
ATOM 3261 C C . SER B 1 163 ? -12.016 -0.619 12.789 1 98.75 163 SER B C 1
ATOM 3263 O O . SER B 1 163 ? -11.711 0.264 13.586 1 98.75 163 SER B O 1
ATOM 3265 N N . PHE B 1 164 ? -11.211 -1.449 12.359 1 98.38 164 PHE B N 1
ATOM 3266 C CA . PHE B 1 164 ? -9.82 -1.448 12.812 1 98.38 164 PHE B CA 1
ATOM 3267 C C . PHE B 1 164 ? -9.094 -0.201 12.328 1 98.38 164 PHE B C 1
ATOM 3269 O O . PHE B 1 164 ? -8.453 0.5 13.117 1 98.38 164 PHE B O 1
ATOM 3276 N N . GLN B 1 165 ? -9.219 0.065 11.062 1 98.31 165 GLN B N 1
ATOM 3277 C CA . GLN B 1 165 ? -8.516 1.197 10.477 1 98.31 165 GLN B CA 1
ATOM 3278 C C . GLN B 1 165 ? -9.102 2.521 10.961 1 98.31 165 GLN B C 1
ATOM 3280 O O . GLN B 1 165 ? -8.375 3.506 11.109 1 98.31 165 GLN B O 1
ATOM 3285 N N . HIS B 1 166 ? -10.422 2.518 11.172 1 98.25 166 HIS B N 1
ATOM 3286 C CA . HIS B 1 166 ? -11.055 3.678 11.789 1 98.25 166 HIS B CA 1
ATOM 3287 C C . HIS B 1 166 ? -10.445 3.973 13.156 1 98.25 166 HIS B C 1
ATOM 3289 O O . HIS B 1 166 ? -10.102 5.117 13.453 1 98.25 166 HIS B O 1
ATOM 3295 N N . TRP B 1 167 ? -10.289 2.973 13.875 1 97.75 167 TRP B N 1
ATOM 3296 C CA . TRP B 1 167 ? -9.758 3.113 15.227 1 97.75 167 TRP B CA 1
ATOM 3297 C C . TRP B 1 167 ? -8.312 3.604 15.195 1 97.75 167 TRP B C 1
ATOM 3299 O O . TRP B 1 167 ? -7.969 4.59 15.852 1 97.75 167 TRP B O 1
ATOM 3309 N N . ILE B 1 168 ? -7.52 2.986 14.43 1 96.88 168 ILE B N 1
ATOM 3310 C CA . ILE B 1 168 ? -6.102 3.336 14.422 1 96.88 168 ILE B CA 1
ATOM 3311 C C . ILE B 1 168 ? -5.914 4.734 13.844 1 96.88 168 ILE B C 1
ATOM 3313 O O . ILE B 1 168 ? -5.043 5.488 14.281 1 96.88 168 ILE B O 1
ATOM 3317 N N . SER B 1 169 ? -6.672 5.102 12.859 1 95.94 169 SER B N 1
ATOM 3318 C CA . SER B 1 169 ? -6.574 6.426 12.25 1 95.94 169 SER B CA 1
ATOM 3319 C C . SER B 1 169 ? -7.043 7.512 13.211 1 95.94 169 SER B C 1
ATOM 3321 O O . SER B 1 169 ? -6.586 8.656 13.148 1 95.94 169 SER B O 1
ATOM 3323 N N . SER B 1 170 ? -7.941 7.16 14.078 1 93.31 170 SER B N 1
ATOM 3324 C CA . SER B 1 170 ? -8.414 8.125 15.062 1 93.31 170 SER B CA 1
ATOM 3325 C C . SER B 1 170 ? -7.422 8.266 16.219 1 93.31 170 SER B C 1
ATOM 3327 O O . SER B 1 170 ? -7.363 9.312 16.859 1 93.31 170 SER B O 1
ATOM 3329 N N . ARG B 1 171 ? -6.711 7.258 16.391 1 91.25 171 ARG B N 1
ATOM 3330 C CA . ARG B 1 171 ? -5.855 7.191 17.578 1 91.25 171 ARG B CA 1
ATOM 3331 C C . ARG B 1 171 ? -4.555 7.957 17.344 1 91.25 171 ARG B C 1
ATOM 3333 O O . ARG B 1 171 ? -4.039 8.602 18.266 1 91.25 171 ARG B O 1
ATOM 3340 N N . PHE B 1 172 ? -4.043 7.879 16.188 1 89.5 172 PHE B N 1
ATOM 3341 C CA . PHE B 1 172 ? -2.758 8.508 15.906 1 89.5 172 PHE B CA 1
ATOM 3342 C C . PHE B 1 172 ? -2.951 9.938 15.422 1 89.5 172 PHE B C 1
ATOM 3344 O O . PHE B 1 172 ? -3.859 10.219 14.641 1 89.5 172 PHE B O 1
ATOM 3351 N N . GLN B 1 173 ? -2.113 10.781 15.859 1 83.19 173 GLN B N 1
ATOM 3352 C CA . GLN B 1 173 ? -2.156 12.18 15.461 1 83.19 173 GLN B CA 1
ATOM 3353 C C . GLN B 1 173 ? -1.481 12.391 14.109 1 83.19 173 GLN B C 1
ATOM 3355 O O . GLN B 1 173 ? -1.8 13.344 13.391 1 83.19 173 GLN B O 1
ATOM 3360 N N . ASN B 1 174 ? -0.621 11.453 13.828 1 85.44 174 ASN B N 1
ATOM 3361 C CA . ASN B 1 174 ? 0.057 11.461 12.539 1 85.44 174 ASN B CA 1
ATOM 3362 C C . ASN B 1 174 ? -0.592 10.484 11.562 1 85.44 174 ASN B C 1
ATOM 3364 O O . ASN B 1 174 ? -0.713 9.297 11.852 1 85.44 174 ASN B O 1
ATOM 3368 N N . VAL B 1 175 ? -1 11.055 10.445 1 91.12 175 VAL B N 1
ATOM 3369 C CA . VAL B 1 175 ? -1.769 10.266 9.492 1 91.12 175 VAL B CA 1
ATOM 3370 C C . VAL B 1 175 ? -0.887 9.164 8.898 1 91.12 175 VAL B C 1
ATOM 3372 O O . VAL B 1 175 ? -1.392 8.164 8.383 1 91.12 175 VAL B O 1
ATOM 3375 N N . MET B 1 176 ? 0.408 9.25 8.977 1 93.31 176 MET B N 1
ATOM 3376 C CA . MET B 1 176 ? 1.334 8.32 8.336 1 93.31 176 MET B CA 1
ATOM 3377 C C . MET B 1 176 ? 1.359 6.984 9.07 1 93.31 176 MET B C 1
ATOM 3379 O O . MET B 1 176 ? 1.442 5.93 8.445 1 93.31 176 MET B O 1
ATOM 3383 N N . ALA B 1 177 ? 1.228 7.051 10.344 1 94.38 177 ALA B N 1
ATOM 3384 C CA . ALA B 1 177 ? 1.343 5.836 11.148 1 94.38 177 ALA B CA 1
ATOM 3385 C C . ALA B 1 177 ? 0.226 4.852 10.82 1 94.38 177 ALA B C 1
ATOM 3387 O O . ALA B 1 177 ? 0.489 3.695 10.477 1 94.38 177 ALA B O 1
ATOM 3388 N N . PRO B 1 178 ? -1.002 5.277 10.828 1 96.62 178 PRO B 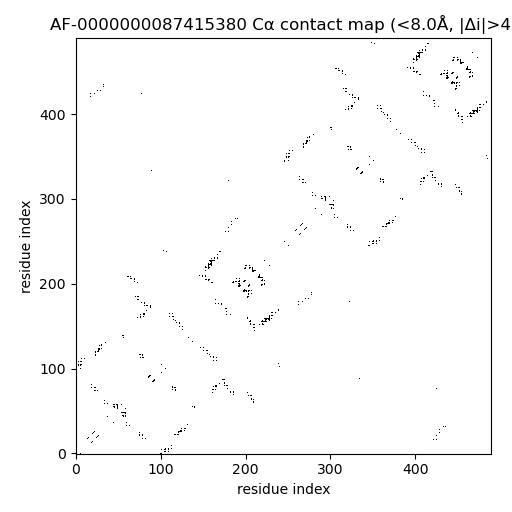N 1
ATOM 3389 C CA . PRO B 1 178 ? -2.068 4.34 10.477 1 96.62 178 PRO B CA 1
ATOM 3390 C C . PRO B 1 178 ? -1.95 3.83 9.039 1 96.62 178 PRO B C 1
ATOM 3392 O O . PRO B 1 178 ? -2.312 2.686 8.758 1 96.62 178 PRO B O 1
ATOM 3395 N N . ILE B 1 179 ? -1.434 4.645 8.164 1 97 179 ILE B N 1
ATOM 3396 C CA . ILE B 1 179 ? -1.288 4.238 6.773 1 97 179 ILE B CA 1
ATOM 3397 C C . ILE B 1 179 ? -0.229 3.143 6.664 1 97 179 ILE B C 1
ATOM 3399 O O . ILE B 1 179 ? -0.463 2.104 6.043 1 97 179 ILE B O 1
ATOM 3403 N N . VAL B 1 180 ? 0.884 3.33 7.324 1 95.56 180 VAL B N 1
ATOM 3404 C CA . VAL B 1 180 ? 1.965 2.352 7.297 1 95.56 180 VAL B CA 1
ATOM 3405 C C . VAL B 1 180 ? 1.487 1.037 7.91 1 95.56 180 VAL B C 1
ATOM 3407 O O . VAL B 1 180 ? 1.72 -0.037 7.352 1 95.56 180 VAL B O 1
ATOM 3410 N N . ILE B 1 181 ? 0.749 1.115 8.961 1 96.12 181 ILE B N 1
ATOM 3411 C CA . ILE B 1 181 ? 0.252 -0.073 9.641 1 96.12 181 ILE B CA 1
ATOM 3412 C C . ILE B 1 181 ? -0.766 -0.791 8.758 1 96.12 181 ILE B C 1
ATOM 3414 O O . ILE B 1 181 ? -0.694 -2.01 8.578 1 96.12 181 ILE B O 1
ATOM 3418 N N . GLY B 1 182 ? -1.692 -0.056 8.234 1 96.56 182 GLY B N 1
ATOM 3419 C CA . GLY B 1 182 ? -2.729 -0.641 7.402 1 96.56 182 GLY B CA 1
ATOM 3420 C C . GLY B 1 182 ? -2.186 -1.287 6.141 1 96.56 182 GLY B C 1
ATOM 3421 O O . GLY B 1 182 ? -2.609 -2.383 5.766 1 96.56 182 GLY B O 1
ATOM 3422 N N . VAL B 1 183 ? -1.263 -0.608 5.508 1 94.75 183 VAL B N 1
ATOM 3423 C CA . VAL B 1 183 ? -0.633 -1.161 4.312 1 94.75 183 VAL B CA 1
ATOM 3424 C C . VAL B 1 183 ? 0.168 -2.408 4.68 1 94.75 183 VAL B C 1
ATOM 3426 O O . VAL B 1 183 ? 0.09 -3.43 3.992 1 94.75 183 VAL B O 1
ATOM 3429 N N . GLY B 1 184 ? 0.895 -2.352 5.734 1 93.44 184 GLY B N 1
ATOM 3430 C CA . GLY B 1 184 ? 1.625 -3.516 6.207 1 93.44 184 GLY B CA 1
ATOM 3431 C C . GLY B 1 184 ? 0.732 -4.715 6.461 1 93.44 184 GLY B C 1
ATOM 3432 O O . GLY B 1 184 ? 1.041 -5.828 6.035 1 93.44 184 GLY B O 1
ATOM 3433 N N . LEU B 1 185 ? -0.367 -4.473 7.117 1 93.81 185 LEU B N 1
ATOM 3434 C CA . LEU B 1 185 ? -1.309 -5.547 7.414 1 93.81 185 LEU B CA 1
ATOM 3435 C C . LEU B 1 185 ? -1.921 -6.102 6.129 1 93.81 185 LEU B C 1
ATOM 3437 O O . LEU B 1 185 ? -2.205 -7.297 6.039 1 93.81 185 LEU B O 1
ATOM 3441 N N . SER B 1 186 ? -2.146 -5.238 5.176 1 92.88 186 SER B N 1
ATOM 3442 C CA . SER B 1 186 ? -2.707 -5.668 3.9 1 92.88 186 SER B CA 1
ATOM 3443 C C . SER B 1 186 ? -1.742 -6.586 3.156 1 92.88 186 SER B C 1
ATOM 3445 O O . SER B 1 186 ? -2.166 -7.547 2.508 1 92.88 186 SER B O 1
ATOM 3447 N N . VAL B 1 187 ? -0.523 -6.281 3.27 1 86.88 187 VAL B N 1
ATOM 3448 C CA . VAL B 1 187 ? 0.502 -7.113 2.646 1 86.88 187 VAL B CA 1
ATOM 3449 C C . VAL B 1 187 ? 0.527 -8.484 3.314 1 86.88 187 VAL B C 1
ATOM 3451 O O . VAL B 1 187 ? 0.711 -9.508 2.645 1 86.88 187 VAL B O 1
ATOM 3454 N N . CYS B 1 188 ? 0.25 -8.516 4.535 1 88.25 188 CYS B N 1
ATOM 3455 C CA . CYS B 1 188 ? 0.271 -9.758 5.297 1 88.25 188 CYS B CA 1
ATOM 3456 C C . CYS B 1 188 ? -0.975 -10.594 5.02 1 88.25 188 CYS B C 1
ATOM 3458 O O . CYS B 1 188 ? -1.009 -11.781 5.324 1 88.25 188 CYS B O 1
ATOM 3460 N N . ALA B 1 189 ? -1.945 -9.984 4.434 1 87 189 ALA B N 1
ATOM 3461 C CA . ALA B 1 189 ? -3.264 -10.602 4.285 1 87 189 ALA B CA 1
ATOM 3462 C C . ALA B 1 189 ? -3.172 -11.914 3.525 1 87 189 ALA B C 1
ATOM 3464 O O . ALA B 1 189 ? -3.795 -12.906 3.912 1 87 189 ALA B O 1
ATOM 3465 N N . ILE B 1 190 ? -2.391 -11.938 2.428 1 78.5 190 ILE B N 1
ATOM 3466 C CA . ILE B 1 190 ? -2.305 -13.133 1.597 1 78.5 190 ILE B CA 1
ATOM 3467 C C . ILE B 1 190 ? -1.67 -14.273 2.393 1 78.5 190 ILE B C 1
ATOM 3469 O O . ILE B 1 190 ? -2.078 -15.43 2.268 1 78.5 190 ILE B O 1
ATOM 3473 N N . PHE B 1 191 ? -0.801 -13.914 3.229 1 79 191 PHE B N 1
ATOM 3474 C CA . PHE B 1 191 ? -0.117 -14.93 4.02 1 79 191 PHE B CA 1
ATOM 3475 C C . PHE B 1 191 ? -0.968 -15.352 5.211 1 79 191 PHE B C 1
ATOM 3477 O O . PHE B 1 191 ? -1.005 -16.531 5.566 1 79 191 PHE B O 1
ATOM 3484 N N . LEU B 1 192 ? -1.585 -14.445 5.766 1 80.81 192 LEU B N 1
ATOM 3485 C CA . LEU B 1 192 ? -2.496 -14.766 6.859 1 80.81 192 LEU B CA 1
ATOM 3486 C C . LEU B 1 192 ? -3.617 -15.68 6.379 1 80.81 192 LEU B C 1
ATOM 3488 O O . LEU B 1 192 ? -4.078 -16.547 7.125 1 80.81 192 LEU B O 1
ATOM 3492 N N . GLY B 1 193 ? -3.99 -15.508 5.195 1 83.5 193 GLY B N 1
ATOM 3493 C CA . GLY B 1 193 ? -5.07 -16.281 4.609 1 83.5 193 GLY B CA 1
ATOM 3494 C C . GLY B 1 193 ? -4.715 -17.75 4.422 1 83.5 193 GLY B C 1
ATOM 3495 O O . GLY B 1 193 ? -5.602 -18.594 4.262 1 83.5 193 GLY B O 1
ATOM 3496 N N . GLN B 1 194 ? -3.434 -18.031 4.438 1 79.69 194 GLN B N 1
ATOM 3497 C CA . GLN B 1 194 ? -2.996 -19.406 4.23 1 79.69 194 GLN B CA 1
ATOM 3498 C C . GLN B 1 194 ? -3.172 -20.234 5.496 1 79.69 194 GLN B C 1
ATOM 3500 O O . GLN B 1 194 ? -3.135 -21.469 5.449 1 79.69 194 GLN B O 1
ATOM 3505 N N . SER B 1 195 ? -3.301 -19.562 6.625 1 82.19 195 SER B N 1
ATOM 3506 C CA . SER B 1 195 ? -3.535 -20.25 7.898 1 82.19 195 SER B CA 1
ATOM 3507 C C . SER B 1 195 ? -5.027 -20.359 8.195 1 82.19 195 SER B C 1
ATOM 3509 O O . SER B 1 195 ? -5.785 -19.406 7.961 1 82.19 195 SER B O 1
ATOM 3511 N N . GLU B 1 196 ? -5.355 -21.469 8.672 1 83.44 196 GLU B N 1
ATOM 3512 C CA . GLU B 1 196 ? -6.766 -21.672 8.977 1 83.44 196 GLU B CA 1
ATOM 3513 C C . GLU B 1 196 ? -7.25 -20.688 10.031 1 83.44 196 GLU B C 1
ATOM 3515 O O . GLU B 1 196 ? -8.305 -20.062 9.867 1 83.44 196 GLU B O 1
ATOM 3520 N N . VAL B 1 197 ? -6.48 -20.5 11.008 1 81.19 197 VAL B N 1
ATOM 3521 C CA . VAL B 1 197 ? -6.887 -19.672 12.133 1 81.19 197 VAL B CA 1
ATOM 3522 C C . VAL B 1 197 ? -6.75 -18.188 11.758 1 81.19 197 VAL B C 1
ATOM 3524 O O . VAL B 1 197 ? -7.664 -17.391 12 1 81.19 197 VAL B O 1
ATOM 3527 N N . LEU B 1 198 ? -5.719 -17.844 11.055 1 86.5 198 LEU B N 1
ATOM 3528 C CA . LEU B 1 198 ? -5.422 -16.453 10.781 1 86.5 198 LEU B CA 1
ATOM 3529 C C . LEU B 1 198 ? -6.191 -15.961 9.555 1 86.5 198 LEU B C 1
ATOM 3531 O O . LEU B 1 198 ? -6.215 -14.758 9.266 1 86.5 198 LEU B O 1
ATOM 3535 N N . SER B 1 199 ? -6.895 -16.922 9.016 1 90.62 199 SER B N 1
ATOM 3536 C CA . SER B 1 199 ? -7.703 -16.547 7.859 1 90.62 199 SER B CA 1
ATOM 3537 C C . SER B 1 199 ? -8.93 -15.742 8.273 1 90.62 199 SER B C 1
ATOM 3539 O O . SER B 1 199 ? -9.586 -15.117 7.438 1 90.62 199 SER B O 1
ATOM 3541 N N . PHE B 1 200 ? -9.172 -15.688 9.578 1 92 200 PHE B N 1
ATOM 3542 C CA . PHE B 1 200 ? -10.297 -14.906 10.094 1 92 200 PHE B CA 1
ATOM 3543 C C . PHE B 1 200 ? -9.859 -13.484 10.414 1 92 200 PHE B C 1
ATOM 3545 O O . PHE B 1 200 ? -10.695 -12.641 10.75 1 92 200 PHE B O 1
ATOM 3552 N N . PHE B 1 201 ? -8.609 -13.234 10.242 1 93.5 201 PHE B N 1
ATOM 3553 C CA . PHE B 1 201 ? -8.125 -11.883 10.484 1 93.5 201 PHE B CA 1
ATOM 3554 C C . PHE B 1 201 ? -8.766 -10.898 9.516 1 93.5 201 PHE B C 1
ATOM 3556 O O . PHE B 1 201 ? -8.891 -11.188 8.32 1 93.5 201 PHE B O 1
ATOM 3563 N N . PRO B 1 202 ? -9.188 -9.758 9.984 1 94.81 202 PRO B N 1
ATOM 3564 C CA . PRO B 1 202 ? -9.992 -8.828 9.188 1 94.81 202 PRO B CA 1
ATOM 3565 C C . PRO B 1 202 ? -9.367 -8.523 7.828 1 94.81 202 PRO B C 1
ATOM 3567 O O . PRO B 1 202 ? -10.055 -8.555 6.805 1 94.81 202 PRO B O 1
ATOM 3570 N N . HIS B 1 203 ? -8.109 -8.383 7.82 1 94.69 203 HIS B N 1
ATOM 3571 C CA . HIS B 1 203 ? -7.461 -7.984 6.578 1 94.69 203 HIS B CA 1
ATOM 3572 C C . HIS B 1 203 ? -7.34 -9.164 5.617 1 94.69 203 HIS B C 1
ATOM 3574 O O . HIS B 1 203 ? -7.09 -8.977 4.426 1 94.69 203 HIS B O 1
ATOM 3580 N N . ALA B 1 204 ? -7.605 -10.383 6.02 1 93.44 204 ALA B N 1
ATOM 3581 C CA . ALA B 1 204 ? -7.383 -11.562 5.188 1 93.44 204 ALA B CA 1
ATOM 3582 C C . ALA B 1 204 ? -8.703 -12.117 4.656 1 93.44 204 ALA B C 1
ATOM 3584 O O . ALA B 1 204 ? -8.719 -12.898 3.703 1 93.44 204 ALA B O 1
ATOM 3585 N N . VAL B 1 205 ? -9.75 -11.695 5.25 1 94.31 205 VAL B N 1
ATOM 3586 C CA . VAL B 1 205 ? -11.008 -12.391 5.008 1 94.31 205 VAL B CA 1
ATOM 3587 C C . VAL B 1 205 ? -11.516 -12.07 3.605 1 94.31 205 VAL B C 1
ATOM 3589 O O . VAL B 1 205 ? -12.289 -12.836 3.027 1 94.31 205 VAL B O 1
ATOM 3592 N N . ILE B 1 206 ? -11.07 -10.953 3.059 1 94.31 206 ILE B N 1
ATOM 3593 C CA . ILE B 1 206 ? -11.547 -10.523 1.747 1 94.31 206 ILE B CA 1
ATOM 3594 C C . ILE B 1 206 ? -11.094 -11.516 0.682 1 94.31 206 ILE B C 1
ATOM 3596 O O . ILE B 1 206 ? -11.742 -11.664 -0.355 1 94.31 206 ILE B O 1
ATOM 3600 N N . LEU B 1 207 ? -10.07 -12.297 0.953 1 92 207 LEU B N 1
ATOM 3601 C CA . LEU B 1 207 ? -9.578 -13.344 0.065 1 92 207 LEU B CA 1
ATOM 3602 C C . LEU B 1 207 ? -10.641 -14.414 -0.146 1 92 207 LEU B C 1
ATOM 3604 O O . LEU B 1 207 ? -10.633 -15.102 -1.17 1 92 207 LEU B O 1
ATOM 3608 N N . TYR B 1 208 ? -11.484 -14.492 0.796 1 94.06 208 TYR B N 1
ATOM 3609 C CA . TYR B 1 208 ? -12.453 -15.586 0.794 1 94.06 208 TYR B CA 1
ATOM 3610 C C . TYR B 1 208 ? -13.836 -15.078 0.413 1 94.06 208 TYR B C 1
ATOM 3612 O O . TYR B 1 208 ? -14.836 -15.781 0.59 1 94.06 208 TYR B O 1
ATOM 3620 N N . ALA B 1 209 ? -13.891 -13.914 -0.089 1 94.69 209 ALA B N 1
ATOM 3621 C CA . ALA B 1 209 ? -15.188 -13.297 -0.364 1 94.69 209 ALA B CA 1
ATOM 3622 C C . ALA B 1 209 ? -15.773 -13.812 -1.672 1 94.69 209 ALA B C 1
ATOM 3624 O O . ALA B 1 209 ? -16.953 -13.609 -1.952 1 94.69 209 ALA B O 1
ATOM 3625 N N . ILE B 1 210 ? -15.023 -14.5 -2.516 1 92 210 ILE B N 1
ATOM 3626 C CA . ILE B 1 210 ? -15.516 -15.016 -3.787 1 92 210 ILE B CA 1
ATOM 3627 C C . ILE B 1 210 ? -16.484 -16.172 -3.531 1 92 210 ILE B C 1
ATOM 3629 O O . ILE B 1 210 ? -16.156 -17.125 -2.818 1 92 210 ILE B O 1
ATOM 3633 N N . PRO B 1 211 ? -17.641 -16.125 -4.121 1 92.06 211 PRO B N 1
ATOM 3634 C CA . PRO B 1 211 ? -18.672 -17.125 -3.807 1 92.06 211 PRO B CA 1
ATOM 3635 C C . PRO B 1 211 ? -18.531 -18.406 -4.633 1 92.06 211 PRO B C 1
ATOM 3637 O O . PRO B 1 211 ? -19.516 -18.906 -5.176 1 92.06 211 PRO B O 1
ATOM 3640 N N . PHE B 1 212 ? -17.391 -18.906 -4.637 1 89.31 212 PHE B N 1
ATOM 3641 C CA . PHE B 1 212 ? -17.172 -20.203 -5.281 1 89.31 212 PHE B CA 1
ATOM 3642 C C . PHE B 1 212 ? -17.359 -21.344 -4.289 1 89.31 212 PHE B C 1
ATOM 3644 O O . PHE B 1 212 ? -17.234 -21.141 -3.08 1 89.31 212 PHE B O 1
ATOM 3651 N N . GLU B 1 213 ? -17.781 -22.453 -4.707 1 85.31 213 GLU B N 1
ATOM 3652 C CA . GLU B 1 213 ? -18.141 -23.594 -3.859 1 85.31 213 GLU B CA 1
ATOM 3653 C C . GLU B 1 213 ? -16.938 -24.062 -3.039 1 85.31 213 GLU B C 1
ATOM 3655 O O . GLU B 1 213 ? -17.094 -24.438 -1.872 1 85.31 213 GLU B O 1
ATOM 3660 N N . ASP B 1 214 ? -15.75 -24.062 -3.494 1 85.31 214 ASP B N 1
ATOM 3661 C CA . ASP B 1 214 ? -14.602 -24.609 -2.787 1 85.31 214 ASP B CA 1
ATOM 3662 C C . ASP B 1 214 ? -13.883 -23.531 -1.979 1 85.31 214 ASP B C 1
ATOM 3664 O O . ASP B 1 214 ? -12.789 -23.766 -1.453 1 85.31 214 ASP B O 1
ATOM 3668 N N . VAL B 1 215 ? -14.656 -22.5 -1.788 1 89.5 215 VAL B N 1
ATOM 3669 C CA . VAL B 1 215 ? -14.055 -21.406 -1.032 1 89.5 215 VAL B CA 1
ATOM 3670 C C . VAL B 1 215 ? -14.773 -21.25 0.306 1 89.5 215 VAL B C 1
ATOM 3672 O O . VAL B 1 215 ? -15.992 -21.422 0.386 1 89.5 215 VAL B O 1
ATOM 3675 N N . ALA B 1 216 ? -14.07 -20.969 1.423 1 92.12 216 ALA B N 1
ATOM 3676 C CA 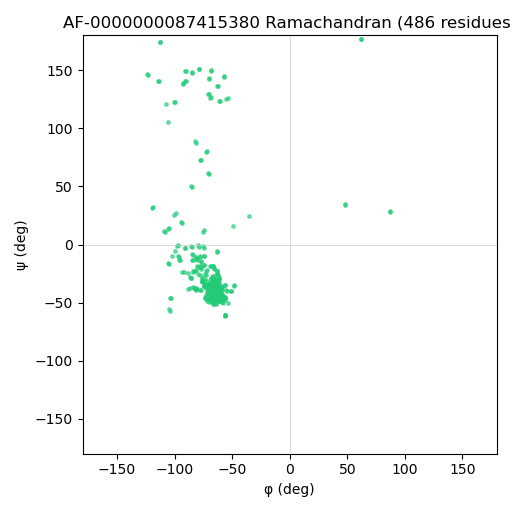. ALA B 1 216 ? -14.625 -20.766 2.76 1 92.12 216 ALA B CA 1
ATOM 3677 C C . ALA B 1 216 ? -15.242 -19.375 2.896 1 92.12 216 ALA B C 1
ATOM 3679 O O . ALA B 1 216 ? -14.773 -18.562 3.697 1 92.12 216 ALA B O 1
ATOM 3680 N N . ASN B 1 217 ? -16.359 -19.188 2.287 1 93.44 217 ASN B N 1
ATOM 3681 C CA . ASN B 1 217 ? -17 -17.875 2.217 1 93.44 217 ASN B CA 1
ATOM 3682 C C . ASN B 1 217 ? -17.656 -17.5 3.543 1 93.44 217 ASN B C 1
ATOM 3684 O O . ASN B 1 217 ? -18.203 -16.406 3.686 1 93.44 217 ASN B O 1
ATOM 3688 N N . ASN B 1 218 ? -17.609 -18.328 4.504 1 93.38 218 ASN B N 1
ATOM 3689 C CA . ASN B 1 218 ? -18.125 -18.031 5.836 1 93.38 218 ASN B CA 1
ATOM 3690 C C . ASN B 1 218 ? -17.172 -17.125 6.613 1 93.38 218 ASN B C 1
ATOM 3692 O O . ASN B 1 218 ? -17.578 -16.469 7.574 1 93.38 218 ASN B O 1
ATOM 3696 N N . ARG B 1 219 ? -15.977 -17.125 6.211 1 94.5 219 ARG B N 1
ATOM 3697 C CA . ARG B 1 219 ? -14.953 -16.391 6.945 1 94.5 219 ARG B CA 1
ATOM 3698 C C . ARG B 1 219 ? -15.211 -14.883 6.902 1 94.5 219 ARG B C 1
ATOM 3700 O O . ARG B 1 219 ? -15.25 -14.227 7.941 1 94.5 219 ARG B O 1
ATOM 3707 N N . PRO B 1 220 ? -15.422 -14.312 5.723 1 96 220 PRO B N 1
ATOM 3708 C CA . PRO B 1 220 ? -15.75 -12.883 5.715 1 96 220 PRO B CA 1
ATOM 3709 C C . PRO B 1 220 ? -17.047 -12.57 6.465 1 96 220 PRO B C 1
ATOM 3711 O O . PRO B 1 220 ? -17.156 -11.516 7.09 1 96 220 PRO B O 1
ATOM 3714 N N . VAL B 1 221 ? -17.953 -13.477 6.508 1 96.5 221 VAL B N 1
ATOM 3715 C CA . VAL B 1 221 ? -19.234 -13.266 7.18 1 96.5 221 VAL B CA 1
ATOM 3716 C C . VAL B 1 221 ? -19.031 -13.25 8.695 1 96.5 221 VAL B C 1
ATOM 3718 O O . VAL B 1 221 ? -19.391 -12.281 9.359 1 96.5 221 VAL B O 1
ATOM 3721 N N . TRP B 1 222 ? -18.344 -14.211 9.133 1 95.56 222 TRP B N 1
ATOM 3722 C CA . TRP B 1 222 ? -18.156 -14.32 10.578 1 95.56 222 TRP B CA 1
ATOM 3723 C C . TRP B 1 222 ? -17.188 -13.242 11.078 1 95.56 222 TRP B C 1
ATOM 3725 O O . TRP B 1 222 ? -17.438 -12.617 12.117 1 95.56 222 TRP B O 1
ATOM 3735 N N . SER B 1 223 ? -16.172 -13.047 10.414 1 95.44 223 SER B N 1
ATOM 3736 C CA . SER B 1 223 ? -15.219 -12.023 10.82 1 95.44 223 SER B CA 1
ATOM 3737 C C . SER B 1 223 ? -15.859 -10.633 10.805 1 95.44 223 SER B C 1
ATOM 3739 O O . SER B 1 223 ? -15.664 -9.844 11.734 1 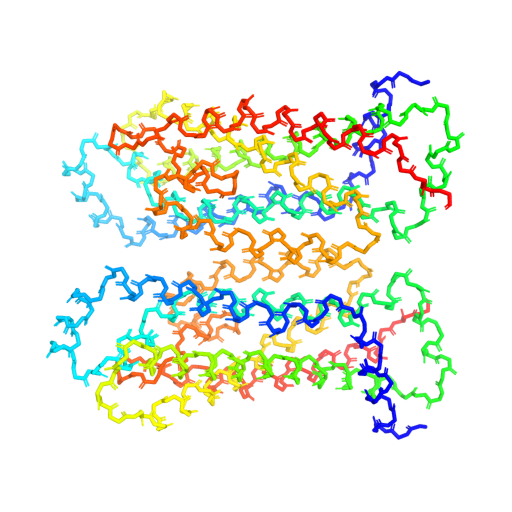95.44 223 SER B O 1
ATOM 3741 N N . GLY B 1 224 ? -16.609 -10.336 9.734 1 97.25 224 GLY B N 1
ATOM 3742 C CA . GLY B 1 224 ? -17.234 -9.031 9.625 1 97.25 224 GLY B CA 1
ATOM 3743 C C . GLY B 1 224 ? -18.297 -8.781 10.68 1 97.25 224 GLY B C 1
ATOM 3744 O O . GLY B 1 224 ? -18.375 -7.691 11.242 1 97.25 224 GLY B O 1
ATOM 3745 N N . LEU B 1 225 ? -19.031 -9.812 10.984 1 97.31 225 LEU B N 1
ATOM 3746 C CA . LEU B 1 225 ? -20.141 -9.656 11.914 1 97.31 225 LEU B CA 1
ATOM 3747 C C . LEU B 1 225 ? -19.656 -9.664 13.359 1 97.31 225 LEU B C 1
ATOM 3749 O O . LEU B 1 225 ? -20.344 -9.156 14.25 1 97.31 225 LEU B O 1
ATOM 3753 N N . ILE B 1 226 ? -18.469 -10.172 13.578 1 97.5 226 ILE B N 1
ATOM 3754 C CA . ILE B 1 226 ? -17.953 -10.234 14.938 1 97.5 226 ILE B CA 1
ATOM 3755 C C . ILE B 1 226 ? -16.906 -9.148 15.148 1 97.5 226 ILE B C 1
ATOM 3757 O O . ILE B 1 226 ? -17.094 -8.258 15.977 1 97.5 226 ILE B O 1
ATOM 3761 N N . ALA B 1 227 ? -15.938 -9.195 14.336 1 96.69 227 ALA B N 1
ATOM 3762 C CA . ALA B 1 227 ? -14.844 -8.234 14.5 1 96.69 227 ALA B CA 1
ATOM 3763 C C . ALA B 1 227 ? -15.32 -6.812 14.211 1 96.69 227 ALA B C 1
ATOM 3765 O O . ALA B 1 227 ? -14.859 -5.859 14.844 1 96.69 227 ALA B O 1
ATOM 3766 N N . GLY B 1 228 ? -16.234 -6.645 13.219 1 97.5 228 GLY B N 1
ATOM 3767 C CA . GLY B 1 228 ? -16.734 -5.324 12.867 1 97.5 228 GLY B CA 1
ATOM 3768 C C . GLY B 1 228 ? -17.344 -4.582 14.047 1 97.5 228 GLY B C 1
ATOM 3769 O O . GLY B 1 228 ? -16.797 -3.574 14.5 1 97.5 228 GLY B O 1
ATOM 3770 N N . PRO B 1 229 ? -18.375 -5.195 14.578 1 97.75 229 PRO B N 1
ATOM 3771 C CA . PRO B 1 229 ? -19.016 -4.535 15.719 1 97.75 229 PRO B CA 1
ATOM 3772 C C . PRO B 1 229 ? -18.156 -4.531 16.969 1 97.75 229 PRO B C 1
ATOM 3774 O O . PRO B 1 229 ? -18.172 -3.568 17.75 1 97.75 229 PRO B O 1
ATOM 3777 N N . LEU B 1 230 ? -17.375 -5.508 17.188 1 98 230 LEU B N 1
ATOM 3778 C CA . LEU B 1 230 ? -16.516 -5.578 18.375 1 98 230 LEU B CA 1
ATOM 3779 C C . LEU B 1 230 ? -15.453 -4.488 18.344 1 98 230 LEU B C 1
ATOM 3781 O O . LEU B 1 230 ? -15.25 -3.787 19.328 1 98 230 LEU B O 1
ATOM 3785 N N . LEU B 1 231 ? -14.828 -4.336 17.25 1 98 231 LEU B N 1
ATOM 3786 C CA . LEU B 1 231 ? -13.781 -3.328 17.125 1 98 231 LEU B CA 1
ATOM 3787 C C . LEU B 1 231 ? -14.375 -1.925 17.094 1 98 231 LEU B C 1
ATOM 3789 O O . LEU B 1 231 ? -13.766 -0.977 17.594 1 98 231 LEU B O 1
ATOM 3793 N N . LEU B 1 232 ? -15.555 -1.815 16.484 1 98 232 LEU B N 1
ATOM 3794 C CA . LEU B 1 232 ? -16.234 -0.529 16.516 1 98 232 LEU B CA 1
ATOM 3795 C C . LEU B 1 232 ? -16.578 -0.132 17.953 1 98 232 LEU B C 1
ATOM 3797 O O . LEU B 1 232 ? -16.328 1.007 18.359 1 98 232 LEU B O 1
ATOM 3801 N N . GLY B 1 233 ? -17.109 -1.103 18.672 1 97.5 233 GLY B N 1
ATOM 3802 C CA . GLY B 1 233 ? -17.453 -0.841 20.062 1 97.5 233 GLY B CA 1
ATOM 3803 C C . GLY B 1 233 ? -16.266 -0.529 20.938 1 97.5 233 GLY B C 1
ATOM 3804 O O . GLY B 1 233 ? -16.266 0.446 21.688 1 97.5 233 GLY B O 1
ATOM 3805 N N . LEU B 1 234 ? -15.227 -1.275 20.828 1 96.94 234 LEU B N 1
ATOM 3806 C CA . LEU B 1 234 ? -14.016 -1.067 21.625 1 96.94 234 LEU B CA 1
ATOM 3807 C C . LEU B 1 234 ? -13.352 0.26 21.266 1 96.94 234 LEU B C 1
ATOM 3809 O O . LEU B 1 234 ? -12.883 0.981 22.141 1 96.94 234 LEU B O 1
ATOM 3813 N N . GLY B 1 235 ? -13.32 0.528 19.984 1 95.94 235 GLY B N 1
ATOM 3814 C CA . GLY B 1 235 ? -12.766 1.8 19.547 1 95.94 235 GLY B CA 1
ATOM 3815 C C . GLY B 1 235 ? -13.555 2.996 20.062 1 95.94 235 GLY B C 1
ATOM 3816 O O . GLY B 1 235 ? -12.969 4.004 20.469 1 95.94 235 GLY B O 1
ATOM 3817 N N . MET B 1 236 ? -14.828 2.865 20.062 1 95.12 236 MET B N 1
ATOM 3818 C CA . MET B 1 236 ? -15.688 3.939 20.547 1 95.12 236 MET B CA 1
ATOM 3819 C C . MET B 1 236 ? -15.5 4.168 22.031 1 95.12 236 MET B C 1
ATOM 3821 O O . MET B 1 236 ? -15.438 5.312 22.484 1 95.12 236 MET B O 1
ATOM 3825 N N . LEU B 1 237 ? -15.398 3.111 22.75 1 94.69 237 LEU B N 1
ATOM 3826 C CA . LEU B 1 237 ? -15.188 3.209 24.188 1 94.69 237 LEU B CA 1
ATOM 3827 C C . LEU B 1 237 ? -13.844 3.865 24.5 1 94.69 237 LEU B C 1
ATOM 3829 O O . LEU B 1 237 ? -13.758 4.727 25.375 1 94.69 237 LEU B O 1
ATOM 3833 N N . GLU B 1 238 ? -12.906 3.473 23.781 1 93.75 238 GLU B N 1
ATOM 3834 C CA . GLU B 1 238 ? -11.586 4.059 23.969 1 93.75 238 GLU B CA 1
ATOM 3835 C C . GLU B 1 238 ? -11.57 5.531 23.562 1 93.75 238 GLU B C 1
ATOM 3837 O O . GLU B 1 238 ? -10.953 6.355 24.234 1 93.75 238 GLU B O 1
ATOM 3842 N N . PHE B 1 239 ? -12.188 5.828 22.531 1 91 239 PHE B N 1
ATOM 3843 C CA . PHE B 1 239 ? -12.242 7.191 22.016 1 91 239 PHE B CA 1
ATOM 3844 C C . PHE B 1 239 ? -12.93 8.117 23 1 91 239 PHE B C 1
ATOM 3846 O O . PHE B 1 239 ? -12.5 9.258 23.203 1 91 239 PHE B O 1
ATOM 3853 N N . ARG B 1 240 ? -13.914 7.691 23.609 1 88.62 240 ARG B N 1
ATOM 3854 C CA . ARG B 1 240 ? -14.664 8.477 24.578 1 88.62 240 ARG B CA 1
ATOM 3855 C C . ARG B 1 240 ? -13.82 8.773 25.812 1 88.62 240 ARG B C 1
ATOM 3857 O O . ARG B 1 240 ? -13.984 9.812 26.453 1 88.62 240 ARG B O 1
ATOM 3864 N N . ARG B 1 241 ? -12.93 7.918 26.047 1 88.88 241 ARG B N 1
ATOM 3865 C CA . ARG B 1 241 ? -12.141 8.047 27.266 1 88.88 241 ARG B CA 1
ATOM 3866 C C . ARG B 1 241 ? -10.82 8.766 27 1 88.88 241 ARG B C 1
ATOM 3868 O O . ARG B 1 241 ? -10.094 9.117 27.922 1 88.88 241 ARG B O 1
ATOM 3875 N N . ARG B 1 242 ? -10.586 8.898 25.781 1 85.38 242 ARG B N 1
ATOM 3876 C CA . ARG B 1 242 ? -9.312 9.5 25.391 1 85.38 242 ARG B CA 1
ATOM 3877 C C . ARG B 1 242 ? -9.273 10.977 25.781 1 85.38 242 ARG B C 1
ATOM 3879 O O . ARG B 1 242 ? -10.266 11.695 25.625 1 85.38 242 ARG B O 1
ATOM 3886 N N . ASP B 1 243 ? -8.195 11.352 26.516 1 69.5 243 ASP B N 1
ATOM 3887 C CA . ASP B 1 243 ? -7.965 12.758 26.812 1 69.5 243 ASP B CA 1
ATOM 3888 C C . ASP B 1 243 ? -7.492 13.516 25.578 1 69.5 243 ASP B C 1
ATOM 3890 O O . ASP B 1 243 ? -6.332 13.398 25.172 1 69.5 243 ASP B O 1
ATOM 3894 N N . ILE B 1 244 ? -8.406 13.844 24.75 1 62.44 244 ILE B N 1
ATOM 3895 C CA . ILE B 1 244 ? -8.047 14.531 23.516 1 62.44 244 ILE B CA 1
ATOM 3896 C C . ILE B 1 244 ? -7.68 15.977 23.812 1 62.44 244 ILE B C 1
ATOM 3898 O O . ILE B 1 244 ? -7.207 16.703 22.922 1 62.44 244 ILE B O 1
ATOM 3902 N N . VAL B 1 245 ? -7.434 16.547 25.156 1 51.28 245 VAL B N 1
ATOM 3903 C CA . VAL B 1 245 ? -7.039 17.906 25.531 1 51.28 245 VAL B CA 1
ATOM 3904 C C . VAL B 1 245 ? -5.523 18.047 25.406 1 51.28 245 VAL B C 1
ATOM 3906 O O . VAL B 1 245 ? -4.777 17.109 25.719 1 51.28 245 VAL B O 1
#

Radius of gyration: 23.19 Å; Cα contacts (8 Å, |Δi|>4): 629; chains: 2; bounding box: 56×62×53 Å